Protein AF-A0AAN6NRT4-F1 (afdb_monomer_lite)

Radius of gyration: 33.67 Å; chains: 1; bounding box: 95×96×115 Å

Sequence (661 aa):
MEPPVLSFYGTEPVPLPSRFAQIKRSLVAGHEKELEASWARLIAALRDEVDNIASRGSSITPSIDFTEISNPSKKADFARDLKRYGLGVIRGVVPHADAQKAIDETVKYLETKHDFKAPTPQDPTCFDFFWSPAQVRTRAHPKVLQAQRFAMSLWDNDADDRMATRFPIAYADRLRIHGANIGGVGPDAAEKKASEDPAAAEAHKAAMELLGDFASSTVIAQVDNGSLERWESDGYGRGGTYDAVFKGEWEKYDPWDPTYRVTATPDLYNGYGACSIFRMYQGIVALSSIDPGMVRLLPSPKLATAYFLLRPFFSPKNPPPERREGPEWDAFLDVSNWALDAEQSTIIHGAVPGHAQRLTELWHPHLHLRRTLTTLPTLQTGDYIIWHPDLAYHITSNPNTMASRAPTPPPPGENDDGDDDEAPINKPVSILVYVPAAPLTQTNALYLARQRKTFQRGHPGPDFDSTGSGLGSEASHSGRPGETEIAEVGGPAGLQAMGLAPFDIAPTPTSNSSNDGEVEDEDVEMEGTATGSTNKASATAESSTTETIGGVSNIPVSRAEAEVARMANIILFPDRYDFYMGTRRSSTATKRKRSSDVKDEEKEKGKRKETSPSLPARASNKVVTVPVQVKQEQEKRADEEMARRPSQQGQQEKERKASRA

Foldseek 3Di:
DPPPPLDCDALDFDFDPPVLLVLLCVLQPPQQVLQLVLLQVLLVVLLVLLCVQLVCFQVLAAEDELVCLPPPVSLVVNLVSCQAQQKYKHAQLDPLVLLVVLQVQQLVLLLPQDDFDQDQLQARFWGQAFQRSNNLLCLQFASNLVVLLSLLVSFPDDLQALFFSNAWAWFRGIKGKAFDQRNLRHSVSSVVVCVVDPVSVVSSVVSCVSCVVQCLVKPKWFFALAFCLCSDCQALVVLCLCSCLSSSNLVPRRLRDCRSVLRGQSAPQLAQLHDRARFQWWKKWWSAKDDKQQKWWQRGLRSLLSQLQSLQQKDFQDDQDPDCDDDSVVVSSNSVRIHGDPRRGSGSGQHDHRDTRMDMCSSRVSNVCLSRRHIHDIGHRGMMMIGGSRMIMDGHPDSVSSVVPDPDDPDDDDDCPDDPPDDDDRTDMTMMHTTTSHTQHLSVLLQLLVQLVCLVQQAGRSSNPSVVPSHRGCNVRPSRDDPVVSCVRNNPSSCSSSLNDADDADPDPPPPPPDPDDDDDDDDDDDDDDDDDDDDDDDDDDDDDDDDPDDPPPDPNRPSNNVSSVSSCCSSPVVVDDDPPPDPPPPPPDDDDDDDDDDDDDDDDDDDDDDDDDDDDDDDDDDDDDDDDPDPPVVVVVVVVVVPDDDPVVPVVVVVVVVPD

Secondary structure (DSSP, 8-state):
-PPP-S-S-SSSPPBPPTHHHHHHHHHHTT-HHHHHHHHHHHHHHHHHHHHHHHHHGGGGS-EEEGGGTT-HHHHHHHHHHHHHHSEEEEET-S-HHHHHHHHHHHHHHHHS----PPPPTTSTTEE--SS-HHHHHHHH-HHHHHHHHHHHTTS---TTSSEEEEEEPP----EEEESS-BTTBSHHHHHHHHHT-HHHHHHHHHHHHHHHHHHHHS-EEEE-S-SGGGT-TTTGGGTTTTHHHHTT-GGG--TT--TTGGG--S-SS--TT---S--SBEEEEESS-B-TTSEEE---TTHHHHHHHHGGGEEESSPPPSS-SSHHHHHHHSGGGEEE-SS--SB-TT--TTSPEEEETTT-GGG-HHHH-EEPPPBPTT-EEEE-TT--EEE-S-GGGGGGGS-PPPPS---------S----PPPEEEEE--B-EEEHHHHHHHHHHHHHHHHTPPPGGG-TTSS-TT--TT-TT---HHHHHHHHHHHHHHHTTSSPPPPPPP----------------------------------------------PPPPHHHHHHHHHHHHHH-GGGS-----------------------------------------------PPPP-SSSSSHHHHHHHHTTPPPTHHHHHHHTTTS--

pLDDT: mean 75.54, std 27.12, range [23.02, 98.81]

Structure (mmCIF, N/CA/C/O backbone):
data_AF-A0AAN6NRT4-F1
#
_entry.id   AF-A0AAN6NRT4-F1
#
loop_
_atom_site.group_PDB
_atom_site.id
_atom_site.type_symbol
_atom_site.label_atom_id
_atom_site.label_alt_id
_atom_site.label_comp_id
_atom_site.label_asym_id
_atom_site.label_entity_id
_atom_site.label_seq_id
_atom_site.pdbx_PDB_ins_code
_atom_site.Cartn_x
_atom_site.Cartn_y
_atom_site.Cartn_z
_atom_site.occupancy
_atom_site.B_iso_or_equiv
_atom_site.auth_seq_id
_atom_site.auth_comp_id
_atom_site.auth_asym_id
_atom_site.auth_atom_id
_atom_site.pdbx_PDB_model_num
ATOM 1 N N . MET A 1 1 ? 27.075 23.847 9.069 1.00 32.47 1 MET A N 1
ATOM 2 C CA . MET A 1 1 ? 26.209 22.688 8.783 1.00 32.47 1 MET A CA 1
ATOM 3 C C . MET A 1 1 ? 25.484 23.008 7.499 1.00 32.47 1 MET A C 1
ATOM 5 O O . MET A 1 1 ? 24.933 24.098 7.417 1.00 32.47 1 MET A O 1
ATOM 9 N N . GLU A 1 2 ? 25.574 22.141 6.492 1.00 23.05 2 GLU A N 1
ATOM 10 C CA . GLU A 1 2 ? 24.703 22.255 5.319 1.00 23.05 2 GLU A CA 1
ATOM 11 C C . GLU A 1 2 ? 23.239 22.173 5.780 1.00 23.05 2 GLU A C 1
ATOM 13 O O . GLU A 1 2 ? 22.957 21.459 6.752 1.00 23.05 2 GLU A O 1
ATOM 18 N N . PRO A 1 3 ? 22.321 22.938 5.166 1.00 25.31 3 PRO A N 1
ATOM 19 C CA . PRO A 1 3 ? 20.907 22.842 5.496 1.00 25.31 3 PRO A CA 1
ATOM 20 C C . PRO A 1 3 ? 20.414 21.405 5.251 1.00 25.31 3 PRO A C 1
ATOM 22 O O . PRO A 1 3 ? 20.935 20.726 4.362 1.00 25.31 3 PRO A O 1
ATOM 25 N N . PRO A 1 4 ? 19.432 20.914 6.029 1.00 29.66 4 PRO A N 1
ATOM 26 C CA . PRO A 1 4 ? 18.850 19.598 5.792 1.00 29.66 4 PRO A CA 1
ATOM 27 C C . PRO A 1 4 ? 18.350 19.513 4.346 1.00 29.66 4 PRO A C 1
ATOM 29 O O . PRO A 1 4 ? 17.806 20.483 3.818 1.00 29.66 4 PRO A O 1
ATOM 32 N N . VAL A 1 5 ? 18.546 18.361 3.698 1.00 37.00 5 VAL A N 1
ATOM 33 C CA . VAL A 1 5 ? 18.017 18.099 2.354 1.00 37.00 5 VAL A CA 1
ATOM 34 C C . VAL A 1 5 ? 16.491 18.225 2.420 1.00 37.00 5 VAL A C 1
ATOM 36 O O . VAL A 1 5 ? 15.807 17.335 2.915 1.00 37.00 5 VAL A O 1
ATOM 39 N N . LEU A 1 6 ? 15.972 19.369 1.968 1.00 39.03 6 LEU A N 1
ATOM 40 C CA . LEU A 1 6 ? 14.555 19.749 2.056 1.00 39.03 6 LEU A CA 1
ATOM 41 C C . LEU A 1 6 ? 13.658 18.934 1.103 1.00 39.03 6 LEU A C 1
ATOM 43 O O . LEU A 1 6 ? 12.443 18.910 1.274 1.00 39.03 6 LEU A O 1
ATOM 47 N N . SER A 1 7 ? 14.243 18.230 0.126 1.00 53.34 7 SER A N 1
ATOM 48 C CA . SER A 1 7 ? 13.563 17.242 -0.721 1.00 53.34 7 SER A CA 1
ATOM 49 C C . SER A 1 7 ? 14.583 16.308 -1.383 1.00 53.34 7 SER A C 1
ATOM 51 O O . SER A 1 7 ? 15.520 16.774 -2.027 1.00 53.34 7 SER A O 1
ATOM 53 N N . PHE A 1 8 ? 14.386 14.990 -1.276 1.00 59.34 8 PHE A N 1
ATOM 54 C CA . PHE A 1 8 ? 15.164 13.976 -2.013 1.00 59.34 8 PHE A CA 1
ATOM 55 C C . PHE A 1 8 ? 14.677 13.777 -3.461 1.00 59.34 8 PHE A C 1
ATOM 57 O O . PHE A 1 8 ? 15.121 12.862 -4.148 1.00 59.34 8 PHE A O 1
ATOM 64 N N . TYR A 1 9 ? 13.728 14.593 -3.926 1.00 66.00 9 TYR A N 1
ATOM 65 C CA . TYR A 1 9 ? 12.927 14.304 -5.116 1.00 66.00 9 TYR A CA 1
ATOM 66 C C . TYR A 1 9 ? 12.824 15.523 -6.031 1.00 66.00 9 TYR A C 1
ATOM 68 O O . TYR A 1 9 ? 11.737 16.058 -6.243 1.00 66.00 9 TYR A O 1
ATOM 76 N N . GLY A 1 10 ? 13.980 15.985 -6.508 1.00 68.00 10 GLY A N 1
ATOM 77 C CA . GLY A 1 10 ? 14.082 17.038 -7.518 1.00 68.00 10 GLY A CA 1
ATOM 78 C C . GLY A 1 10 ? 13.850 16.520 -8.941 1.00 68.00 10 GLY A C 1
ATOM 79 O O . GLY A 1 10 ? 13.330 15.427 -9.150 1.00 68.00 10 GLY A O 1
ATOM 80 N N . THR A 1 11 ? 14.269 17.303 -9.935 1.00 75.00 11 THR A N 1
ATOM 81 C CA . THR A 1 11 ? 14.182 16.937 -11.361 1.00 75.00 11 THR A CA 1
ATOM 82 C C . THR A 1 11 ? 15.096 15.778 -11.745 1.00 75.00 11 THR A C 1
ATOM 84 O O . THR A 1 11 ? 14.748 14.980 -12.617 1.00 75.00 11 THR A O 1
ATOM 87 N N . GLU A 1 12 ? 16.227 15.648 -11.055 1.00 83.38 12 GLU A N 1
ATOM 88 C CA . GLU A 1 12 ? 17.224 14.605 -11.280 1.00 83.38 12 GLU A CA 1
ATOM 89 C C . GLU A 1 12 ? 17.120 13.486 -10.235 1.00 83.38 12 GLU A C 1
ATOM 91 O O . GLU A 1 12 ? 16.878 13.767 -9.054 1.00 83.38 12 GLU A O 1
ATOM 96 N N . PRO A 1 13 ? 17.307 12.215 -10.632 1.00 87.25 13 PRO A N 1
ATOM 97 C CA . PRO A 1 13 ? 17.309 11.106 -9.693 1.00 87.25 13 PRO A CA 1
ATOM 98 C C . PRO A 1 13 ? 18.557 11.135 -8.800 1.00 87.25 13 PRO A C 1
ATOM 100 O O . PRO A 1 13 ? 19.641 11.544 -9.215 1.00 87.25 13 PRO A O 1
ATOM 103 N N . VAL A 1 14 ? 18.416 10.650 -7.565 1.00 89.56 14 VAL A N 1
ATOM 104 C CA . VAL A 1 14 ? 19.490 10.667 -6.561 1.00 89.56 14 VAL A CA 1
ATOM 105 C C . VAL A 1 14 ? 20.497 9.533 -6.816 1.00 89.56 14 VAL A C 1
ATOM 107 O O . VAL A 1 14 ? 20.102 8.364 -6.824 1.00 89.56 14 VAL A O 1
ATOM 110 N N . PRO A 1 15 ? 21.803 9.827 -6.977 1.00 92.88 15 PRO A N 1
ATOM 111 C CA . PRO A 1 15 ? 22.839 8.799 -6.988 1.00 92.88 15 PRO A CA 1
ATOM 112 C C . PRO A 1 15 ? 22.986 8.151 -5.606 1.00 92.88 15 PRO A C 1
ATOM 114 O O . PRO A 1 15 ? 23.107 8.844 -4.595 1.00 92.88 15 PRO A O 1
ATOM 117 N N . LEU A 1 16 ? 23.028 6.820 -5.555 1.00 95.44 16 LEU A N 1
ATOM 118 C CA . LEU A 1 16 ? 23.177 6.064 -4.307 1.00 95.44 16 LEU A CA 1
ATOM 119 C C . LEU A 1 16 ? 24.638 5.621 -4.082 1.00 95.44 16 LEU A C 1
ATOM 121 O O . LEU A 1 16 ? 25.470 5.736 -4.990 1.00 95.44 16 LEU A O 1
ATOM 125 N N . PRO A 1 17 ? 24.989 5.082 -2.896 1.00 96.69 17 PRO A N 1
ATOM 126 C CA . PRO A 1 17 ? 26.302 4.484 -2.666 1.00 96.69 17 PRO A CA 1
ATOM 127 C C . PRO A 1 17 ? 26.656 3.393 -3.690 1.00 96.69 17 PRO A C 1
ATOM 129 O O . PRO A 1 17 ? 25.789 2.668 -4.180 1.00 96.69 17 PRO A O 1
ATOM 132 N N . SER A 1 18 ? 27.953 3.217 -3.961 1.00 96.56 18 SER A N 1
ATOM 133 C CA . SER A 1 18 ? 28.480 2.304 -4.995 1.00 96.56 18 SER A CA 1
ATOM 134 C C . SER A 1 18 ? 27.984 0.856 -4.891 1.00 96.56 18 SER A C 1
ATOM 136 O O . SER A 1 18 ? 27.888 0.165 -5.906 1.00 96.56 18 SER A O 1
ATOM 138 N N . ARG A 1 19 ? 27.600 0.400 -3.692 1.00 97.06 19 ARG A N 1
ATOM 139 C CA . ARG A 1 19 ? 27.001 -0.926 -3.479 1.00 97.06 19 ARG A CA 1
ATOM 140 C C . ARG A 1 19 ? 25.736 -1.165 -4.313 1.00 97.06 19 ARG A C 1
ATOM 142 O O . ARG A 1 19 ? 25.487 -2.301 -4.690 1.00 97.06 19 ARG A O 1
ATOM 149 N N . PHE A 1 20 ? 24.966 -0.129 -4.655 1.00 97.62 20 PHE A N 1
ATOM 150 C CA . PHE A 1 20 ? 23.752 -0.286 -5.467 1.00 97.62 20 PHE A CA 1
ATOM 151 C C . PHE A 1 20 ? 24.048 -0.574 -6.937 1.00 97.62 20 PHE A C 1
ATOM 153 O O . PHE A 1 20 ? 23.329 -1.351 -7.558 1.00 97.62 20 PHE A O 1
ATOM 160 N N . ALA A 1 21 ? 25.157 -0.058 -7.473 1.00 97.69 21 ALA A N 1
ATOM 161 C CA . ALA A 1 21 ? 25.650 -0.493 -8.779 1.00 97.69 21 ALA A CA 1
ATOM 162 C C . ALA A 1 21 ? 26.041 -1.982 -8.755 1.00 97.69 21 ALA A C 1
ATOM 164 O O . ALA A 1 21 ? 25.773 -2.713 -9.705 1.00 97.69 21 ALA A O 1
ATOM 165 N N . GLN A 1 22 ? 26.647 -2.453 -7.657 1.00 97.81 22 GLN A N 1
ATOM 166 C CA . GLN A 1 22 ? 26.976 -3.871 -7.487 1.00 97.81 22 GLN A CA 1
ATOM 167 C C . GLN A 1 22 ? 25.723 -4.745 -7.372 1.00 97.81 22 GLN A C 1
ATOM 169 O O . GLN A 1 22 ? 25.662 -5.766 -8.045 1.00 97.81 22 GLN A O 1
ATOM 174 N N . ILE A 1 23 ? 24.728 -4.337 -6.578 1.00 98.06 23 ILE A N 1
ATOM 175 C CA . ILE A 1 23 ? 23.440 -5.039 -6.462 1.00 98.06 23 ILE A CA 1
ATOM 176 C C . ILE A 1 23 ? 22.786 -5.168 -7.838 1.00 98.06 23 ILE A C 1
ATOM 178 O O . ILE A 1 23 ? 22.453 -6.277 -8.243 1.00 98.06 23 ILE A O 1
ATOM 182 N N . LYS A 1 24 ? 22.688 -4.065 -8.593 1.00 98.12 24 LYS A N 1
ATOM 183 C CA . LYS A 1 24 ? 22.153 -4.086 -9.958 1.00 98.12 24 LYS A CA 1
ATOM 184 C C . LYS A 1 24 ? 22.907 -5.082 -10.839 1.00 98.12 24 LYS A C 1
ATOM 186 O O . LYS A 1 24 ? 22.272 -5.947 -11.427 1.00 98.12 24 LYS A O 1
ATOM 191 N N . ARG A 1 25 ? 24.246 -5.033 -10.877 1.00 97.69 25 ARG A N 1
ATOM 192 C CA . ARG A 1 25 ? 25.040 -6.011 -11.649 1.00 97.69 25 ARG A CA 1
ATOM 193 C C . ARG A 1 25 ? 24.732 -7.453 -11.249 1.00 97.69 25 ARG A C 1
ATOM 195 O O . ARG A 1 25 ? 24.569 -8.287 -12.126 1.00 97.69 25 ARG A O 1
ATOM 202 N N . SER A 1 26 ? 24.647 -7.742 -9.952 1.00 97.25 26 SER A N 1
ATOM 203 C CA . SER A 1 26 ? 24.384 -9.097 -9.460 1.00 97.25 26 SER A CA 1
ATOM 204 C C . SER A 1 26 ? 22.994 -9.612 -9.832 1.00 97.25 26 SER A C 1
ATOM 206 O O . SER A 1 26 ? 22.863 -10.793 -10.126 1.00 97.25 26 SER A O 1
ATOM 208 N N . LEU A 1 27 ? 21.970 -8.752 -9.822 1.00 97.50 27 LEU A N 1
ATOM 209 C CA . LEU A 1 27 ? 20.588 -9.147 -10.123 1.00 97.50 27 LEU A CA 1
ATOM 210 C C . LEU A 1 27 ? 20.394 -9.596 -11.576 1.00 97.50 27 LEU A C 1
ATOM 212 O O . LEU A 1 27 ? 19.566 -10.463 -11.830 1.00 97.50 27 LEU A O 1
ATOM 216 N N . VAL A 1 28 ? 21.137 -9.001 -12.511 1.00 94.94 28 VAL A N 1
ATOM 217 C CA . VAL A 1 28 ? 20.949 -9.215 -13.959 1.00 94.94 28 VAL A CA 1
ATOM 218 C C . VAL A 1 28 ? 22.014 -10.100 -14.599 1.00 94.94 28 VAL A C 1
ATOM 220 O O . VAL A 1 28 ? 21.903 -10.432 -15.778 1.00 94.94 28 VAL A O 1
ATOM 223 N N . ALA A 1 29 ? 23.050 -10.468 -13.842 1.00 96.31 29 ALA A N 1
ATOM 224 C CA . ALA A 1 29 ? 24.185 -11.228 -14.346 1.00 96.31 29 ALA A CA 1
ATOM 225 C C . ALA A 1 29 ? 23.738 -12.552 -14.984 1.00 96.31 29 ALA A C 1
ATOM 227 O O . ALA A 1 29 ? 23.128 -13.394 -14.324 1.00 96.31 29 ALA A O 1
ATOM 228 N N . GLY A 1 30 ? 24.091 -12.750 -16.255 1.00 97.31 30 GLY A N 1
ATOM 229 C CA . GLY A 1 30 ? 23.759 -13.960 -17.012 1.00 97.31 30 GLY A CA 1
ATOM 230 C C . GLY A 1 30 ? 22.341 -13.992 -17.592 1.00 97.31 30 GLY A C 1
ATOM 231 O O . GLY A 1 30 ? 21.973 -15.007 -18.181 1.00 97.31 30 GLY A O 1
ATOM 232 N N . HIS A 1 31 ? 21.569 -12.913 -17.441 1.00 97.62 31 HIS A N 1
ATOM 233 C CA . HIS A 1 31 ? 20.207 -12.761 -17.964 1.00 97.62 31 HIS A CA 1
ATOM 234 C C . HIS A 1 31 ? 20.055 -11.524 -18.866 1.00 97.62 31 HIS A C 1
ATOM 236 O O . HIS A 1 31 ? 18.947 -11.047 -19.107 1.00 97.62 31 HIS A O 1
ATOM 242 N N . GLU A 1 32 ? 21.160 -10.955 -19.352 1.00 97.56 32 GLU A N 1
ATOM 243 C CA . GLU A 1 32 ? 21.165 -9.676 -20.065 1.00 97.56 32 GLU A CA 1
ATOM 244 C C . GLU A 1 32 ? 20.319 -9.730 -21.348 1.00 97.56 32 GLU A C 1
ATOM 246 O O . GLU A 1 32 ? 19.522 -8.829 -21.610 1.00 97.56 32 GLU A O 1
ATOM 251 N N . LYS A 1 33 ? 20.432 -10.818 -22.122 1.00 97.38 33 LYS A N 1
ATOM 252 C CA . LYS A 1 33 ? 19.670 -11.002 -23.370 1.00 97.38 33 LYS A CA 1
ATOM 253 C C . LYS A 1 33 ? 18.181 -11.191 -23.105 1.00 97.38 33 LYS A C 1
ATOM 255 O O . LYS A 1 33 ? 17.340 -10.651 -23.824 1.00 97.38 33 LYS A O 1
ATOM 260 N N . GLU A 1 34 ? 17.855 -11.972 -22.083 1.00 98.38 34 GLU A N 1
ATOM 261 C CA . GLU A 1 34 ? 16.491 -12.222 -21.639 1.00 98.38 34 GLU A CA 1
ATOM 262 C C . GLU A 1 34 ? 15.843 -10.914 -21.182 1.00 98.38 34 GLU A C 1
ATOM 264 O O . GLU A 1 34 ? 14.704 -10.632 -21.556 1.00 98.38 34 GLU A O 1
ATOM 269 N N . LEU A 1 35 ? 16.587 -10.073 -20.458 1.00 97.81 35 LEU A N 1
ATOM 270 C CA . LEU A 1 35 ? 16.138 -8.760 -20.007 1.00 97.81 35 LEU A CA 1
ATOM 271 C C . LEU A 1 35 ? 15.886 -7.797 -21.163 1.00 97.81 35 LEU A C 1
ATOM 273 O O . LEU A 1 35 ? 14.807 -7.203 -21.201 1.00 97.81 35 LEU A O 1
ATOM 277 N N . GLU A 1 36 ? 16.811 -7.677 -22.120 1.00 97.31 36 GLU A N 1
ATOM 278 C CA . GLU A 1 36 ? 16.621 -6.861 -23.328 1.00 97.31 36 GLU A CA 1
ATOM 279 C C . GLU A 1 36 ? 15.354 -7.271 -24.091 1.00 97.31 36 GLU A C 1
ATOM 281 O O . GLU A 1 36 ? 14.522 -6.427 -24.437 1.00 97.31 36 GLU A O 1
ATOM 286 N N . ALA A 1 37 ? 15.157 -8.577 -24.295 1.00 98.00 37 ALA A N 1
ATOM 287 C CA . ALA A 1 37 ? 13.956 -9.094 -24.940 1.00 98.00 37 ALA A CA 1
ATOM 288 C C . ALA A 1 37 ? 12.695 -8.833 -24.099 1.00 98.00 37 ALA A C 1
ATOM 290 O O . ALA A 1 37 ? 11.637 -8.516 -24.646 1.00 98.00 37 ALA A O 1
ATOM 291 N N . SER A 1 38 ? 12.786 -8.962 -22.773 1.00 98.44 38 SER A N 1
ATOM 292 C CA . SER A 1 38 ? 11.660 -8.755 -21.859 1.00 98.44 38 SER A CA 1
ATOM 293 C C . SER A 1 38 ? 11.204 -7.304 -21.796 1.00 98.44 38 SER A C 1
ATOM 295 O O . SER A 1 38 ? 9.999 -7.061 -21.739 1.00 98.44 38 SER A O 1
ATOM 297 N N . TRP A 1 39 ? 12.138 -6.352 -21.883 1.00 98.56 39 TRP A N 1
ATOM 298 C CA . TRP A 1 39 ? 11.846 -4.923 -21.902 1.00 98.56 39 TRP A CA 1
ATOM 299 C C . TRP A 1 39 ? 10.982 -4.564 -23.105 1.00 98.56 39 TRP A C 1
ATOM 301 O O . TRP A 1 39 ? 9.974 -3.883 -22.954 1.00 98.56 39 TRP A O 1
ATOM 311 N N . ALA A 1 40 ? 11.299 -5.107 -24.284 1.00 98.06 40 ALA A N 1
ATOM 312 C CA . ALA A 1 40 ? 10.484 -4.897 -25.475 1.00 98.06 40 ALA A CA 1
ATOM 313 C C . ALA A 1 40 ? 9.041 -5.385 -25.299 1.00 98.06 40 ALA A C 1
ATOM 315 O O . ALA A 1 40 ? 8.097 -4.659 -25.619 1.00 98.06 40 ALA A O 1
ATOM 316 N N . ARG A 1 41 ? 8.866 -6.589 -24.737 1.00 98.56 41 ARG A N 1
ATOM 317 C CA . ARG A 1 41 ? 7.535 -7.143 -24.442 1.00 98.56 41 ARG A CA 1
ATOM 318 C C . ARG A 1 41 ? 6.798 -6.305 -23.396 1.00 98.56 41 ARG A C 1
ATOM 320 O O . ARG A 1 41 ? 5.607 -6.053 -23.548 1.00 98.56 41 ARG A O 1
ATOM 327 N N . LEU A 1 42 ? 7.510 -5.837 -22.371 1.00 98.81 42 LEU A N 1
ATOM 328 C CA . LEU A 1 42 ? 6.952 -5.029 -21.291 1.00 98.81 42 LEU A CA 1
ATOM 329 C C . LEU A 1 42 ? 6.487 -3.652 -21.772 1.00 98.81 42 LEU A C 1
ATOM 331 O O . LEU A 1 42 ? 5.389 -3.238 -21.417 1.00 98.81 42 LEU A O 1
ATOM 335 N N . ILE A 1 43 ? 7.284 -2.950 -22.585 1.00 98.50 43 ILE A N 1
ATOM 336 C CA . ILE A 1 43 ? 6.913 -1.634 -23.131 1.00 98.50 43 ILE A CA 1
ATOM 337 C C . ILE A 1 43 ? 5.688 -1.743 -24.045 1.00 98.50 43 ILE A C 1
ATOM 339 O O . ILE A 1 43 ? 4.794 -0.900 -23.963 1.00 98.50 43 ILE A O 1
ATOM 343 N N . ALA A 1 44 ? 5.604 -2.795 -24.867 1.00 98.25 44 ALA A N 1
ATOM 344 C CA . ALA A 1 44 ? 4.414 -3.057 -25.675 1.00 98.25 44 ALA A CA 1
ATOM 345 C C . ALA A 1 44 ? 3.174 -3.300 -24.793 1.00 98.25 44 ALA A C 1
ATOM 347 O O . ALA A 1 44 ? 2.167 -2.616 -24.957 1.00 98.25 44 ALA A O 1
ATOM 348 N N . ALA A 1 45 ? 3.277 -4.192 -23.801 1.00 98.56 45 ALA A N 1
ATOM 349 C CA . ALA A 1 45 ? 2.179 -4.483 -22.877 1.00 98.56 45 ALA A CA 1
ATOM 350 C C . ALA A 1 45 ? 1.744 -3.253 -22.060 1.00 98.56 45 ALA A C 1
ATOM 352 O O . ALA A 1 45 ? 0.555 -3.055 -21.825 1.00 98.56 45 ALA A O 1
ATOM 353 N N . LEU A 1 46 ? 2.690 -2.405 -21.642 1.00 98.12 46 LEU A N 1
ATOM 354 C CA . LEU A 1 46 ? 2.391 -1.157 -20.941 1.00 98.12 46 LEU A CA 1
ATOM 355 C C . LEU A 1 46 ? 1.631 -0.159 -21.808 1.00 98.12 46 LEU A C 1
ATOM 357 O O . LEU A 1 46 ? 0.756 0.525 -21.289 1.00 98.12 46 LEU A O 1
ATOM 361 N N . ARG A 1 47 ? 1.949 -0.057 -23.103 1.00 97.56 47 ARG A N 1
ATOM 362 C CA . ARG A 1 47 ? 1.224 0.831 -24.020 1.00 97.56 47 ARG A CA 1
ATOM 363 C C . ARG A 1 47 ? -0.252 0.434 -24.096 1.00 97.56 47 ARG A C 1
ATOM 365 O O . ARG A 1 47 ? -1.117 1.281 -23.885 1.00 97.56 47 ARG A O 1
ATOM 372 N N . ASP A 1 48 ? -0.518 -0.857 -24.288 1.00 98.06 48 ASP A N 1
ATOM 373 C CA . ASP A 1 48 ? -1.880 -1.400 -24.322 1.00 98.06 48 ASP A CA 1
ATOM 374 C C . ASP A 1 48 ? -2.605 -1.201 -22.979 1.00 98.06 48 ASP A C 1
ATOM 376 O O . ASP A 1 48 ? -3.782 -0.834 -22.934 1.00 98.06 48 ASP A O 1
ATOM 380 N N . GLU A 1 49 ? -1.894 -1.396 -21.866 1.00 97.75 49 GLU A N 1
ATOM 381 C CA . GLU A 1 49 ? -2.419 -1.177 -20.518 1.00 97.75 49 GLU A CA 1
ATOM 382 C C . GLU A 1 49 ? -2.783 0.293 -20.273 1.00 97.75 49 GLU A C 1
ATOM 384 O O . GLU A 1 49 ? -3.862 0.586 -19.760 1.00 97.75 49 GLU A O 1
ATOM 389 N N . VAL A 1 50 ? -1.918 1.233 -20.665 1.00 97.06 50 VAL A N 1
ATOM 390 C CA . VAL A 1 50 ? -2.160 2.678 -20.538 1.00 97.06 50 VAL A CA 1
ATOM 391 C C . VAL A 1 50 ? -3.434 3.071 -21.279 1.00 97.06 50 VAL A C 1
ATOM 393 O O . VAL A 1 50 ? -4.260 3.800 -20.725 1.00 97.06 50 VAL A O 1
ATOM 396 N N . ASP A 1 51 ? -3.626 2.577 -22.502 1.00 96.62 51 ASP A N 1
ATOM 397 C CA . ASP A 1 51 ? -4.819 2.874 -23.296 1.00 96.62 51 ASP A CA 1
ATOM 398 C C . ASP A 1 51 ? -6.081 2.223 -22.706 1.00 96.62 51 ASP A C 1
ATOM 400 O O . ASP A 1 51 ? -7.147 2.850 -22.659 1.00 96.62 51 ASP A O 1
ATOM 404 N N . ASN A 1 52 ? -5.970 1.007 -22.162 1.00 96.62 52 ASN A N 1
ATOM 405 C CA . ASN A 1 52 ? -7.067 0.358 -21.446 1.00 96.62 52 ASN A CA 1
ATOM 406 C C . ASN A 1 52 ? -7.490 1.146 -20.196 1.00 96.62 52 ASN A C 1
ATOM 408 O O . ASN A 1 52 ? -8.677 1.404 -19.994 1.00 96.62 52 ASN A O 1
ATOM 412 N N . ILE A 1 53 ? -6.531 1.569 -19.375 1.00 96.56 53 ILE A N 1
ATOM 413 C CA . ILE A 1 53 ? -6.800 2.327 -18.151 1.00 96.56 53 ILE A CA 1
ATOM 414 C C . ILE A 1 53 ? -7.404 3.690 -18.495 1.00 96.56 53 ILE A C 1
ATOM 416 O O . ILE A 1 53 ? -8.443 4.066 -17.945 1.00 96.56 53 ILE A O 1
ATOM 420 N N . ALA A 1 54 ? -6.792 4.410 -19.439 1.00 91.38 54 ALA A N 1
ATOM 421 C CA . ALA A 1 54 ? -7.231 5.742 -19.838 1.00 91.38 54 ALA A CA 1
ATOM 422 C C . ALA A 1 54 ? -8.647 5.735 -20.436 1.00 91.38 54 ALA A C 1
ATOM 424 O O . ALA A 1 54 ? -9.425 6.648 -20.170 1.00 91.38 54 ALA A O 1
ATOM 425 N N . SER A 1 55 ? -9.000 4.707 -21.215 1.00 94.56 55 SER A N 1
ATOM 426 C CA . SER A 1 55 ? -10.336 4.593 -21.820 1.00 94.56 55 SER A CA 1
ATOM 427 C C . SER A 1 55 ? -11.440 4.248 -20.816 1.00 94.56 55 SER A C 1
ATOM 429 O O . SER A 1 55 ? -12.595 4.612 -21.037 1.00 94.56 55 SER A O 1
ATOM 431 N N . ARG A 1 56 ? -11.114 3.575 -19.704 1.00 92.06 56 ARG A N 1
ATOM 432 C CA . ARG A 1 56 ? -12.094 3.174 -18.679 1.00 92.06 56 ARG A CA 1
ATOM 433 C C . ARG A 1 56 ? -12.238 4.185 -17.543 1.00 92.06 56 ARG A C 1
ATOM 435 O O . ARG A 1 56 ? -13.325 4.288 -16.965 1.00 92.06 56 ARG A O 1
ATOM 442 N N . GLY A 1 57 ? -11.176 4.915 -17.203 1.00 88.25 57 GLY A N 1
ATOM 443 C CA . GLY A 1 57 ? -11.189 5.895 -16.116 1.00 88.25 57 GLY A CA 1
ATOM 444 C C . GLY A 1 57 ? -11.658 5.286 -14.788 1.00 88.25 57 GLY A C 1
ATOM 445 O O . GLY A 1 57 ? -11.233 4.197 -14.411 1.00 88.25 57 GLY A O 1
ATOM 446 N N . SER A 1 58 ? -12.569 5.960 -14.081 1.00 84.38 58 SER A N 1
ATOM 447 C CA . SER A 1 58 ? -13.066 5.523 -12.763 1.00 84.38 58 SER A CA 1
ATOM 448 C C . SER A 1 58 ? -13.874 4.218 -12.785 1.00 84.38 58 SER A C 1
ATOM 450 O O . SER A 1 58 ? -13.957 3.543 -11.758 1.00 84.38 58 SER A O 1
ATOM 452 N N . SER A 1 59 ? -14.413 3.809 -13.943 1.00 89.44 59 SER A N 1
ATOM 453 C CA . SER A 1 59 ? -15.166 2.549 -14.093 1.00 89.44 59 SER A CA 1
ATOM 454 C C . SER A 1 59 ? -14.302 1.291 -13.932 1.00 89.44 59 SER A C 1
ATOM 456 O O . SER A 1 59 ? -14.825 0.176 -13.888 1.00 89.44 59 SER A O 1
ATOM 458 N N . ILE A 1 60 ? -12.975 1.455 -13.852 1.00 94.50 60 ILE A N 1
ATOM 459 C CA . ILE A 1 60 ? -12.028 0.362 -13.632 1.00 94.50 60 ILE A CA 1
ATOM 460 C C . ILE A 1 60 ? -12.139 -0.255 -12.242 1.00 94.50 60 ILE A C 1
ATOM 462 O O . ILE A 1 60 ? -11.840 -1.433 -12.089 1.00 94.50 60 ILE A O 1
ATOM 466 N N . THR A 1 61 ? -12.573 0.534 -11.258 1.00 95.00 61 THR A N 1
ATOM 467 C CA . THR A 1 61 ? -12.580 0.152 -9.848 1.00 95.00 61 THR A CA 1
ATOM 468 C C . THR A 1 61 ? -13.754 -0.789 -9.562 1.00 95.00 61 THR A C 1
ATOM 470 O O . THR A 1 61 ? -14.899 -0.328 -9.560 1.00 95.00 61 THR A O 1
ATOM 473 N N . PRO A 1 62 ? -13.519 -2.087 -9.289 1.00 97.19 62 PRO A N 1
ATOM 474 C CA . PRO A 1 62 ? -14.591 -2.998 -8.918 1.00 97.19 62 PRO A CA 1
ATOM 475 C C . PRO A 1 62 ? -15.140 -2.655 -7.529 1.00 97.19 62 PRO A C 1
ATOM 477 O O . PRO A 1 62 ? -14.413 -2.195 -6.641 1.00 97.19 62 PRO A O 1
ATOM 480 N N . SER A 1 63 ? -16.428 -2.925 -7.320 1.00 97.62 63 SER A N 1
ATOM 481 C CA . SER A 1 63 ? -17.069 -2.774 -6.015 1.00 97.62 63 SER A CA 1
ATOM 482 C C . SER A 1 63 ? -17.945 -3.965 -5.658 1.00 97.62 63 SER A C 1
ATOM 484 O O . SER A 1 63 ? -18.575 -4.557 -6.532 1.00 97.62 63 SER A O 1
ATOM 486 N N . ILE A 1 64 ? -18.014 -4.275 -4.367 1.00 98.50 64 ILE A N 1
ATOM 487 C CA . ILE A 1 64 ? -18.880 -5.314 -3.806 1.00 98.50 64 ILE A CA 1
ATOM 488 C C . ILE A 1 64 ? -19.572 -4.785 -2.550 1.00 98.50 64 ILE A C 1
ATOM 490 O O . ILE A 1 64 ? -18.927 -4.177 -1.699 1.00 98.50 64 ILE A O 1
ATOM 494 N N . ASP A 1 65 ? -20.877 -5.012 -2.421 1.00 98.56 65 ASP A N 1
ATOM 495 C CA . ASP A 1 65 ? -21.598 -4.694 -1.189 1.00 98.56 65 ASP A CA 1
ATOM 496 C C . ASP A 1 65 ? -21.172 -5.636 -0.065 1.00 98.56 65 ASP A C 1
ATOM 498 O O . ASP A 1 65 ? -21.040 -6.845 -0.267 1.00 98.56 65 ASP A O 1
ATOM 502 N N . PHE A 1 66 ? -20.985 -5.102 1.144 1.00 98.69 66 PHE A N 1
ATOM 503 C CA . PHE A 1 66 ? -20.574 -5.902 2.298 1.00 98.69 66 PHE A CA 1
ATOM 504 C C . PHE A 1 66 ? -21.526 -7.080 2.573 1.00 98.69 66 PHE A C 1
ATOM 506 O O . PHE A 1 66 ? -21.092 -8.135 3.027 1.00 98.69 66 PHE A O 1
ATOM 513 N N . THR A 1 67 ? -22.815 -6.940 2.257 1.00 98.19 67 THR A N 1
ATOM 514 C CA . THR A 1 67 ? -23.815 -8.012 2.400 1.00 98.19 67 THR A CA 1
ATOM 515 C C . THR A 1 67 ? -23.613 -9.165 1.413 1.00 98.19 67 THR A C 1
ATOM 517 O O . THR A 1 67 ? -24.066 -10.275 1.674 1.00 98.19 67 THR A O 1
ATOM 520 N N . GLU A 1 68 ? -22.903 -8.930 0.308 1.00 98.19 68 GLU A N 1
ATOM 521 C CA . GLU A 1 68 ? -22.688 -9.887 -0.781 1.00 98.19 68 GLU A CA 1
ATOM 522 C C . GLU A 1 68 ? -21.310 -10.567 -0.728 1.00 98.19 68 GLU A C 1
ATOM 524 O O . GLU A 1 68 ? -21.022 -11.427 -1.558 1.00 98.19 68 GLU A O 1
ATOM 529 N N . ILE A 1 69 ? -20.444 -10.254 0.244 1.00 97.75 69 ILE A N 1
ATOM 530 C CA . ILE A 1 69 ? -19.082 -10.834 0.319 1.00 97.75 69 ILE A CA 1
ATOM 531 C C . ILE A 1 69 ? -19.077 -12.362 0.500 1.00 97.75 69 ILE A C 1
ATOM 533 O O . ILE A 1 69 ? -18.091 -13.031 0.182 1.00 97.75 69 ILE A O 1
ATOM 537 N N . SER A 1 70 ? -20.179 -12.923 1.005 1.00 96.44 70 SER A N 1
ATOM 538 C CA . SER A 1 70 ? -20.391 -14.368 1.153 1.00 96.44 70 SER A CA 1
ATOM 539 C C . SER A 1 70 ? -21.046 -15.014 -0.072 1.00 96.44 70 SER A C 1
ATOM 541 O O . SER A 1 70 ? -21.101 -16.240 -0.142 1.00 96.44 70 SER A O 1
ATOM 543 N N . ASN A 1 71 ? -21.528 -14.228 -1.040 1.00 98.12 71 ASN A N 1
ATOM 544 C CA . ASN A 1 71 ? -22.121 -14.729 -2.276 1.00 98.12 71 ASN A CA 1
ATOM 545 C C . ASN A 1 71 ? -21.007 -15.212 -3.227 1.00 98.12 71 ASN A C 1
ATOM 547 O O . ASN A 1 71 ? -20.212 -14.389 -3.689 1.00 98.12 71 ASN A O 1
ATOM 551 N N . PRO A 1 72 ? -20.937 -16.515 -3.571 1.00 97.62 72 PRO A N 1
ATOM 552 C CA . PRO A 1 72 ? -19.824 -17.058 -4.350 1.00 97.62 72 PRO A CA 1
ATOM 553 C C . PRO A 1 72 ? -19.643 -16.406 -5.725 1.00 97.62 72 PRO A C 1
ATOM 555 O O . PRO A 1 72 ? -18.511 -16.160 -6.134 1.00 97.62 72 PRO A O 1
ATOM 558 N N . SER A 1 73 ? -20.738 -16.082 -6.423 1.00 98.00 73 SER A N 1
ATOM 559 C CA . SER A 1 73 ? -20.669 -15.470 -7.757 1.00 98.00 73 SER A CA 1
ATOM 560 C C . SER A 1 73 ? -20.170 -14.032 -7.678 1.00 98.00 73 SER A C 1
ATOM 562 O O . SER A 1 73 ? -19.258 -13.658 -8.409 1.00 98.00 73 SER A O 1
ATOM 564 N N . LYS A 1 74 ? -20.725 -13.232 -6.757 1.00 98.19 74 LYS A N 1
ATOM 565 C CA . LYS A 1 74 ? -20.309 -11.833 -6.565 1.00 98.19 74 LYS A CA 1
ATOM 566 C C . LYS A 1 74 ? -18.866 -11.743 -6.085 1.00 98.19 74 LYS A C 1
ATOM 568 O O . LYS A 1 74 ? -18.109 -10.914 -6.582 1.00 98.19 74 LYS A O 1
ATOM 573 N N . LYS A 1 75 ? -18.471 -12.639 -5.175 1.00 98.06 75 LYS A N 1
ATOM 574 C CA . LYS A 1 75 ? -17.083 -12.798 -4.741 1.00 98.06 75 LYS A CA 1
ATOM 575 C C . LYS A 1 75 ? -16.165 -13.111 -5.922 1.00 98.06 75 LYS A C 1
ATOM 577 O O . LYS A 1 75 ? -15.126 -12.474 -6.032 1.00 98.06 75 LYS A O 1
ATOM 582 N N . ALA A 1 76 ? -16.522 -14.065 -6.782 1.00 98.19 76 ALA A N 1
ATOM 583 C CA . ALA A 1 76 ? -15.692 -14.452 -7.923 1.00 98.19 76 ALA A CA 1
ATOM 584 C C . ALA A 1 76 ? -15.518 -13.308 -8.936 1.00 98.19 76 ALA A C 1
ATOM 586 O O . ALA A 1 76 ? -14.396 -13.052 -9.372 1.00 98.19 76 ALA A O 1
ATOM 587 N N . ASP A 1 77 ? -16.596 -12.584 -9.256 1.00 98.31 77 ASP A N 1
ATOM 588 C CA . ASP A 1 77 ? -16.537 -11.417 -10.145 1.00 98.31 77 ASP A CA 1
ATOM 589 C C . ASP A 1 77 ? -15.659 -10.305 -9.562 1.00 98.31 77 ASP A C 1
ATOM 591 O O . ASP A 1 77 ? -14.746 -9.819 -10.231 1.00 98.31 77 ASP A O 1
ATOM 595 N N . PHE A 1 78 ? -15.881 -9.953 -8.291 1.00 98.62 78 PHE A N 1
ATOM 596 C CA . PHE A 1 78 ? -15.067 -8.957 -7.599 1.00 98.62 78 PHE A CA 1
ATOM 597 C C . PHE A 1 78 ? -13.597 -9.382 -7.521 1.00 98.62 78 PHE A C 1
ATOM 599 O O . PHE A 1 78 ? -12.721 -8.574 -7.801 1.00 98.62 78 PHE A O 1
ATOM 606 N N . ALA A 1 79 ? -13.314 -10.644 -7.186 1.00 98.56 79 ALA A N 1
ATOM 607 C CA . ALA A 1 79 ? -11.955 -11.162 -7.069 1.00 98.56 79 ALA A CA 1
ATOM 608 C C . ALA A 1 79 ? -11.206 -11.136 -8.406 1.00 98.56 79 ALA A C 1
ATOM 610 O O . ALA A 1 79 ? -10.045 -10.737 -8.435 1.00 98.56 79 ALA A O 1
ATOM 611 N N . ARG A 1 80 ? -11.858 -11.515 -9.513 1.00 98.25 80 ARG A N 1
ATOM 612 C CA . ARG A 1 80 ? -11.270 -11.446 -10.860 1.00 98.25 80 ARG A CA 1
ATOM 613 C C . ARG A 1 80 ? -10.811 -10.024 -11.183 1.00 98.25 80 ARG A C 1
ATOM 615 O O . ARG A 1 80 ? -9.669 -9.821 -11.595 1.00 98.25 80 ARG A O 1
ATOM 622 N N . ASP A 1 81 ? -11.689 -9.047 -10.976 1.00 98.12 81 ASP A N 1
ATOM 623 C CA . ASP A 1 81 ? -11.416 -7.660 -11.349 1.00 98.12 81 ASP A CA 1
ATOM 624 C C . ASP A 1 81 ? -10.449 -6.993 -10.354 1.00 98.12 81 ASP A C 1
ATOM 626 O O . ASP A 1 81 ? -9.525 -6.294 -10.772 1.00 98.12 81 ASP A O 1
ATOM 630 N N . LEU A 1 82 ? -10.572 -7.290 -9.053 1.00 98.44 82 LEU A N 1
ATOM 631 C CA . LEU A 1 82 ? -9.608 -6.887 -8.025 1.00 98.44 82 LEU A CA 1
ATOM 632 C C . LEU A 1 82 ? -8.213 -7.409 -8.366 1.00 98.44 82 LEU A C 1
ATOM 634 O O . LEU A 1 82 ? -7.255 -6.646 -8.295 1.00 98.44 82 LEU A O 1
ATOM 638 N N . LYS A 1 83 ? -8.087 -8.678 -8.777 1.00 98.25 83 LYS A N 1
ATOM 639 C CA . LYS A 1 83 ? -6.794 -9.258 -9.153 1.00 98.25 83 LYS A CA 1
ATOM 640 C C . LYS A 1 83 ? -6.190 -8.610 -10.391 1.00 98.25 83 LYS A C 1
ATOM 642 O O . LYS A 1 83 ? -4.982 -8.376 -10.449 1.00 98.25 83 LYS A O 1
ATOM 647 N N . ARG A 1 84 ? -7.026 -8.291 -11.378 1.00 97.19 84 ARG A N 1
ATOM 648 C CA . ARG A 1 84 ? -6.587 -7.629 -12.608 1.00 97.19 84 ARG A CA 1
ATOM 649 C C . ARG A 1 84 ? -6.066 -6.216 -12.341 1.00 97.19 84 ARG A C 1
ATOM 651 O O . ARG A 1 84 ? -5.004 -5.871 -12.850 1.00 97.19 84 ARG A O 1
ATOM 658 N N . TYR A 1 85 ? -6.801 -5.425 -11.562 1.00 97.88 85 TYR A N 1
ATOM 659 C CA . TYR A 1 85 ? -6.555 -3.986 -11.414 1.00 97.88 85 TYR A CA 1
ATOM 660 C C . TYR A 1 85 ? -5.837 -3.608 -10.115 1.00 97.88 85 TYR A C 1
ATOM 662 O O . TYR A 1 85 ? -5.290 -2.517 -10.003 1.00 97.88 85 TYR A O 1
ATOM 670 N N . GLY A 1 86 ? -5.796 -4.498 -9.127 1.00 98.19 86 GLY A N 1
ATOM 671 C CA . GLY A 1 86 ? -5.094 -4.289 -7.862 1.00 98.19 86 GLY A CA 1
ATOM 672 C C . GLY A 1 86 ? -5.824 -3.419 -6.843 1.00 98.19 86 GLY A C 1
ATOM 673 O O . GLY A 1 86 ? -5.256 -3.150 -5.793 1.00 98.19 86 GLY A O 1
ATOM 674 N N . LEU A 1 87 ? -7.057 -2.985 -7.100 1.00 97.88 87 LEU A N 1
ATOM 675 C CA . LEU A 1 87 ? -7.853 -2.160 -6.186 1.00 97.88 87 LEU A CA 1
ATOM 676 C C . LEU A 1 87 ? -9.322 -2.580 -6.184 1.00 97.88 87 LEU A C 1
ATOM 678 O O . LEU A 1 87 ? -9.803 -3.159 -7.156 1.00 97.88 87 LEU A O 1
ATOM 682 N N . GLY A 1 88 ? -10.039 -2.246 -5.114 1.00 97.50 88 GLY A N 1
ATOM 683 C CA . GLY A 1 88 ? -11.480 -2.451 -5.037 1.00 97.50 88 GLY A CA 1
ATOM 684 C C . GLY A 1 88 ? -12.120 -1.749 -3.845 1.00 97.50 88 GLY A C 1
ATOM 685 O O . GLY A 1 88 ? -11.443 -1.370 -2.887 1.00 97.50 88 GLY A O 1
ATOM 686 N N . VAL A 1 89 ? -13.441 -1.581 -3.914 1.00 98.12 89 VAL A N 1
ATOM 687 C CA . VAL A 1 89 ? -14.244 -0.968 -2.846 1.00 98.12 89 VAL A CA 1
ATOM 688 C C . VAL A 1 89 ? -15.231 -1.980 -2.277 1.00 98.12 89 VAL A C 1
ATOM 690 O O . VAL A 1 89 ? -16.055 -2.533 -3.004 1.00 98.12 89 VAL A O 1
ATOM 693 N N . ILE A 1 90 ? -15.188 -2.186 -0.964 1.00 98.69 90 ILE A N 1
ATOM 694 C CA . ILE A 1 90 ? -16.205 -2.931 -0.225 1.00 98.69 90 ILE A CA 1
ATOM 695 C C . ILE A 1 90 ? -17.180 -1.900 0.348 1.00 98.69 90 ILE A C 1
ATOM 697 O O . ILE A 1 90 ? -16.798 -1.082 1.187 1.00 98.69 90 ILE A O 1
ATOM 701 N N . ARG A 1 91 ? -18.418 -1.890 -0.145 1.00 98.44 91 ARG A N 1
ATOM 702 C CA . ARG A 1 91 ? -19.412 -0.859 0.176 1.00 98.44 91 ARG A CA 1
ATOM 703 C C . ARG A 1 91 ? -20.134 -1.156 1.485 1.00 98.44 91 ARG A C 1
ATOM 705 O O . ARG A 1 91 ? -20.476 -2.309 1.751 1.00 98.44 91 ARG A O 1
ATOM 712 N N . GLY A 1 92 ? -20.386 -0.121 2.285 1.00 97.94 92 GLY A N 1
ATOM 713 C CA . GLY A 1 92 ? -21.216 -0.220 3.494 1.00 97.94 92 GLY A CA 1
ATOM 714 C C . GLY A 1 92 ? -20.670 -1.159 4.581 1.00 97.94 92 GLY A C 1
ATOM 715 O O . GLY A 1 92 ? -21.439 -1.871 5.233 1.00 97.94 92 GLY A O 1
ATOM 716 N N . VAL A 1 93 ? -19.348 -1.187 4.778 1.00 98.69 93 VAL A N 1
ATOM 717 C CA . VAL A 1 93 ? -18.692 -2.003 5.817 1.00 98.69 93 VAL A CA 1
ATOM 718 C C . VAL A 1 93 ? -19.022 -1.482 7.212 1.00 98.69 93 VAL A C 1
ATOM 720 O O . VAL A 1 93 ? -19.427 -2.258 8.080 1.00 98.69 93 VAL A O 1
ATOM 723 N N . VAL A 1 94 ? -18.859 -0.179 7.445 1.00 98.50 94 VAL A N 1
ATOM 724 C CA . VAL A 1 94 ? -19.217 0.455 8.723 1.00 98.50 94 VAL A CA 1
ATOM 725 C C . VAL A 1 94 ? -20.619 1.059 8.604 1.00 98.50 94 VAL A C 1
ATOM 727 O O . VAL A 1 94 ? -20.854 1.872 7.716 1.00 98.50 94 VAL A O 1
ATOM 730 N N . PRO A 1 95 ? -21.583 0.687 9.462 1.00 98.00 95 PRO A N 1
ATOM 731 C CA . PRO A 1 95 ? -22.900 1.313 9.459 1.00 98.00 95 PRO A CA 1
ATOM 732 C C . PRO A 1 95 ? -22.812 2.822 9.704 1.00 98.00 95 PRO A C 1
ATOM 734 O O . PRO A 1 95 ? -22.012 3.278 10.520 1.00 98.00 95 PRO A O 1
ATOM 737 N N . HIS A 1 96 ? -23.693 3.598 9.070 1.00 96.38 96 HIS A N 1
ATOM 738 C CA . HIS A 1 96 ? -23.696 5.060 9.203 1.00 96.38 96 HIS A CA 1
ATOM 739 C C . HIS A 1 96 ? -23.788 5.532 10.665 1.00 96.38 96 HIS A C 1
ATOM 741 O O . HIS A 1 96 ? -23.134 6.497 11.045 1.00 96.38 96 HIS A O 1
ATOM 747 N N . ALA A 1 97 ? -24.576 4.849 11.503 1.00 97.06 97 ALA A N 1
ATOM 748 C CA . ALA A 1 97 ? -24.700 5.189 12.922 1.00 97.06 97 ALA A CA 1
ATOM 749 C C . ALA A 1 97 ? -23.376 5.012 13.688 1.00 97.06 97 ALA A C 1
ATOM 751 O O . ALA A 1 97 ? -23.024 5.853 14.514 1.00 97.06 97 ALA A O 1
ATOM 752 N N . ASP A 1 98 ? -22.620 3.955 13.381 1.00 97.69 98 ASP A N 1
ATOM 753 C CA . ASP A 1 98 ? -21.329 3.686 14.017 1.00 97.69 98 ASP A CA 1
ATOM 754 C C . ASP A 1 98 ? -20.257 4.667 13.533 1.00 97.69 98 ASP A C 1
ATOM 756 O O . ASP A 1 98 ? -19.458 5.149 14.338 1.00 97.69 98 ASP A O 1
ATOM 760 N N . ALA A 1 99 ? -20.276 5.009 12.239 1.00 97.00 99 ALA A N 1
ATOM 761 C CA . ALA A 1 99 ? -19.400 6.021 11.659 1.00 97.00 99 ALA A CA 1
ATOM 762 C C . ALA A 1 99 ? -19.660 7.411 12.260 1.00 97.00 99 ALA A C 1
ATOM 764 O O . ALA A 1 99 ? -18.718 8.070 12.697 1.00 97.00 99 ALA A O 1
ATOM 765 N N . GLN A 1 100 ? -20.929 7.821 12.374 1.00 95.31 100 GLN A N 1
ATOM 766 C CA . GLN A 1 100 ? -21.295 9.097 12.991 1.00 95.31 100 GLN A CA 1
ATOM 767 C C . GLN A 1 100 ? -20.868 9.151 14.459 1.00 95.31 100 GLN A C 1
ATOM 769 O O . GLN A 1 100 ? -20.236 10.114 14.876 1.00 95.31 100 GLN A O 1
ATOM 774 N N . LYS A 1 101 ? -21.122 8.085 15.231 1.00 96.06 101 LYS A N 1
ATOM 775 C CA . LYS A 1 101 ? -20.670 7.997 16.625 1.00 96.06 101 LYS A CA 1
ATOM 776 C C . LYS A 1 101 ? -19.149 8.138 16.741 1.00 96.06 101 LYS A C 1
ATOM 778 O O . LYS A 1 101 ? -18.657 8.830 17.628 1.00 96.06 101 LYS A O 1
ATOM 783 N N . ALA A 1 102 ? -18.405 7.486 15.849 1.00 96.06 102 ALA A N 1
ATOM 784 C CA . ALA A 1 102 ? -16.951 7.572 15.805 1.00 96.06 102 ALA A CA 1
ATOM 785 C C . ALA A 1 102 ? -16.456 8.992 15.469 1.00 96.06 102 ALA A C 1
ATOM 787 O O . ALA A 1 102 ? -15.475 9.445 16.064 1.00 96.06 102 ALA A O 1
ATOM 788 N N . ILE A 1 103 ? -17.143 9.700 14.564 1.00 94.25 103 ILE A N 1
ATOM 789 C CA . ILE A 1 103 ? -16.887 11.115 14.271 1.00 94.25 103 ILE A CA 1
ATOM 790 C C . ILE A 1 103 ? -17.166 11.965 15.510 1.00 94.25 103 ILE A C 1
ATOM 792 O O . ILE A 1 103 ? -16.248 12.626 15.982 1.00 94.25 103 ILE A O 1
ATOM 796 N N . ASP A 1 104 ? -18.368 11.898 16.084 1.00 93.56 104 ASP A N 1
ATOM 797 C CA . ASP A 1 104 ? -18.791 12.742 17.210 1.00 93.56 104 ASP A CA 1
ATOM 798 C C . ASP A 1 104 ? -17.866 12.594 18.430 1.00 93.56 104 ASP A C 1
ATOM 800 O O . ASP A 1 104 ? -17.446 13.582 19.037 1.00 93.56 104 ASP A O 1
ATOM 804 N N . GLU A 1 105 ? -17.492 11.356 18.773 1.00 94.12 105 GLU A N 1
ATOM 805 C CA . GLU A 1 105 ? -16.542 11.084 19.857 1.00 94.12 105 GLU A CA 1
ATOM 806 C C . GLU A 1 105 ? -15.148 11.649 19.547 1.00 94.12 105 GLU A C 1
ATOM 808 O O . GLU A 1 105 ? -14.474 12.145 20.450 1.00 94.12 105 GLU A O 1
ATOM 813 N N . THR A 1 106 ? -14.725 11.620 18.280 1.00 93.31 106 THR A N 1
ATOM 814 C CA . THR A 1 106 ? -13.441 12.196 17.855 1.00 93.31 106 THR A CA 1
ATOM 815 C C . THR A 1 106 ? -13.469 13.716 17.875 1.00 93.31 106 THR A C 1
ATOM 817 O O . THR A 1 106 ? -12.518 14.318 18.357 1.00 93.31 106 THR A O 1
ATOM 820 N N . VAL A 1 107 ? -14.555 14.351 17.424 1.00 90.56 107 VAL A N 1
ATOM 821 C CA . VAL A 1 107 ? -14.726 15.808 17.524 1.00 90.56 107 VAL A CA 1
ATOM 822 C C . VAL A 1 107 ? -14.594 16.235 18.985 1.00 90.56 107 VAL A C 1
ATOM 824 O O . VAL A 1 107 ? -13.746 17.062 19.310 1.00 90.56 107 VAL A O 1
ATOM 827 N N . LYS A 1 108 ? -15.334 15.581 19.888 1.00 90.12 108 LYS A N 1
ATOM 828 C CA . LYS A 1 108 ? -15.266 15.847 21.331 1.00 90.12 108 LYS A CA 1
ATOM 829 C C . LYS A 1 108 ? -13.862 15.637 21.913 1.00 90.12 108 LYS A C 1
ATOM 831 O O . LYS A 1 108 ? -13.434 16.403 22.771 1.00 90.12 108 LYS A O 1
ATOM 836 N N . TYR A 1 109 ? -13.161 14.598 21.463 1.00 89.50 109 TYR A N 1
ATOM 837 C CA . TYR A 1 109 ? -11.778 14.309 21.853 1.00 89.50 109 TYR A CA 1
ATOM 838 C C . TYR A 1 109 ? -10.783 15.380 21.381 1.00 89.50 109 TYR A C 1
ATOM 840 O O . TYR A 1 109 ? -9.787 15.626 22.049 1.00 89.50 109 TYR A O 1
ATOM 848 N N . LEU A 1 110 ? -11.027 16.028 20.243 1.00 86.62 110 LEU A N 1
ATOM 849 C CA . LEU A 1 110 ? -10.142 17.069 19.712 1.00 86.62 110 LEU A CA 1
ATOM 850 C C . LEU A 1 110 ? -10.472 18.468 20.259 1.00 86.62 110 LEU A C 1
ATOM 852 O O . LEU A 1 110 ? -9.593 19.322 20.323 1.00 86.62 110 LEU A O 1
ATOM 856 N N . GLU A 1 111 ? -11.712 18.710 20.695 1.00 83.12 111 GLU A N 1
ATOM 857 C CA . GLU A 1 111 ? -12.103 19.947 21.390 1.00 83.12 111 GLU A CA 1
ATOM 858 C C . GLU A 1 111 ? -11.412 20.107 22.751 1.00 83.12 111 GLU A C 1
ATOM 860 O O . GLU A 1 111 ? -11.176 21.230 23.216 1.00 83.12 111 GLU A O 1
ATOM 865 N N . THR A 1 112 ? -11.066 18.999 23.408 1.00 73.38 112 THR A N 1
ATOM 866 C CA . THR A 1 112 ? -10.243 19.039 24.612 1.00 73.38 112 THR A CA 1
ATOM 867 C C . THR A 1 112 ? -8.831 19.471 24.230 1.00 73.38 112 THR A C 1
ATOM 869 O O . THR A 1 112 ? -8.156 18.802 23.461 1.00 73.38 112 THR A O 1
ATOM 872 N N . LYS A 1 113 ? -8.381 20.630 24.738 1.00 64.94 113 LYS A N 1
ATOM 873 C CA . LYS A 1 113 ? -7.074 21.211 24.385 1.00 64.94 113 LYS A CA 1
ATOM 874 C C . LYS A 1 113 ? -5.947 20.200 24.610 1.00 64.94 113 LYS A C 1
ATOM 876 O O . LYS A 1 113 ? -5.600 19.890 25.752 1.00 64.94 113 LYS A O 1
ATOM 881 N N . HIS A 1 114 ? -5.380 19.723 23.512 1.00 68.31 114 HIS A N 1
ATOM 882 C CA . HIS A 1 114 ? -4.330 18.719 23.480 1.00 68.31 114 HIS A CA 1
ATOM 883 C C . HIS A 1 114 ? -3.131 19.237 22.689 1.00 68.31 114 HIS A C 1
ATOM 885 O O . HIS A 1 114 ? -3.291 19.923 21.679 1.00 68.31 114 HIS A O 1
ATOM 891 N N . ASP A 1 115 ? -1.928 18.910 23.155 1.00 72.31 115 ASP A N 1
ATOM 892 C CA . ASP A 1 115 ? -0.709 19.167 22.399 1.00 72.31 115 ASP A CA 1
ATOM 893 C C . ASP A 1 115 ? -0.543 18.062 21.361 1.00 72.31 115 ASP A C 1
ATOM 895 O O . ASP A 1 115 ? -0.349 16.901 21.703 1.00 72.31 115 ASP A O 1
ATOM 899 N N . PHE A 1 116 ? -0.582 18.420 20.083 1.00 75.88 116 PHE A N 1
ATOM 900 C CA . PHE A 1 116 ? -0.343 17.483 18.992 1.00 75.88 116 PHE A CA 1
ATOM 901 C C . PHE A 1 116 ? 0.676 18.048 18.005 1.00 75.88 116 PHE A C 1
ATOM 903 O O . PHE A 1 116 ? 0.877 19.263 17.885 1.00 75.88 116 PHE A O 1
ATOM 910 N N . LYS A 1 117 ? 1.329 17.140 17.278 1.00 77.00 117 LYS A N 1
ATOM 911 C CA . LYS A 1 117 ? 2.223 17.498 16.181 1.00 77.00 117 LYS A CA 1
ATOM 912 C C . LYS A 1 117 ? 1.383 17.987 15.001 1.00 77.00 117 LYS A C 1
ATOM 914 O O . LYS A 1 117 ? 0.548 17.245 14.490 1.00 77.00 117 LYS A O 1
ATOM 919 N N . ALA A 1 118 ? 1.605 19.231 14.581 1.00 72.50 118 ALA A N 1
ATOM 920 C CA . ALA A 1 118 ? 0.914 19.791 13.427 1.00 72.50 118 ALA A CA 1
ATOM 921 C C . ALA A 1 118 ? 1.221 18.970 12.155 1.00 72.50 118 ALA A C 1
ATOM 923 O O . ALA A 1 118 ? 2.349 18.479 12.013 1.00 72.50 118 ALA A O 1
ATOM 924 N N . PRO A 1 119 ? 0.241 18.817 11.246 1.00 76.06 119 PRO A N 1
ATOM 925 C CA . PRO A 1 119 ? 0.450 18.135 9.977 1.00 76.06 119 PRO A CA 1
ATOM 926 C C . PRO A 1 119 ? 1.515 18.867 9.159 1.00 76.06 119 PRO A C 1
ATOM 928 O O . PRO A 1 119 ? 1.772 20.060 9.355 1.00 76.06 119 PRO A O 1
ATOM 931 N N . THR A 1 120 ? 2.149 18.154 8.229 1.00 71.88 120 THR A N 1
ATOM 932 C CA . THR A 1 120 ? 3.078 18.818 7.319 1.00 71.88 120 THR A CA 1
ATOM 933 C C . THR A 1 120 ? 2.290 19.745 6.398 1.00 71.88 120 THR A C 1
ATOM 935 O O . THR A 1 120 ? 1.203 19.384 5.945 1.00 71.88 120 THR A O 1
ATOM 938 N N . PRO A 1 121 ? 2.817 20.924 6.051 1.00 62.72 121 PRO A N 1
ATOM 939 C CA . PRO A 1 121 ? 2.049 21.849 5.229 1.00 62.72 121 PRO A CA 1
ATOM 940 C C . PRO A 1 121 ? 1.765 21.357 3.802 1.00 62.72 121 PRO A C 1
ATOM 942 O O . PRO A 1 121 ? 0.839 21.825 3.153 1.00 62.72 121 PRO A O 1
ATOM 945 N N . GLN A 1 122 ? 2.561 20.405 3.305 1.00 63.50 122 GLN A N 1
ATOM 946 C CA . GLN A 1 122 ? 2.334 19.739 2.019 1.00 63.50 122 GLN A CA 1
ATOM 947 C C . GLN A 1 122 ? 1.098 18.830 2.045 1.00 63.50 122 GLN A C 1
ATOM 949 O O . GLN A 1 122 ? 0.571 18.478 0.992 1.00 63.50 122 GLN A O 1
ATOM 954 N N . ASP A 1 123 ? 0.668 18.413 3.237 1.00 72.88 123 ASP A N 1
ATOM 955 C CA . ASP A 1 123 ? -0.478 17.539 3.429 1.00 72.88 123 ASP A CA 1
ATOM 956 C C . ASP A 1 123 ? -1.255 17.918 4.708 1.00 72.88 123 ASP A C 1
ATOM 958 O O . ASP A 1 123 ? -1.283 17.155 5.679 1.00 72.88 123 ASP A O 1
ATOM 962 N N . PRO A 1 124 ? -1.893 19.107 4.729 1.00 75.31 124 PRO A N 1
ATOM 963 C CA . PRO A 1 124 ? -2.438 19.725 5.942 1.00 75.31 124 PRO A CA 1
ATOM 964 C C . PRO A 1 124 ? -3.644 18.980 6.530 1.00 75.31 124 PRO A C 1
ATOM 966 O O . PRO A 1 124 ? -4.121 19.324 7.608 1.00 75.31 124 PRO A O 1
ATOM 969 N N . THR A 1 125 ? -4.157 17.969 5.827 1.00 83.00 125 THR A N 1
ATOM 970 C CA . THR A 1 125 ? -5.294 17.158 6.275 1.00 83.00 125 THR A CA 1
ATOM 971 C C . THR A 1 125 ? -4.865 15.859 6.950 1.00 83.00 125 THR A C 1
ATOM 973 O O . THR A 1 125 ? -5.709 15.207 7.553 1.00 83.00 125 THR A O 1
ATOM 976 N N . CYS A 1 126 ? -3.589 15.459 6.869 1.00 87.06 126 CYS A N 1
ATOM 977 C CA . CYS A 1 126 ? -3.085 14.188 7.394 1.00 87.06 126 CYS A CA 1
ATOM 978 C C . CYS A 1 126 ? -2.431 14.377 8.769 1.00 87.06 126 CYS A C 1
ATOM 980 O O . CYS A 1 126 ? -1.337 14.929 8.874 1.00 87.06 126 CYS A O 1
ATOM 982 N N . PHE A 1 127 ? -3.097 13.908 9.824 1.00 88.12 127 PHE A N 1
ATOM 983 C CA . PHE A 1 127 ? -2.679 14.136 11.207 1.00 88.12 127 PHE A CA 1
ATOM 984 C C . PHE A 1 127 ? -2.021 12.901 11.826 1.00 88.12 127 PHE A C 1
ATOM 986 O O . PHE A 1 127 ? -2.537 11.785 11.715 1.00 88.12 127 PHE A O 1
ATOM 993 N N . ASP A 1 128 ? -0.938 13.131 12.572 1.00 89.69 128 ASP A N 1
ATOM 994 C CA . ASP A 1 128 ? -0.222 12.125 13.368 1.00 89.69 128 ASP A CA 1
ATOM 995 C C . ASP A 1 128 ? -0.952 11.817 14.693 1.00 89.69 128 ASP A C 1
ATOM 997 O O . ASP A 1 128 ? -0.350 11.821 15.765 1.00 89.69 128 ASP A O 1
ATOM 1001 N N . PHE A 1 129 ? -2.259 11.550 14.630 1.00 92.62 129 PHE A N 1
ATOM 1002 C CA . PHE A 1 129 ? -2.948 10.823 15.698 1.00 92.62 129 PHE A CA 1
ATOM 1003 C C . PHE A 1 129 ? -2.991 9.343 15.339 1.00 92.62 129 PHE A C 1
ATOM 1005 O O . PHE A 1 129 ? -3.025 8.976 14.163 1.00 92.62 129 PHE A O 1
ATOM 1012 N N . PHE A 1 130 ? -3.026 8.490 16.352 1.00 94.88 130 PHE A N 1
ATOM 1013 C CA . PHE A 1 130 ? -3.001 7.038 16.218 1.00 94.88 130 PHE A CA 1
ATOM 1014 C C . PHE A 1 130 ? -4.094 6.374 17.052 1.00 94.88 130 PHE A C 1
ATOM 1016 O O . PHE A 1 130 ? -4.535 5.282 16.700 1.00 94.88 130 PHE A O 1
ATOM 1023 N N . TRP A 1 131 ? -4.557 7.007 18.130 1.00 96.19 131 TRP A N 1
ATOM 1024 C CA . TRP A 1 131 ? -5.443 6.402 19.124 1.00 96.19 131 TRP A CA 1
ATOM 1025 C C . TRP A 1 131 ? -6.728 7.192 19.361 1.00 96.19 131 TRP A C 1
ATOM 1027 O O . TRP A 1 131 ? -7.361 7.016 20.399 1.00 96.19 131 TRP A O 1
ATOM 1037 N N . SER A 1 132 ? -7.145 8.027 18.410 1.00 95.31 132 SER A N 1
ATOM 1038 C CA . SER A 1 132 ? -8.440 8.712 18.482 1.00 95.31 132 SER A CA 1
ATOM 1039 C C . SER A 1 132 ? -9.622 7.721 18.533 1.00 95.31 132 SER A C 1
ATOM 1041 O O . SER A 1 132 ? -9.493 6.580 18.063 1.00 95.31 132 SER A O 1
ATOM 1043 N N . PRO A 1 133 ? -10.804 8.137 19.036 1.00 96.62 133 PRO A N 1
ATOM 1044 C CA . PRO A 1 133 ? -12.021 7.325 18.984 1.00 96.62 133 PRO A CA 1
ATOM 1045 C C . PRO A 1 133 ? -12.321 6.758 17.593 1.00 96.62 133 PRO A C 1
ATOM 1047 O O . PRO A 1 133 ? -12.540 5.553 17.465 1.00 96.62 133 PRO A O 1
ATOM 1050 N N . ALA A 1 134 ? -12.224 7.566 16.534 1.00 96.94 134 ALA A N 1
ATOM 1051 C CA . ALA A 1 134 ? -12.410 7.109 15.159 1.00 96.94 134 ALA A CA 1
ATOM 1052 C C . ALA A 1 134 ? -11.465 5.962 14.790 1.00 96.94 134 ALA A C 1
ATOM 1054 O O . ALA A 1 134 ? -11.901 4.951 14.236 1.00 96.94 134 ALA A O 1
ATOM 1055 N N . GLN A 1 135 ? -10.183 6.075 15.133 1.00 98.00 135 GLN A N 1
ATOM 1056 C CA . GLN A 1 135 ? -9.183 5.062 14.804 1.00 98.00 135 GLN A CA 1
ATOM 1057 C C . GLN A 1 135 ? -9.385 3.764 15.582 1.00 98.00 135 GLN A C 1
ATOM 1059 O O . GLN A 1 135 ? -9.421 2.690 14.977 1.00 98.00 135 GLN A O 1
ATOM 1064 N N . VAL A 1 136 ? -9.530 3.844 16.909 1.00 97.94 136 VAL A N 1
ATOM 1065 C CA . VAL A 1 136 ? -9.651 2.650 17.757 1.00 97.94 136 VAL A CA 1
ATOM 1066 C C . VAL A 1 136 ? -10.947 1.901 17.453 1.00 97.94 136 VAL A C 1
ATOM 1068 O O . VAL A 1 136 ? -10.912 0.686 17.255 1.00 97.94 136 VAL A O 1
ATOM 1071 N N . ARG A 1 137 ? -12.076 2.614 17.326 1.00 97.69 137 ARG A N 1
ATOM 1072 C CA . ARG A 1 137 ? -13.367 1.995 16.992 1.00 97.69 137 ARG A CA 1
ATOM 1073 C C . ARG A 1 137 ? -13.323 1.325 15.626 1.00 97.69 137 ARG A C 1
ATOM 1075 O O . ARG A 1 137 ? -13.737 0.178 15.514 1.00 97.69 137 ARG A O 1
ATOM 1082 N N . THR A 1 138 ? -12.782 1.997 14.608 1.00 98.38 138 THR A N 1
ATOM 1083 C CA . THR A 1 138 ? -12.718 1.445 13.244 1.00 98.38 138 THR A CA 1
ATOM 1084 C C . THR A 1 138 ? -11.842 0.193 13.185 1.00 98.38 138 THR A C 1
ATOM 1086 O O . THR A 1 138 ? -12.251 -0.808 12.601 1.00 98.38 138 THR A O 1
ATOM 1089 N N . ARG A 1 139 ? -10.667 0.204 13.832 1.00 98.38 139 ARG A N 1
ATOM 1090 C CA . ARG A 1 139 ? -9.749 -0.952 13.863 1.00 98.38 139 ARG A CA 1
ATOM 1091 C C . ARG A 1 139 ? -10.308 -2.141 14.643 1.00 98.38 139 ARG A C 1
ATOM 1093 O O . ARG A 1 139 ? -10.001 -3.276 14.299 1.00 98.38 139 ARG A O 1
ATOM 1100 N N . ALA A 1 140 ? -11.122 -1.894 15.670 1.00 98.06 140 ALA A N 1
ATOM 1101 C CA . ALA A 1 140 ? -11.784 -2.944 16.442 1.00 98.06 140 ALA A CA 1
ATOM 1102 C C . ALA A 1 140 ? -13.109 -3.421 15.814 1.00 98.06 140 ALA A C 1
ATOM 1104 O O . ALA A 1 140 ? -13.632 -4.459 16.216 1.00 98.06 140 ALA A O 1
ATOM 1105 N N . HIS A 1 141 ? -13.672 -2.682 14.853 1.00 98.62 141 HIS A N 1
ATOM 1106 C CA . HIS A 1 141 ? -15.033 -2.903 14.374 1.00 98.62 141 HIS A CA 1
ATOM 1107 C C . HIS A 1 141 ? -15.207 -4.292 13.726 1.00 98.62 141 HIS A C 1
ATOM 1109 O O . HIS A 1 141 ? -14.495 -4.622 12.770 1.00 98.62 141 HIS A O 1
ATOM 1115 N N . PRO A 1 142 ? -16.201 -5.102 14.142 1.00 98.44 142 PRO A N 1
ATOM 1116 C CA . PRO A 1 142 ? -16.323 -6.494 13.706 1.00 98.44 142 PRO A CA 1
ATOM 1117 C C . PRO A 1 142 ? -16.504 -6.639 12.190 1.00 98.44 142 PRO A C 1
ATOM 1119 O O . PRO A 1 142 ? -15.917 -7.539 11.586 1.00 98.44 142 PRO A O 1
ATOM 1122 N N . LYS A 1 143 ? -17.246 -5.724 11.544 1.00 98.69 143 LYS A N 1
ATOM 1123 C CA . LYS A 1 143 ? -17.408 -5.736 10.079 1.00 98.69 143 LYS A CA 1
ATOM 1124 C C . LYS A 1 143 ? -16.139 -5.330 9.328 1.00 98.69 143 LYS A C 1
ATOM 1126 O O . LYS A 1 143 ? -15.905 -5.850 8.243 1.00 98.69 143 LYS A O 1
ATOM 1131 N N . VAL A 1 144 ? -15.291 -4.471 9.908 1.00 98.81 144 VAL A N 1
ATOM 1132 C CA . VAL A 1 144 ? -13.993 -4.114 9.304 1.00 98.81 144 VAL A CA 1
ATOM 1133 C C . VAL A 1 144 ? -13.064 -5.323 9.360 1.00 98.81 144 VAL A C 1
ATOM 1135 O O . VAL A 1 144 ? -12.518 -5.716 8.332 1.00 98.81 144 VAL A O 1
ATOM 1138 N N . LEU A 1 145 ? -12.987 -6.001 10.511 1.00 98.75 145 LEU A N 1
ATOM 1139 C CA . LEU A 1 145 ? -12.225 -7.247 10.652 1.00 98.75 145 LEU A CA 1
ATOM 1140 C C . LEU A 1 145 ? -12.740 -8.347 9.705 1.00 98.75 145 LEU A C 1
ATOM 1142 O O . LEU A 1 145 ? -11.957 -9.109 9.139 1.00 98.75 145 LEU A O 1
ATOM 1146 N N . GLN A 1 146 ? -14.057 -8.446 9.502 1.00 98.69 146 GLN A N 1
ATOM 1147 C CA . GLN A 1 146 ? -14.648 -9.370 8.528 1.00 98.69 146 GLN A CA 1
ATOM 1148 C C . GLN A 1 146 ? -14.282 -9.002 7.082 1.00 98.69 146 GLN A C 1
ATOM 1150 O O . GLN A 1 146 ? -13.909 -9.887 6.312 1.00 98.69 146 GLN A O 1
ATOM 1155 N N . ALA A 1 147 ? -14.335 -7.717 6.721 1.00 98.81 147 ALA A N 1
ATOM 1156 C CA . ALA A 1 147 ? -13.946 -7.236 5.398 1.00 98.81 147 ALA A CA 1
ATOM 1157 C C . ALA A 1 147 ? -12.451 -7.472 5.115 1.00 98.81 147 ALA A C 1
ATOM 1159 O O . ALA A 1 147 ? -12.099 -7.905 4.020 1.00 98.81 147 ALA A O 1
ATOM 1160 N N . GLN A 1 148 ? -11.576 -7.285 6.110 1.00 98.81 148 GLN A N 1
ATOM 1161 C CA . GLN A 1 148 ? -10.149 -7.607 6.002 1.00 98.81 148 GLN A CA 1
ATOM 1162 C C . GLN A 1 148 ? -9.919 -9.105 5.763 1.00 98.81 148 GLN A C 1
ATOM 1164 O O . GLN A 1 148 ? -9.173 -9.463 4.854 1.00 98.81 148 GLN A O 1
ATOM 1169 N N . ARG A 1 149 ? -10.582 -9.993 6.522 1.00 98.44 149 ARG A N 1
ATOM 1170 C CA . ARG A 1 149 ? -10.508 -11.453 6.294 1.00 98.44 149 ARG A CA 1
ATOM 1171 C C . ARG A 1 149 ? -10.957 -11.823 4.884 1.00 98.44 149 ARG A C 1
ATOM 1173 O O . ARG A 1 149 ? -10.283 -12.595 4.208 1.00 98.44 149 ARG A O 1
ATOM 1180 N N . PHE A 1 150 ? -12.077 -11.252 4.439 1.00 98.62 150 PHE A N 1
ATOM 1181 C CA . PHE A 1 150 ? -12.574 -11.441 3.081 1.00 98.62 150 PHE A CA 1
ATOM 1182 C C . PHE A 1 150 ? -11.524 -11.022 2.047 1.00 98.62 150 PHE A C 1
ATOM 1184 O O . PHE A 1 150 ? -11.157 -11.847 1.216 1.00 98.62 150 PHE A O 1
ATOM 1191 N N . ALA A 1 151 ? -10.991 -9.802 2.140 1.00 98.56 151 ALA A N 1
ATOM 1192 C CA . ALA A 1 151 ? -9.998 -9.272 1.209 1.00 98.56 151 ALA A CA 1
ATOM 1193 C C . ALA A 1 151 ? -8.719 -10.124 1.157 1.00 98.56 151 ALA A C 1
ATOM 1195 O O . ALA A 1 151 ? -8.261 -10.496 0.075 1.00 98.56 151 ALA A O 1
ATOM 1196 N N . MET A 1 152 ? -8.160 -10.478 2.318 1.00 98.31 152 MET A N 1
ATOM 1197 C CA . MET A 1 152 ? -6.958 -11.318 2.418 1.00 98.31 152 MET A CA 1
ATOM 1198 C C . MET A 1 152 ? -7.186 -12.728 1.857 1.00 98.31 152 MET A C 1
ATOM 1200 O O . MET A 1 152 ? -6.282 -13.303 1.258 1.00 98.31 152 MET A O 1
ATOM 1204 N N . SER A 1 153 ? -8.410 -13.264 1.952 1.00 97.00 153 SER A N 1
ATOM 1205 C CA . SER A 1 153 ? -8.758 -14.560 1.345 1.00 97.00 153 SER A CA 1
ATOM 1206 C C . SER A 1 153 ? -8.737 -14.565 -0.189 1.00 97.00 153 SER A C 1
ATOM 1208 O O . SER A 1 153 ? -8.864 -15.632 -0.781 1.00 97.00 153 SER A O 1
ATOM 1210 N N . LEU A 1 154 ? -8.634 -13.395 -0.834 1.00 97.75 154 LEU A N 1
ATOM 1211 C CA . LEU A 1 154 ? -8.592 -13.273 -2.294 1.00 97.75 154 LEU A CA 1
ATOM 1212 C C . LEU A 1 154 ? -7.175 -13.404 -2.871 1.00 97.75 154 LEU A C 1
ATOM 1214 O O . LEU A 1 154 ? -7.048 -13.449 -4.088 1.00 97.75 154 LEU A O 1
ATOM 1218 N N . TRP A 1 155 ? -6.135 -13.461 -2.036 1.00 98.12 155 TRP A N 1
ATOM 1219 C CA . TRP A 1 155 ? -4.764 -13.780 -2.458 1.00 98.12 155 TRP A CA 1
ATOM 1220 C C . TRP A 1 155 ? -4.615 -15.270 -2.792 1.00 98.12 155 TRP A C 1
ATOM 1222 O O . TRP A 1 155 ? -5.420 -16.088 -2.334 1.00 98.12 155 TRP A O 1
ATOM 1232 N N . ASP A 1 156 ? -3.587 -15.627 -3.564 1.00 96.62 156 ASP A N 1
ATOM 1233 C CA . ASP A 1 156 ? -3.247 -17.020 -3.891 1.00 96.62 156 ASP A CA 1
ATOM 1234 C C . ASP A 1 156 ? -2.492 -17.673 -2.726 1.00 96.62 156 ASP A C 1
ATOM 1236 O O . ASP A 1 156 ? -1.325 -18.026 -2.820 1.00 96.62 156 ASP A O 1
ATOM 1240 N N . ASN A 1 157 ? -3.178 -17.757 -1.584 1.00 94.25 157 ASN A N 1
ATOM 1241 C CA . ASN A 1 157 ? -2.634 -18.278 -0.335 1.00 94.25 157 ASN A CA 1
ATOM 1242 C C . ASN A 1 157 ? -2.453 -19.802 -0.403 1.00 94.25 157 ASN A C 1
ATOM 1244 O O . ASN A 1 157 ? -3.396 -20.518 -0.754 1.00 94.25 157 ASN A O 1
ATOM 1248 N N . ASP A 1 158 ? -1.301 -20.289 0.046 1.00 91.81 158 ASP A N 1
ATOM 1249 C CA . ASP A 1 158 ? -1.012 -21.705 0.254 1.00 91.81 158 ASP A CA 1
ATOM 1250 C C . ASP A 1 158 ? -1.141 -22.091 1.743 1.00 91.81 158 ASP A C 1
ATOM 1252 O O . ASP A 1 158 ? -0.994 -21.269 2.651 1.00 91.81 158 ASP A O 1
ATOM 1256 N N . ALA A 1 159 ? -1.431 -23.364 2.020 1.00 88.00 159 ALA A N 1
ATOM 1257 C CA . ALA A 1 159 ? -1.531 -23.880 3.384 1.00 88.00 159 ALA A CA 1
ATOM 1258 C C . ALA A 1 159 ? -0.188 -23.854 4.141 1.00 88.00 159 ALA A C 1
ATOM 1260 O O . ALA A 1 159 ? -0.200 -23.820 5.379 1.00 88.00 159 ALA A O 1
ATOM 1261 N N . ASP A 1 160 ? 0.937 -23.867 3.422 1.00 90.69 160 ASP A N 1
ATOM 1262 C CA . ASP A 1 160 ? 2.295 -23.804 3.964 1.00 90.69 160 ASP A CA 1
ATOM 1263 C C . ASP A 1 160 ? 2.813 -22.369 4.158 1.00 90.69 160 ASP A C 1
ATOM 1265 O O . ASP A 1 160 ? 3.865 -22.168 4.784 1.00 90.69 160 ASP A O 1
ATOM 1269 N N . ASP A 1 161 ? 2.071 -21.355 3.699 1.00 92.56 161 ASP A N 1
ATOM 1270 C CA . ASP A 1 161 ? 2.423 -19.966 3.962 1.00 92.56 161 ASP A CA 1
ATOM 1271 C C . ASP A 1 161 ? 2.441 -19.698 5.469 1.00 92.56 161 ASP A C 1
ATOM 1273 O O . ASP A 1 161 ? 1.498 -19.987 6.209 1.00 92.56 161 ASP A O 1
ATOM 1277 N N . ARG A 1 162 ? 3.528 -19.086 5.951 1.00 93.50 162 ARG A N 1
ATOM 1278 C CA . ARG A 1 162 ? 3.727 -18.768 7.376 1.00 93.50 162 ARG A CA 1
ATOM 1279 C C . ARG A 1 162 ? 2.927 -17.538 7.809 1.00 93.50 162 ARG A C 1
ATOM 1281 O O . ARG A 1 162 ? 3.477 -16.570 8.344 1.00 93.50 162 ARG A O 1
ATOM 1288 N N . MET A 1 163 ? 1.616 -17.594 7.608 1.00 95.19 163 MET A N 1
ATOM 1289 C CA . MET A 1 163 ? 0.666 -16.557 7.979 1.00 95.19 163 MET A CA 1
ATOM 1290 C C . MET A 1 163 ? -0.708 -17.127 8.353 1.00 95.19 163 MET A C 1
ATOM 1292 O O . MET A 1 163 ? -1.026 -18.271 8.057 1.00 95.19 163 MET A O 1
ATOM 1296 N N . ALA A 1 164 ? -1.537 -16.302 8.991 1.00 95.50 164 ALA A N 1
ATOM 1297 C CA . ALA A 1 164 ? -2.921 -16.615 9.326 1.00 95.50 164 ALA A CA 1
ATOM 1298 C C . ALA A 1 164 ? -3.844 -15.473 8.876 1.00 95.50 164 ALA A C 1
ATOM 1300 O O . ALA A 1 164 ? -3.979 -14.451 9.556 1.00 95.50 164 ALA A O 1
ATOM 1301 N N . THR A 1 165 ? -4.515 -15.641 7.735 1.00 94.81 165 THR A N 1
ATOM 1302 C CA . THR A 1 165 ? -5.438 -14.630 7.178 1.00 94.81 165 THR A CA 1
ATOM 1303 C C . THR A 1 165 ? -6.749 -14.530 7.965 1.00 94.81 165 THR A C 1
ATOM 1305 O O . THR A 1 165 ? -7.430 -13.506 7.925 1.00 94.81 165 THR A O 1
ATOM 1308 N N . ARG A 1 166 ? -7.088 -15.547 8.770 1.00 93.06 166 ARG A N 1
ATOM 1309 C CA . ARG A 1 166 ? -8.224 -15.496 9.708 1.00 93.06 166 ARG A CA 1
ATOM 1310 C C . ARG A 1 166 ? -8.024 -14.519 10.871 1.00 93.06 166 ARG A C 1
ATOM 1312 O O . ARG A 1 166 ? -9.007 -14.135 11.512 1.00 93.06 166 ARG A O 1
ATOM 1319 N N . PHE A 1 167 ? -6.781 -14.133 11.156 1.00 96.62 167 PHE A N 1
ATOM 1320 C CA . PHE A 1 167 ? -6.420 -13.205 12.224 1.00 96.62 167 PHE A CA 1
ATOM 1321 C C . PHE A 1 167 ? -5.910 -11.895 11.611 1.00 96.62 167 PHE A C 1
ATOM 1323 O O . PHE A 1 167 ? -4.700 -11.720 11.471 1.00 96.62 167 PHE A O 1
ATOM 1330 N N . PRO A 1 168 ? -6.810 -10.973 11.215 1.00 97.56 168 PRO A N 1
ATOM 1331 C CA . PRO A 1 168 ? -6.395 -9.627 10.853 1.00 97.56 168 PRO A CA 1
ATOM 1332 C C . PRO A 1 168 ? -5.764 -8.945 12.069 1.00 97.56 168 PRO A C 1
ATOM 1334 O O . PRO A 1 168 ? -6.328 -8.981 13.165 1.00 97.56 168 PRO A O 1
ATOM 1337 N N . ILE A 1 169 ? -4.608 -8.320 11.869 1.00 98.06 169 ILE A N 1
ATOM 1338 C CA . ILE A 1 169 ? -3.971 -7.483 12.886 1.00 98.06 169 ILE A CA 1
ATOM 1339 C C . ILE A 1 169 ? -4.208 -6.002 12.583 1.00 98.06 169 ILE A C 1
ATOM 1341 O O . ILE A 1 169 ? -4.246 -5.579 11.426 1.00 98.06 169 ILE A O 1
ATOM 1345 N N . ALA A 1 170 ? -4.359 -5.198 13.630 1.00 97.50 170 ALA A N 1
ATOM 1346 C CA . ALA A 1 170 ? -4.446 -3.754 13.513 1.00 97.50 170 ALA A CA 1
ATOM 1347 C C . ALA A 1 170 ? -3.052 -3.151 13.306 1.00 97.50 170 ALA A C 1
ATOM 1349 O O . ALA A 1 170 ? -2.089 -3.552 13.964 1.00 97.50 170 ALA A O 1
ATOM 1350 N N . TYR A 1 171 ? -2.976 -2.141 12.442 1.00 97.50 171 TYR A N 1
ATOM 1351 C CA . TYR A 1 171 ? -1.785 -1.331 12.202 1.00 97.50 171 TYR A CA 1
ATOM 1352 C C . TYR A 1 171 ? -2.073 0.127 12.574 1.00 97.50 171 TYR A C 1
ATOM 1354 O O . TYR A 1 171 ? -3.070 0.706 12.131 1.00 97.50 171 TYR A O 1
ATOM 1362 N N . ALA A 1 172 ? -1.221 0.704 13.417 1.00 95.81 172 ALA A N 1
ATOM 1363 C CA . ALA A 1 172 ? -1.338 2.066 13.903 1.00 95.81 172 ALA A CA 1
ATOM 1364 C C . ALA A 1 172 ? -0.793 3.038 12.859 1.00 95.81 172 ALA A C 1
ATOM 1366 O O . ALA A 1 172 ? 0.403 3.309 12.800 1.00 95.81 172 ALA A O 1
ATOM 1367 N N . ASP A 1 173 ? -1.712 3.554 12.054 1.00 95.31 173 ASP A N 1
ATOM 1368 C CA . ASP A 1 173 ? -1.471 4.582 11.047 1.00 95.31 173 ASP A CA 1
ATOM 1369 C C . ASP A 1 173 ? -2.191 5.885 11.428 1.00 95.31 173 ASP A C 1
ATOM 1371 O O . ASP A 1 173 ? -2.933 5.943 12.415 1.00 95.31 173 ASP A O 1
ATOM 1375 N N . ARG A 1 174 ? -1.973 6.919 10.629 1.00 93.38 174 ARG A N 1
ATOM 1376 C CA . ARG A 1 174 ? -2.533 8.263 10.761 1.00 93.38 174 ARG A CA 1
ATOM 1377 C C . ARG A 1 174 ? -4.033 8.283 10.444 1.00 93.38 174 ARG A C 1
ATOM 1379 O O . ARG A 1 174 ? -4.660 7.248 10.193 1.00 93.38 174 ARG A O 1
ATOM 1386 N N . LEU A 1 175 ? -4.632 9.467 10.426 1.00 92.56 175 LEU A N 1
ATOM 1387 C CA . LEU A 1 175 ? -5.963 9.697 9.855 1.00 92.56 175 LEU A CA 1
ATOM 1388 C C . LEU A 1 175 ? -5.983 11.003 9.062 1.00 92.56 175 LEU A C 1
ATOM 1390 O O . LEU A 1 175 ? -5.103 11.848 9.238 1.00 92.56 175 LEU A O 1
ATOM 1394 N N . ARG A 1 176 ? -7.004 11.182 8.220 1.00 91.12 176 ARG A N 1
ATOM 1395 C CA . ARG A 1 176 ? -7.283 12.483 7.606 1.00 91.12 176 ARG A CA 1
ATOM 1396 C C . ARG A 1 176 ? -8.512 13.129 8.195 1.00 91.12 176 ARG A C 1
ATOM 1398 O O . ARG A 1 176 ? -9.505 12.444 8.431 1.00 91.12 176 ARG A O 1
ATOM 1405 N N . ILE A 1 177 ? -8.429 14.439 8.388 1.00 86.94 177 ILE A N 1
ATOM 1406 C CA . ILE A 1 177 ? -9.521 15.269 8.882 1.00 86.94 177 ILE A CA 1
ATOM 1407 C C . ILE A 1 177 ? -9.680 16.461 7.938 1.00 86.94 177 ILE A C 1
ATOM 1409 O O . ILE A 1 177 ? -8.727 17.199 7.684 1.00 86.94 177 ILE A O 1
ATOM 1413 N N . HIS A 1 178 ? -10.894 16.639 7.428 1.00 80.94 178 HIS A N 1
ATOM 1414 C CA . HIS A 1 178 ? -11.322 17.784 6.627 1.00 80.94 178 HIS A CA 1
ATOM 1415 C C . HIS A 1 178 ? -12.504 18.474 7.333 1.00 80.94 178 HIS A C 1
ATOM 1417 O O . HIS A 1 178 ? -13.223 17.834 8.100 1.00 80.94 178 HIS A O 1
ATOM 1423 N N . GLY A 1 179 ? -12.740 19.760 7.058 1.00 68.31 179 GLY A N 1
ATOM 1424 C CA . GLY A 1 179 ? -13.829 20.535 7.676 1.00 68.31 179 GLY A CA 1
ATOM 1425 C C . GLY A 1 179 ? -13.358 21.492 8.780 1.00 68.31 179 GLY A C 1
ATOM 1426 O O . GLY A 1 179 ? -12.164 21.771 8.873 1.00 68.31 179 GLY A O 1
ATOM 1427 N N . ALA A 1 180 ? -14.309 22.044 9.550 1.00 58.53 180 ALA A N 1
ATOM 1428 C CA . ALA A 1 180 ? -14.105 23.164 10.481 1.00 58.53 180 ALA A CA 1
ATOM 1429 C C . ALA A 1 180 ? -12.962 22.959 11.500 1.00 58.53 180 ALA A C 1
ATOM 1431 O O . ALA A 1 180 ? -12.582 21.837 11.815 1.00 58.53 180 ALA A O 1
ATOM 1432 N N . ASN A 1 181 ? -12.441 24.062 12.047 1.00 66.75 181 ASN A N 1
ATOM 1433 C CA . ASN A 1 181 ? -11.394 24.075 13.073 1.00 66.75 181 ASN A CA 1
ATOM 1434 C C . ASN A 1 181 ? -11.890 23.470 14.407 1.00 66.75 181 ASN A C 1
ATOM 1436 O O . ASN A 1 181 ? -12.557 24.151 15.188 1.00 66.75 181 ASN A O 1
ATOM 1440 N N . ILE A 1 182 ? -11.543 22.209 14.683 1.00 65.12 182 ILE A N 1
ATOM 1441 C CA . ILE A 1 182 ? -11.884 21.491 15.920 1.00 65.12 182 ILE A CA 1
ATOM 1442 C C . ILE A 1 182 ? -10.716 21.611 16.898 1.00 65.12 182 ILE A C 1
ATOM 1444 O O . ILE A 1 182 ? -9.709 20.923 16.755 1.00 65.12 182 ILE A O 1
ATOM 1448 N N . GLY A 1 183 ? -10.807 22.498 17.888 1.00 61.22 183 GLY A N 1
ATOM 1449 C CA . GLY A 1 183 ? -9.769 22.604 18.925 1.00 61.22 183 GLY A CA 1
ATOM 1450 C C . GLY A 1 183 ? -8.356 22.926 18.404 1.00 61.22 183 GLY A C 1
ATOM 1451 O O . GLY A 1 183 ? -7.372 22.619 19.072 1.00 61.22 183 GLY A O 1
ATOM 1452 N N . GLY A 1 184 ? -8.231 23.547 17.225 1.00 60.47 184 GLY A N 1
ATOM 1453 C CA . GLY A 1 184 ? -6.952 23.788 16.546 1.00 60.47 184 GLY A CA 1
ATOM 1454 C C . GLY A 1 184 ? -6.598 22.754 15.469 1.00 60.47 184 GLY A C 1
ATOM 1455 O O . GLY A 1 184 ? -5.528 22.860 14.874 1.00 60.47 184 GLY A O 1
ATOM 1456 N N . VAL A 1 185 ? -7.466 21.771 15.213 1.00 63.28 185 VAL A N 1
ATOM 1457 C CA . VAL A 1 185 ? -7.316 20.719 14.197 1.00 63.28 185 VAL A CA 1
ATOM 1458 C C . VAL A 1 185 ? -8.181 21.034 12.978 1.00 63.28 185 VAL A C 1
ATOM 1460 O O . VAL A 1 185 ? -9.358 21.351 13.107 1.00 63.28 185 VAL A O 1
ATOM 1463 N N . GLY A 1 186 ? -7.593 20.926 11.789 1.00 63.41 186 GLY A N 1
ATOM 1464 C CA . GLY A 1 186 ? -8.223 21.219 10.500 1.00 63.41 186 GLY A CA 1
ATOM 1465 C C . GLY A 1 186 ? -7.313 22.091 9.624 1.00 63.41 186 GLY A C 1
ATOM 1466 O O . GLY A 1 186 ? -6.399 22.729 10.157 1.00 63.41 186 GLY A O 1
ATOM 1467 N N . PRO A 1 187 ? -7.528 22.129 8.297 1.00 60.56 187 PRO A N 1
ATOM 1468 C CA . PRO A 1 187 ? -6.664 22.866 7.369 1.00 60.56 187 PRO A CA 1
ATOM 1469 C C . PRO A 1 187 ? -6.548 24.357 7.737 1.00 60.56 187 PRO A C 1
ATOM 1471 O O . PRO A 1 187 ? -5.437 24.861 7.889 1.00 60.56 187 PRO A O 1
ATOM 1474 N N . ASP A 1 188 ? -7.668 25.018 8.046 1.00 60.50 188 ASP A N 1
ATOM 1475 C CA . ASP A 1 188 ? -7.710 26.443 8.423 1.00 60.50 188 ASP A CA 1
ATOM 1476 C C . ASP A 1 188 ? -6.937 26.754 9.721 1.00 60.50 188 ASP A C 1
ATOM 1478 O O . ASP A 1 188 ? -6.461 27.869 9.948 1.00 60.50 188 ASP A O 1
ATOM 1482 N N . ALA A 1 189 ? -6.835 25.772 10.620 1.00 60.06 189 ALA A N 1
ATOM 1483 C CA . ALA A 1 189 ? -6.123 25.904 11.885 1.00 60.06 189 ALA A CA 1
ATOM 1484 C C . ALA A 1 189 ? -4.617 25.666 11.718 1.00 60.06 189 ALA A C 1
ATOM 1486 O O . ALA A 1 189 ? -3.804 26.368 12.326 1.00 60.06 189 ALA A O 1
ATOM 1487 N N . ALA A 1 190 ? -4.255 24.699 10.867 1.00 59.56 190 ALA A N 1
ATOM 1488 C CA . ALA A 1 190 ? -2.875 24.416 10.498 1.00 59.56 190 ALA A CA 1
ATOM 1489 C C . ALA A 1 190 ? -2.234 25.617 9.783 1.00 59.56 190 ALA A C 1
ATOM 1491 O O . ALA A 1 190 ? -1.116 25.998 10.131 1.00 59.56 190 ALA A O 1
ATOM 1492 N N . GLU A 1 191 ? -2.962 26.266 8.867 1.00 60.19 191 GLU A N 1
ATOM 1493 C CA . GLU A 1 191 ? -2.507 27.483 8.178 1.00 60.19 191 GLU A CA 1
ATOM 1494 C C . GLU A 1 191 ? -2.278 28.652 9.146 1.00 60.19 191 GLU A C 1
ATOM 1496 O O . GLU A 1 191 ? -1.213 29.274 9.130 1.00 60.19 191 GLU A O 1
ATOM 1501 N N . LYS A 1 192 ? -3.228 28.911 10.058 1.00 59.75 192 LYS A N 1
ATOM 1502 C CA . LYS A 1 192 ? -3.076 29.961 11.081 1.00 59.75 192 LYS A CA 1
ATOM 1503 C C . LYS A 1 192 ? -1.847 29.730 11.958 1.00 59.75 192 LYS A C 1
ATOM 1505 O O . LYS A 1 192 ? -1.055 30.648 12.139 1.00 59.75 192 LYS A O 1
ATOM 1510 N N . LYS A 1 193 ? -1.633 28.504 12.442 1.00 59.44 193 LYS A N 1
ATOM 1511 C CA . LYS A 1 193 ? -0.489 28.177 13.308 1.00 59.44 193 LYS A CA 1
ATOM 1512 C C . LYS A 1 193 ? 0.853 28.260 12.569 1.00 59.44 193 LYS A C 1
ATOM 1514 O O . LYS A 1 193 ? 1.839 28.701 13.150 1.00 59.44 193 LYS A O 1
ATOM 1519 N N . ALA A 1 194 ? 0.895 27.884 11.287 1.00 57.97 194 ALA A N 1
ATOM 1520 C CA . ALA A 1 194 ? 2.091 28.036 10.455 1.00 57.97 194 ALA A CA 1
ATOM 1521 C C . ALA A 1 194 ? 2.478 29.512 10.245 1.00 57.97 194 ALA A C 1
ATOM 1523 O O . ALA A 1 194 ? 3.662 29.818 10.156 1.00 57.97 194 ALA A O 1
ATOM 1524 N N . SER A 1 195 ? 1.502 30.428 10.217 1.00 56.81 195 SER A N 1
ATOM 1525 C CA . SER A 1 195 ? 1.751 31.872 10.079 1.00 56.81 195 SER A CA 1
ATOM 1526 C C . SER A 1 195 ? 2.336 32.546 11.333 1.00 56.81 195 SER A C 1
ATOM 1528 O O . SER A 1 195 ? 2.875 33.648 11.238 1.00 56.81 195 SER A O 1
ATOM 1530 N N . GLU A 1 196 ? 2.269 31.891 12.498 1.00 62.28 196 GLU A N 1
ATOM 1531 C CA . GLU A 1 196 ? 2.741 32.426 13.786 1.00 62.28 196 GLU A CA 1
ATOM 1532 C C . GLU A 1 196 ? 4.234 32.143 14.066 1.00 62.28 196 GLU A C 1
ATOM 1534 O O . GLU A 1 196 ? 4.823 32.805 14.923 1.00 62.28 196 GLU A O 1
ATOM 1539 N N . ASP A 1 197 ? 4.869 31.211 13.339 1.00 65.50 197 ASP A N 1
ATOM 1540 C CA . ASP A 1 197 ? 6.312 30.921 13.411 1.00 65.50 197 ASP A CA 1
ATOM 1541 C C . ASP A 1 197 ? 7.018 31.360 12.109 1.00 65.50 197 ASP A C 1
ATOM 1543 O O . ASP A 1 197 ? 6.958 30.651 11.101 1.00 65.50 197 ASP A O 1
ATOM 1547 N N . PRO A 1 198 ? 7.733 32.503 12.107 1.00 58.38 198 PRO A N 1
ATOM 1548 C CA . PRO A 1 198 ? 8.368 33.050 10.908 1.00 58.38 198 PRO A CA 1
ATOM 1549 C C . PRO A 1 198 ? 9.416 32.127 10.267 1.00 58.38 198 PRO A C 1
ATOM 1551 O O . PRO A 1 198 ? 9.605 32.167 9.052 1.00 58.38 198 PRO A O 1
ATOM 1554 N N . ALA A 1 199 ? 10.110 31.300 11.057 1.00 59.28 199 ALA A N 1
ATOM 1555 C CA . ALA A 1 199 ? 11.139 30.396 10.541 1.00 59.28 199 ALA A CA 1
ATOM 1556 C C . ALA A 1 199 ? 10.513 29.147 9.908 1.00 59.28 199 ALA A C 1
ATOM 1558 O O . ALA A 1 199 ? 10.963 28.693 8.852 1.00 59.28 199 ALA A O 1
ATOM 1559 N N . ALA A 1 200 ? 9.448 28.623 10.522 1.00 55.59 200 ALA A N 1
ATOM 1560 C CA . ALA A 1 200 ? 8.652 27.555 9.933 1.00 55.59 200 ALA A CA 1
ATOM 1561 C C . ALA A 1 200 ? 7.919 28.032 8.671 1.00 55.59 200 ALA A C 1
ATOM 1563 O O . ALA A 1 200 ? 7.884 27.290 7.694 1.00 55.59 200 ALA A O 1
ATOM 1564 N N . ALA A 1 201 ? 7.409 29.268 8.652 1.00 56.59 201 ALA A N 1
ATOM 1565 C CA . ALA A 1 201 ? 6.737 29.873 7.503 1.00 56.59 201 ALA A CA 1
ATOM 1566 C C . ALA A 1 201 ? 7.666 30.053 6.289 1.00 56.59 201 ALA A C 1
ATOM 1568 O O . ALA A 1 201 ? 7.274 29.741 5.165 1.00 56.59 201 ALA A O 1
ATOM 1569 N N . GLU A 1 202 ? 8.910 30.496 6.493 1.00 58.41 202 GLU A N 1
ATOM 1570 C CA . GLU A 1 202 ? 9.880 30.669 5.400 1.00 58.41 202 GLU A CA 1
ATOM 1571 C C . GLU A 1 202 ? 10.364 29.317 4.845 1.00 58.41 202 GLU A C 1
ATOM 1573 O O . GLU A 1 202 ? 10.393 29.107 3.631 1.00 58.41 202 GLU A O 1
ATOM 1578 N N . ALA A 1 203 ? 10.667 28.352 5.724 1.00 54.19 203 ALA A N 1
ATOM 1579 C CA . ALA A 1 203 ? 10.995 26.985 5.312 1.00 54.19 203 ALA A CA 1
ATOM 1580 C C . ALA A 1 203 ? 9.814 26.308 4.593 1.00 54.19 203 ALA A C 1
ATOM 1582 O O . ALA A 1 203 ? 9.999 25.573 3.621 1.00 54.19 203 ALA A O 1
ATOM 1583 N N . HIS A 1 204 ? 8.592 26.590 5.047 1.00 57.50 204 HIS A N 1
ATOM 1584 C CA . HIS A 1 204 ? 7.354 26.140 4.430 1.00 57.50 204 HIS A CA 1
ATOM 1585 C C . HIS A 1 204 ? 7.168 26.728 3.029 1.00 57.50 204 HIS A C 1
ATOM 1587 O O . HIS A 1 204 ? 6.904 25.970 2.095 1.00 57.50 204 HIS A O 1
ATOM 1593 N N . LYS A 1 205 ? 7.357 28.041 2.867 1.00 58.88 205 LYS A N 1
ATOM 1594 C CA . LYS A 1 205 ? 7.270 28.725 1.575 1.00 58.88 205 LYS A CA 1
ATOM 1595 C C . LYS A 1 205 ? 8.290 28.168 0.584 1.00 58.88 205 LYS A C 1
ATOM 1597 O O . LYS A 1 205 ? 7.905 27.793 -0.517 1.00 58.88 205 LYS A O 1
ATOM 1602 N N . ALA A 1 206 ? 9.544 28.000 1.002 1.00 58.66 206 ALA A N 1
ATOM 1603 C CA . ALA A 1 206 ? 10.590 27.413 0.165 1.00 58.66 206 ALA A CA 1
ATOM 1604 C C . ALA A 1 206 ? 10.277 25.960 -0.244 1.00 58.66 206 ALA A C 1
ATOM 1606 O O . ALA A 1 206 ? 10.488 25.573 -1.393 1.00 58.66 206 ALA A O 1
ATOM 1607 N N . ALA A 1 207 ? 9.736 25.147 0.671 1.00 55.03 207 ALA A N 1
ATOM 1608 C CA . ALA A 1 207 ? 9.326 23.780 0.359 1.00 55.03 207 ALA A CA 1
ATOM 1609 C C . ALA A 1 207 ? 8.116 23.736 -0.591 1.00 55.03 207 ALA A C 1
ATOM 1611 O O . ALA A 1 207 ? 8.086 22.892 -1.484 1.00 55.03 207 ALA A O 1
ATOM 1612 N N . MET A 1 208 ? 7.138 24.632 -0.420 1.00 54.94 208 MET A N 1
ATOM 1613 C CA . MET A 1 208 ? 5.966 24.752 -1.297 1.00 54.94 208 MET A CA 1
ATOM 1614 C C . MET A 1 208 ? 6.308 25.309 -2.673 1.00 54.94 208 MET A C 1
ATOM 1616 O O . MET A 1 208 ? 5.682 24.900 -3.637 1.00 54.94 208 MET A O 1
ATOM 1620 N N . GLU A 1 209 ? 7.289 26.197 -2.791 1.00 56.03 209 GLU A N 1
ATOM 1621 C CA . GLU A 1 209 ? 7.765 26.710 -4.079 1.00 56.03 209 GLU A CA 1
ATOM 1622 C C . GLU A 1 209 ? 8.507 25.605 -4.849 1.00 56.03 209 GLU A C 1
ATOM 1624 O O . GLU A 1 209 ? 8.175 25.305 -5.993 1.00 56.03 209 GLU A O 1
ATOM 1629 N N . LEU A 1 210 ? 9.406 24.876 -4.177 1.00 52.66 210 LEU A N 1
ATOM 1630 C CA . LEU A 1 210 ? 10.174 23.782 -4.783 1.00 52.66 210 LEU A CA 1
ATOM 1631 C C . LEU A 1 210 ? 9.304 22.569 -5.169 1.00 52.66 210 LEU A C 1
ATOM 1633 O O . LEU A 1 210 ? 9.502 21.964 -6.223 1.00 52.66 210 LEU A O 1
ATOM 1637 N N . LEU A 1 211 ? 8.336 22.199 -4.323 1.00 50.44 211 LEU A N 1
ATOM 1638 C CA . LEU A 1 211 ? 7.357 21.152 -4.634 1.00 50.44 211 LEU A CA 1
ATOM 1639 C C . LEU A 1 211 ? 6.256 21.652 -5.562 1.00 50.44 211 LEU A C 1
ATOM 1641 O O . LEU A 1 211 ? 5.771 20.866 -6.360 1.00 50.44 211 LEU A O 1
ATOM 1645 N N . GLY A 1 212 ? 5.858 22.917 -5.467 1.00 48.62 212 GLY A N 1
ATOM 1646 C CA . GLY A 1 212 ? 4.833 23.540 -6.296 1.00 48.62 212 GLY A CA 1
ATOM 1647 C C . GLY A 1 212 ? 5.267 23.588 -7.749 1.00 48.62 212 GLY A C 1
ATOM 1648 O O . GLY A 1 212 ? 4.541 23.084 -8.595 1.00 48.62 212 GLY A O 1
ATOM 1649 N N . ASP A 1 213 ? 6.480 24.056 -8.038 1.00 44.66 213 ASP A N 1
ATOM 1650 C CA . ASP A 1 213 ? 7.026 24.075 -9.398 1.00 44.66 213 ASP A CA 1
ATOM 1651 C C . ASP A 1 213 ? 7.218 22.661 -9.966 1.00 44.66 213 ASP A C 1
ATOM 1653 O O . ASP A 1 213 ? 6.904 22.385 -11.131 1.00 44.66 213 ASP A O 1
ATOM 1657 N N . PHE A 1 214 ? 7.673 21.719 -9.135 1.00 48.16 214 PHE A N 1
ATOM 1658 C CA . PHE A 1 214 ? 7.896 20.337 -9.552 1.00 48.16 214 PHE A CA 1
ATOM 1659 C C . PHE A 1 214 ? 6.593 19.535 -9.717 1.00 48.16 214 PHE A C 1
ATOM 1661 O O . PHE A 1 214 ? 6.434 18.829 -10.709 1.00 48.16 214 PHE A O 1
ATOM 1668 N N . ALA A 1 215 ? 5.631 19.665 -8.801 1.00 49.75 215 ALA A N 1
ATOM 1669 C CA . ALA A 1 215 ? 4.343 18.965 -8.835 1.00 49.75 215 ALA A CA 1
ATOM 1670 C C . ALA A 1 215 ? 3.343 19.602 -9.818 1.00 49.75 215 ALA A C 1
ATOM 1672 O O . ALA A 1 215 ? 2.545 18.894 -10.431 1.00 49.75 215 ALA A O 1
ATOM 1673 N N . SER A 1 216 ? 3.409 20.924 -10.022 1.00 49.69 216 SER A N 1
ATOM 1674 C CA . SER A 1 216 ? 2.668 21.640 -11.075 1.00 49.69 216 SER A CA 1
ATOM 1675 C C . SER A 1 216 ? 3.089 21.154 -12.467 1.00 49.69 216 SER A C 1
ATOM 1677 O O . SER A 1 216 ? 2.251 20.882 -13.336 1.00 49.69 216 SER A O 1
ATOM 1679 N N . SER A 1 217 ? 4.396 20.954 -12.671 1.00 55.00 217 SER A N 1
ATOM 1680 C CA . SER A 1 217 ? 4.948 20.487 -13.947 1.00 55.00 217 SER A CA 1
ATOM 1681 C C . SER A 1 217 ? 4.922 18.960 -14.118 1.00 55.00 217 SER A C 1
ATOM 1683 O O . SER A 1 217 ? 4.778 18.487 -15.248 1.00 55.00 217 SER A O 1
ATOM 1685 N N . THR A 1 218 ? 4.982 18.176 -13.035 1.00 65.25 218 THR A N 1
ATOM 1686 C CA . THR A 1 218 ? 5.139 16.709 -13.067 1.00 65.25 218 THR A CA 1
ATOM 1687 C C . THR A 1 218 ? 4.247 16.003 -12.047 1.00 65.25 218 THR A C 1
ATOM 1689 O O . THR A 1 218 ? 4.306 16.274 -10.852 1.00 65.25 218 THR A O 1
ATOM 1692 N N . VAL A 1 219 ? 3.477 15.007 -12.493 1.00 80.06 219 VAL A N 1
ATOM 1693 C CA . VAL A 1 219 ? 2.705 14.157 -11.572 1.00 80.06 219 VAL A CA 1
ATOM 1694 C C . VAL A 1 219 ? 3.613 13.169 -10.840 1.00 80.06 219 VAL A C 1
ATOM 1696 O O . VAL A 1 219 ? 4.453 12.508 -11.455 1.00 80.06 219 VAL A O 1
ATOM 1699 N N . ILE A 1 220 ? 3.418 13.054 -9.523 1.00 85.50 220 ILE A N 1
ATOM 1700 C CA . ILE A 1 220 ? 4.165 12.155 -8.637 1.00 85.50 220 ILE A CA 1
ATOM 1701 C C . ILE A 1 220 ? 3.201 11.145 -8.024 1.00 85.50 220 ILE A C 1
ATOM 1703 O O . ILE A 1 220 ? 2.203 11.526 -7.412 1.00 85.50 220 ILE A O 1
ATOM 1707 N N . ALA A 1 221 ? 3.535 9.866 -8.139 1.00 92.06 221 ALA A N 1
ATOM 1708 C CA . ALA A 1 221 ? 2.900 8.785 -7.400 1.00 92.06 221 ALA A CA 1
ATOM 1709 C C . ALA A 1 221 ? 3.908 8.136 -6.447 1.00 92.06 221 ALA A C 1
ATOM 1711 O O . ALA A 1 221 ? 5.120 8.213 -6.660 1.00 92.06 221 ALA A O 1
ATOM 1712 N N . GLN A 1 222 ? 3.407 7.477 -5.412 1.00 93.00 222 GLN A N 1
ATOM 1713 C CA . GLN A 1 222 ? 4.203 6.694 -4.479 1.00 93.00 222 GLN A CA 1
ATOM 1714 C C . GLN A 1 222 ? 3.739 5.238 -4.442 1.00 93.00 222 GLN A C 1
ATOM 1716 O O . GLN A 1 222 ? 2.565 4.943 -4.657 1.00 93.00 222 GLN A O 1
ATOM 1721 N N . VAL A 1 223 ? 4.677 4.338 -4.175 1.00 96.06 223 VAL A N 1
ATOM 1722 C CA . VAL A 1 223 ? 4.448 2.927 -3.861 1.00 96.06 223 VAL A CA 1
ATOM 1723 C C . VAL A 1 223 ? 5.093 2.678 -2.497 1.00 96.06 223 VAL A C 1
ATOM 1725 O O . VAL A 1 223 ? 6.278 2.959 -2.311 1.00 96.06 223 VAL A O 1
ATOM 1728 N N . ASP A 1 224 ? 4.318 2.182 -1.535 1.00 93.00 224 ASP A N 1
ATOM 1729 C CA . ASP A 1 224 ? 4.815 1.921 -0.177 1.00 93.00 224 ASP A CA 1
ATOM 1730 C C . ASP A 1 224 ? 5.441 0.523 -0.058 1.00 93.00 224 ASP A C 1
ATOM 1732 O O . ASP A 1 224 ? 5.712 -0.133 -1.059 1.00 93.00 224 ASP A O 1
ATOM 1736 N N . ASN A 1 225 ? 5.637 0.050 1.181 1.00 91.38 225 ASN A N 1
ATOM 1737 C CA . ASN A 1 225 ? 6.194 -1.262 1.518 1.00 91.38 225 ASN A CA 1
ATOM 1738 C C . ASN A 1 225 ? 7.575 -1.457 0.889 1.00 91.38 225 ASN A C 1
ATOM 1740 O O . ASN A 1 225 ? 7.800 -2.386 0.123 1.00 91.38 225 ASN A O 1
ATOM 1744 N N . GLY A 1 226 ? 8.483 -0.543 1.213 1.00 89.75 226 GLY A N 1
ATOM 1745 C CA . GLY A 1 226 ? 9.860 -0.571 0.747 1.00 89.75 226 GLY A CA 1
ATOM 1746 C C . GLY A 1 226 ? 10.076 0.140 -0.584 1.00 89.75 226 GLY A C 1
ATOM 1747 O O . GLY A 1 226 ? 9.232 0.147 -1.487 1.00 89.75 226 GLY A O 1
ATOM 1748 N N . SER A 1 227 ? 11.258 0.730 -0.694 1.00 94.12 227 SER A N 1
ATOM 1749 C CA . SER A 1 227 ? 11.801 1.268 -1.933 1.00 94.12 227 SER A CA 1
ATOM 1750 C C . SER A 1 227 ? 12.993 0.421 -2.358 1.00 94.12 227 SER A C 1
ATOM 1752 O O . SER A 1 227 ? 12.836 -0.524 -3.128 1.00 94.12 227 SER A O 1
ATOM 1754 N N . LEU A 1 228 ? 14.175 0.695 -1.812 1.00 96.81 228 LEU A N 1
ATOM 1755 C CA . LEU A 1 228 ? 15.417 -0.005 -2.141 1.00 96.81 228 LEU A CA 1
ATOM 1756 C C . LEU A 1 228 ? 15.392 -1.480 -1.752 1.00 96.81 228 LEU A C 1
ATOM 1758 O O . LEU A 1 228 ? 15.991 -2.303 -2.445 1.00 96.81 228 LEU A O 1
ATOM 1762 N N . GLU A 1 229 ? 14.600 -1.827 -0.739 1.00 97.44 229 GLU A N 1
ATOM 1763 C CA . GLU A 1 229 ? 14.347 -3.193 -0.296 1.00 97.44 229 GLU A CA 1
ATOM 1764 C C . GLU A 1 229 ? 13.888 -4.102 -1.444 1.00 97.44 229 GLU A C 1
ATOM 1766 O O . GLU A 1 229 ? 14.086 -5.313 -1.384 1.00 97.44 229 GLU A O 1
ATOM 1771 N N . ARG A 1 230 ? 13.306 -3.545 -2.515 1.00 97.75 230 ARG A N 1
ATOM 1772 C CA . ARG A 1 230 ? 12.847 -4.294 -3.695 1.00 97.75 230 ARG A CA 1
ATOM 1773 C C . ARG A 1 230 ? 13.985 -4.870 -4.542 1.00 97.75 230 ARG A C 1
ATOM 1775 O O . ARG A 1 230 ? 13.778 -5.871 -5.220 1.00 97.75 230 ARG A O 1
ATOM 1782 N N . TRP A 1 231 ? 15.174 -4.272 -4.475 1.00 98.12 231 TRP A N 1
ATOM 1783 C CA . TRP A 1 231 ? 16.384 -4.743 -5.161 1.00 98.12 231 TRP A CA 1
ATOM 1784 C C . TRP A 1 231 ? 17.371 -5.435 -4.210 1.00 98.12 231 TRP A C 1
ATOM 1786 O O . TRP A 1 231 ? 18.298 -6.105 -4.657 1.00 98.12 231 TRP A O 1
ATOM 1796 N N . GLU A 1 232 ? 17.212 -5.271 -2.899 1.00 97.69 232 GLU A N 1
ATOM 1797 C CA . GLU A 1 232 ? 18.159 -5.791 -1.913 1.00 97.69 232 GLU A CA 1
ATOM 1798 C C . GLU A 1 232 ? 17.869 -7.240 -1.508 1.00 97.69 232 GLU A C 1
ATOM 1800 O O . GLU A 1 232 ? 16.721 -7.635 -1.287 1.00 97.69 232 GLU A O 1
ATOM 1805 N N . SER A 1 233 ? 18.937 -8.028 -1.335 1.00 95.12 233 SER A N 1
ATOM 1806 C CA . SER A 1 233 ? 18.863 -9.434 -0.912 1.00 95.12 233 SER A CA 1
ATOM 1807 C C . SER A 1 233 ? 18.250 -9.615 0.474 1.00 95.12 233 SER A C 1
ATOM 1809 O O . SER A 1 233 ? 17.613 -10.629 0.725 1.00 95.12 233 SER A O 1
ATOM 1811 N N . ASP A 1 234 ? 18.417 -8.637 1.366 1.00 94.31 234 ASP A N 1
ATOM 1812 C CA . ASP A 1 234 ? 17.888 -8.694 2.735 1.00 94.31 234 ASP A CA 1
ATOM 1813 C C . ASP A 1 234 ? 16.449 -8.147 2.834 1.00 94.31 234 ASP A C 1
ATOM 1815 O O . ASP A 1 234 ? 15.782 -8.313 3.861 1.00 94.31 234 ASP A O 1
ATOM 1819 N N . GLY A 1 235 ? 15.967 -7.524 1.751 1.00 95.75 235 GLY A N 1
ATOM 1820 C CA . GLY A 1 235 ? 14.603 -7.033 1.587 1.00 95.75 235 GLY A CA 1
ATOM 1821 C C . GLY A 1 235 ? 13.713 -8.067 0.897 1.00 95.75 235 GLY A C 1
ATOM 1822 O O . GLY A 1 235 ? 13.517 -9.174 1.400 1.00 95.75 235 GLY A O 1
ATOM 1823 N N . TYR A 1 236 ? 13.177 -7.722 -0.273 1.00 96.88 236 TYR A N 1
ATOM 1824 C CA . TYR A 1 236 ? 12.345 -8.606 -1.098 1.00 96.88 236 TYR A CA 1
ATOM 1825 C C . TYR A 1 236 ? 13.136 -9.694 -1.831 1.00 96.88 236 TYR A C 1
ATOM 1827 O O . TYR A 1 236 ? 12.548 -10.712 -2.216 1.00 96.88 236 TYR A O 1
ATOM 1835 N N . GLY A 1 237 ? 14.454 -9.517 -1.984 1.00 95.19 237 GLY A N 1
ATOM 1836 C CA . GLY A 1 237 ? 15.344 -10.532 -2.546 1.00 95.19 237 GLY A CA 1
ATOM 1837 C C . GLY A 1 237 ? 15.500 -11.766 -1.653 1.00 95.19 237 GLY A C 1
ATOM 1838 O O . GLY A 1 237 ? 15.868 -12.825 -2.147 1.00 95.19 237 GLY A O 1
ATOM 1839 N N . ARG A 1 238 ? 15.144 -11.681 -0.363 1.00 92.69 238 ARG A N 1
ATOM 1840 C CA . ARG A 1 238 ? 15.306 -12.783 0.599 1.00 92.69 238 ARG A CA 1
ATOM 1841 C C . ARG A 1 238 ? 14.494 -14.020 0.227 1.00 92.69 238 ARG A C 1
ATOM 1843 O O . ARG A 1 238 ? 14.967 -15.140 0.400 1.00 92.69 238 ARG A O 1
ATOM 1850 N N . GLY A 1 239 ? 13.272 -13.795 -0.250 1.00 89.50 239 GLY A N 1
ATOM 1851 C CA . GLY A 1 239 ? 12.394 -14.834 -0.784 1.00 89.50 239 GLY A CA 1
ATOM 1852 C C . GLY A 1 239 ? 12.438 -14.932 -2.309 1.00 89.50 239 GLY A C 1
ATOM 1853 O O . GLY A 1 239 ? 11.896 -15.875 -2.858 1.00 89.50 239 GLY A O 1
ATOM 1854 N N . GLY A 1 240 ? 13.069 -13.983 -3.003 1.00 95.00 240 GLY A N 1
ATOM 1855 C CA . GLY A 1 240 ? 13.035 -13.921 -4.465 1.00 95.00 240 GLY A CA 1
ATOM 1856 C C . GLY A 1 240 ? 11.707 -13.405 -5.028 1.00 95.00 240 GLY A C 1
ATOM 1857 O O . GLY A 1 240 ? 11.289 -13.816 -6.106 1.00 95.00 240 GLY A O 1
ATOM 1858 N N . THR A 1 241 ? 11.046 -12.474 -4.324 1.00 96.31 241 THR A N 1
ATOM 1859 C CA . THR A 1 241 ? 9.717 -11.936 -4.706 1.00 96.31 241 THR A CA 1
ATOM 1860 C C . THR A 1 241 ? 9.675 -11.424 -6.152 1.00 96.31 241 THR A C 1
ATOM 1862 O O . THR A 1 241 ? 8.663 -11.551 -6.835 1.00 96.31 241 THR A O 1
ATOM 1865 N N . TYR A 1 242 ? 10.785 -10.849 -6.623 1.00 97.81 242 TYR A N 1
ATOM 1866 C CA . TYR A 1 242 ? 10.909 -10.234 -7.947 1.00 97.81 242 TYR A CA 1
ATOM 1867 C C . TYR A 1 242 ? 11.887 -10.969 -8.872 1.00 97.81 242 TYR A C 1
ATOM 1869 O O . TYR A 1 242 ? 12.245 -10.448 -9.927 1.00 97.81 242 TYR A O 1
ATOM 1877 N N . ASP A 1 243 ? 12.300 -12.188 -8.517 1.00 97.38 243 ASP A N 1
ATOM 1878 C CA . ASP A 1 243 ? 13.296 -12.958 -9.268 1.00 97.38 243 ASP A CA 1
ATOM 1879 C C . ASP A 1 243 ? 12.910 -13.146 -10.735 1.00 97.38 243 ASP A C 1
ATOM 1881 O O . ASP A 1 243 ? 13.743 -12.975 -11.622 1.00 97.38 243 ASP A O 1
ATOM 1885 N N . ALA A 1 244 ? 11.643 -13.476 -11.003 1.00 98.19 244 ALA A N 1
ATOM 1886 C CA . ALA A 1 244 ? 11.149 -13.650 -12.366 1.00 98.19 244 ALA A CA 1
ATOM 1887 C C . ALA A 1 244 ? 11.309 -12.366 -13.200 1.00 98.19 244 ALA A C 1
ATOM 1889 O O . ALA A 1 244 ? 11.673 -12.432 -14.371 1.00 98.19 244 ALA A O 1
ATOM 1890 N N . VAL A 1 245 ? 11.111 -11.190 -12.591 1.00 98.62 245 VAL A N 1
ATOM 1891 C CA . VAL A 1 245 ? 11.302 -9.895 -13.261 1.00 98.62 245 VAL A CA 1
ATOM 1892 C C . VAL A 1 245 ? 12.777 -9.689 -13.605 1.00 98.62 245 VAL A C 1
ATOM 1894 O O . VAL A 1 245 ? 13.096 -9.417 -14.761 1.00 98.62 245 VAL A O 1
ATOM 1897 N N . PHE A 1 246 ? 13.683 -9.880 -12.640 1.00 98.56 246 PHE A N 1
ATOM 1898 C CA . PHE A 1 246 ? 15.125 -9.688 -12.848 1.00 98.56 246 PHE A CA 1
ATOM 1899 C C . PHE A 1 246 ? 15.774 -10.743 -13.763 1.00 98.56 246 PHE A C 1
ATOM 1901 O O . PHE A 1 246 ? 16.856 -10.502 -14.288 1.00 98.56 246 PHE A O 1
ATOM 1908 N N . LYS A 1 247 ? 15.093 -11.867 -14.024 1.00 98.25 247 LYS A N 1
ATOM 1909 C CA . LYS A 1 247 ? 15.494 -12.903 -14.996 1.00 98.25 247 LYS A CA 1
ATOM 1910 C C . LYS A 1 247 ? 14.918 -12.691 -16.407 1.00 98.25 247 LYS A C 1
ATOM 1912 O O . LYS A 1 247 ? 15.136 -13.523 -17.281 1.00 98.25 247 LYS A O 1
ATOM 1917 N N . GLY A 1 248 ? 14.170 -11.608 -16.646 1.00 98.44 248 GLY A N 1
ATOM 1918 C CA . GLY A 1 248 ? 13.551 -11.318 -17.950 1.00 98.44 248 GLY A CA 1
ATOM 1919 C C . GLY A 1 248 ? 12.257 -12.096 -18.238 1.00 98.44 248 GLY A C 1
ATOM 1920 O O . GLY A 1 248 ? 11.820 -12.201 -19.388 1.00 98.44 248 GLY A O 1
ATOM 1921 N N . GLU A 1 249 ? 11.620 -12.626 -17.195 1.00 98.44 249 GLU A N 1
ATOM 1922 C CA . GLU A 1 249 ? 10.409 -13.452 -17.250 1.00 98.44 249 GLU A CA 1
ATOM 1923 C C . GLU A 1 249 ? 9.263 -12.808 -16.451 1.00 98.44 249 GLU A C 1
ATOM 1925 O O . GLU A 1 249 ? 8.537 -13.486 -15.720 1.00 98.44 249 GLU A O 1
ATOM 1930 N N . TRP A 1 250 ? 9.098 -11.484 -16.555 1.00 98.50 250 TRP A N 1
ATOM 1931 C CA . TRP A 1 250 ? 8.093 -10.726 -15.795 1.00 98.50 250 TRP A CA 1
ATOM 1932 C C . TRP A 1 250 ? 6.660 -11.249 -15.991 1.00 98.50 250 TRP A C 1
ATOM 1934 O O . TRP A 1 250 ? 5.807 -11.042 -15.133 1.00 98.50 250 TRP A O 1
ATOM 1944 N N . GLU A 1 251 ? 6.372 -11.964 -17.079 1.00 98.44 251 GLU A N 1
ATOM 1945 C CA . GLU A 1 251 ? 5.083 -12.619 -17.300 1.00 98.44 251 GLU A CA 1
ATOM 1946 C C . GLU A 1 251 ? 4.768 -13.671 -16.224 1.00 98.44 251 GLU A C 1
ATOM 1948 O O . GLU A 1 251 ? 3.604 -13.825 -15.836 1.00 98.44 251 GLU A O 1
ATOM 1953 N N . LYS A 1 252 ? 5.805 -14.351 -15.709 1.00 98.12 252 LYS A N 1
ATOM 1954 C CA . LYS A 1 252 ? 5.714 -15.351 -14.634 1.00 98.12 252 LYS A CA 1
ATOM 1955 C C . LYS A 1 252 ? 5.626 -14.732 -13.242 1.00 98.12 252 LYS A C 1
ATOM 1957 O O . LYS A 1 252 ? 5.260 -15.434 -12.308 1.00 98.12 252 LYS A O 1
ATOM 1962 N N . TYR A 1 253 ? 5.959 -13.449 -13.085 1.00 98.00 253 TYR A N 1
ATOM 1963 C CA . TYR A 1 253 ? 5.780 -12.760 -11.809 1.00 98.00 253 TYR A CA 1
ATOM 1964 C C . TYR A 1 253 ? 4.287 -12.672 -11.490 1.00 98.00 253 TYR A C 1
ATOM 1966 O O . TYR A 1 253 ? 3.515 -12.100 -12.267 1.00 98.00 253 TYR A O 1
ATOM 1974 N N . ASP A 1 254 ? 3.884 -13.236 -10.356 1.00 97.38 254 ASP A N 1
ATOM 1975 C CA . ASP A 1 254 ? 2.532 -13.121 -9.830 1.00 97.38 254 ASP A CA 1
ATOM 1976 C C . ASP A 1 254 ? 2.508 -12.145 -8.643 1.00 97.38 254 ASP A C 1
ATOM 1978 O O . ASP A 1 254 ? 3.090 -12.439 -7.600 1.00 97.38 254 ASP A O 1
ATOM 1982 N N . PRO A 1 255 ? 1.860 -10.971 -8.765 1.00 97.31 255 PRO A N 1
ATOM 1983 C CA . PRO A 1 255 ? 1.741 -10.056 -7.637 1.00 97.31 255 PRO A CA 1
ATOM 1984 C C . PRO A 1 255 ? 0.920 -10.635 -6.471 1.00 97.31 255 PRO A C 1
ATOM 1986 O O . PRO A 1 255 ? 1.135 -10.193 -5.343 1.00 97.31 255 PRO A O 1
ATOM 1989 N N . TRP A 1 256 ? 0.031 -11.605 -6.729 1.00 97.88 256 TRP A N 1
ATOM 1990 C CA . TRP A 1 256 ? -0.920 -12.166 -5.759 1.00 97.88 256 TRP A CA 1
ATOM 1991 C C . TRP A 1 256 ? -0.416 -13.393 -5.001 1.00 97.88 256 TRP A C 1
ATOM 1993 O O . TRP A 1 256 ? -1.138 -13.887 -4.131 1.00 97.88 256 TRP A O 1
ATOM 2003 N N . ASP A 1 257 ? 0.810 -13.833 -5.287 1.00 96.50 257 ASP A N 1
ATOM 2004 C CA . ASP A 1 257 ? 1.536 -14.823 -4.498 1.00 96.50 257 ASP A CA 1
ATOM 2005 C C . ASP A 1 257 ? 2.127 -14.146 -3.236 1.00 96.50 257 ASP A C 1
ATOM 2007 O O . ASP A 1 257 ? 2.971 -13.238 -3.331 1.00 96.50 257 ASP A O 1
ATOM 2011 N N . PRO A 1 258 ? 1.677 -14.531 -2.027 1.00 95.62 258 PRO A N 1
ATOM 2012 C CA . PRO A 1 258 ? 2.171 -13.967 -0.780 1.00 95.62 258 PRO A CA 1
ATOM 2013 C C . PRO A 1 258 ? 3.451 -14.644 -0.268 1.00 95.62 258 PRO A C 1
ATOM 2015 O O . PRO A 1 258 ? 4.121 -14.048 0.585 1.00 95.62 258 PRO A O 1
ATOM 2018 N N . THR A 1 259 ? 3.812 -15.843 -0.744 1.00 92.38 259 THR A N 1
ATOM 2019 C CA . THR A 1 259 ? 4.804 -16.736 -0.121 1.00 92.38 259 THR A CA 1
ATOM 2020 C C . THR A 1 259 ? 6.127 -16.023 0.148 1.00 92.38 259 THR A C 1
ATOM 2022 O O . THR A 1 259 ? 6.648 -16.028 1.270 1.00 92.38 259 THR A O 1
ATOM 2025 N N . TYR A 1 260 ? 6.658 -15.319 -0.851 1.00 92.06 260 TYR A N 1
ATOM 2026 C CA . TYR A 1 260 ? 7.937 -14.620 -0.718 1.00 92.06 260 TYR A CA 1
ATOM 2027 C C . TYR A 1 260 ? 7.829 -13.317 0.085 1.00 92.06 260 TYR A C 1
ATOM 2029 O O . TYR A 1 260 ? 8.766 -12.954 0.806 1.00 92.06 260 TYR A O 1
ATOM 2037 N N . ARG A 1 261 ? 6.663 -12.658 0.058 1.00 94.44 261 ARG A N 1
ATOM 2038 C CA . ARG A 1 261 ? 6.403 -11.409 0.793 1.00 94.44 261 ARG A CA 1
ATOM 2039 C C . ARG A 1 261 ? 6.333 -11.618 2.301 1.00 94.44 261 ARG A C 1
ATOM 2041 O O . ARG A 1 261 ? 6.766 -10.741 3.043 1.00 94.44 261 ARG A O 1
ATOM 2048 N N . VAL A 1 262 ? 5.849 -12.776 2.759 1.00 93.19 262 VAL A N 1
ATOM 2049 C CA . VAL A 1 262 ? 5.771 -13.122 4.193 1.00 93.19 262 VAL A CA 1
ATOM 2050 C C . VAL A 1 262 ? 7.149 -13.086 4.867 1.00 93.19 262 VAL A C 1
ATOM 2052 O O . VAL A 1 262 ? 7.252 -12.783 6.057 1.00 93.19 262 VAL A O 1
ATOM 2055 N N . THR A 1 263 ? 8.213 -13.375 4.113 1.00 89.81 263 THR A N 1
ATOM 2056 C CA . THR A 1 263 ? 9.595 -13.420 4.623 1.00 89.81 263 THR A CA 1
ATOM 2057 C C . THR A 1 263 ? 10.413 -12.160 4.340 1.00 89.81 263 THR A C 1
ATOM 2059 O O . THR A 1 263 ? 11.521 -12.030 4.868 1.00 89.81 263 THR A O 1
ATOM 2062 N N . ALA A 1 264 ? 9.888 -11.245 3.523 1.00 93.25 264 ALA A N 1
ATOM 2063 C CA . ALA A 1 264 ? 10.579 -10.027 3.128 1.00 93.25 264 ALA A CA 1
ATOM 2064 C C . ALA A 1 264 ? 10.698 -9.036 4.296 1.00 93.25 264 ALA A C 1
ATOM 2066 O O . ALA A 1 264 ? 9.827 -8.961 5.166 1.00 93.25 264 ALA A O 1
ATOM 2067 N N . THR A 1 265 ? 11.765 -8.236 4.276 1.00 93.69 265 THR A N 1
ATOM 2068 C CA . THR A 1 265 ? 11.930 -7.088 5.178 1.00 93.69 265 THR A CA 1
ATOM 2069 C C . THR A 1 265 ? 11.640 -5.806 4.392 1.00 93.69 265 THR A C 1
ATOM 2071 O O . THR A 1 265 ? 12.505 -5.373 3.634 1.00 93.69 265 THR A O 1
ATOM 2074 N N . PRO A 1 266 ? 10.439 -5.207 4.507 1.00 92.19 266 PRO A N 1
ATOM 2075 C CA . PRO A 1 266 ? 10.061 -4.039 3.705 1.00 92.19 266 PRO A CA 1
ATOM 2076 C C . PRO A 1 266 ? 10.645 -2.710 4.212 1.00 92.19 266 PRO A C 1
ATOM 2078 O O . PRO A 1 266 ? 10.524 -1.712 3.511 1.00 92.19 266 PRO A O 1
ATOM 2081 N N . ASP A 1 267 ? 11.270 -2.690 5.393 1.00 93.62 267 ASP A N 1
ATOM 2082 C CA . ASP A 1 267 ? 11.943 -1.514 5.955 1.00 93.62 267 ASP A CA 1
ATOM 2083 C C . ASP A 1 267 ? 13.318 -1.904 6.516 1.00 93.62 267 ASP A C 1
ATOM 2085 O O . ASP A 1 267 ? 13.440 -2.398 7.640 1.00 93.62 267 ASP A O 1
ATOM 2089 N N . LEU A 1 268 ? 14.364 -1.717 5.707 1.00 94.25 268 LEU A N 1
ATOM 2090 C CA . LEU A 1 268 ? 15.758 -1.961 6.106 1.00 94.25 268 LEU A CA 1
ATOM 2091 C C . LEU A 1 268 ? 16.415 -0.729 6.740 1.00 94.25 268 LEU A C 1
ATOM 2093 O O . LEU A 1 268 ? 17.494 -0.835 7.329 1.00 94.25 268 LEU A O 1
ATOM 2097 N N . TYR A 1 269 ? 15.787 0.439 6.613 1.00 92.88 269 TYR A N 1
ATOM 2098 C CA . TYR A 1 269 ? 16.401 1.727 6.935 1.00 92.88 269 TYR A CA 1
ATOM 2099 C C . TYR A 1 269 ? 15.737 2.454 8.101 1.00 92.88 269 TYR A C 1
ATOM 2101 O O . TYR A 1 269 ? 16.219 3.522 8.480 1.00 92.88 269 TYR A O 1
ATOM 2109 N N . ASN A 1 270 ? 14.680 1.882 8.688 1.00 89.12 270 ASN A N 1
ATOM 2110 C CA . ASN A 1 270 ? 13.931 2.456 9.805 1.00 89.12 270 ASN A CA 1
ATOM 2111 C C . ASN A 1 270 ? 13.441 3.876 9.478 1.00 89.12 270 ASN A C 1
ATOM 2113 O O . ASN A 1 270 ? 13.658 4.832 10.233 1.00 89.12 270 ASN A O 1
ATOM 2117 N N . GLY A 1 271 ? 12.854 4.018 8.287 1.00 86.12 271 GLY A N 1
ATOM 2118 C CA . GLY A 1 271 ? 12.341 5.290 7.787 1.00 86.12 271 GLY A CA 1
ATOM 2119 C C . GLY A 1 271 ? 11.158 5.796 8.611 1.00 86.12 271 GLY A C 1
ATOM 2120 O O . GLY A 1 271 ? 10.321 5.017 9.058 1.00 86.12 271 GLY A O 1
ATOM 2121 N N . TYR A 1 272 ? 11.043 7.112 8.798 1.00 85.69 272 TYR A N 1
ATOM 2122 C CA . TYR A 1 272 ? 9.869 7.681 9.464 1.00 85.69 272 TYR A CA 1
ATOM 2123 C C . TYR A 1 272 ? 8.614 7.463 8.605 1.00 85.69 272 TYR A C 1
ATOM 2125 O O . TYR A 1 272 ? 8.529 7.979 7.491 1.00 85.69 272 TYR A O 1
ATOM 2133 N N . GLY A 1 273 ? 7.643 6.710 9.124 1.00 83.81 273 GLY A N 1
ATOM 2134 C CA . GLY A 1 273 ? 6.447 6.303 8.385 1.00 83.81 273 GLY A CA 1
ATOM 2135 C C . GLY A 1 273 ? 6.693 5.187 7.362 1.00 83.81 273 GLY A C 1
ATOM 2136 O O . GLY A 1 273 ? 5.783 4.869 6.596 1.00 83.81 273 GLY A O 1
ATOM 2137 N N . ALA A 1 274 ? 7.891 4.590 7.326 1.00 88.38 274 ALA A N 1
ATOM 2138 C CA . ALA A 1 274 ? 8.148 3.394 6.531 1.00 88.38 274 ALA A CA 1
ATOM 2139 C C . ALA A 1 274 ? 7.482 2.182 7.195 1.00 88.38 274 ALA A C 1
ATOM 2141 O O . ALA A 1 274 ? 7.541 2.004 8.408 1.00 88.38 274 ALA A O 1
ATOM 2142 N N . CYS A 1 275 ? 6.814 1.351 6.397 1.00 92.06 275 CYS A N 1
ATOM 2143 C CA . CYS A 1 275 ? 6.051 0.231 6.932 1.00 92.06 275 CYS A CA 1
ATOM 2144 C C . CYS A 1 275 ? 6.968 -0.944 7.287 1.00 92.06 275 CYS A C 1
ATOM 2146 O O . CYS A 1 275 ? 7.622 -1.495 6.403 1.00 92.06 275 CYS A O 1
ATOM 2148 N N . SER A 1 276 ? 6.946 -1.385 8.548 1.00 92.38 276 SER A N 1
ATOM 2149 C CA . SER A 1 276 ? 7.746 -2.524 9.025 1.00 92.38 276 SER A CA 1
ATOM 2150 C C . SER A 1 276 ? 7.004 -3.871 9.028 1.00 92.38 276 SER A C 1
ATOM 2152 O O . SER A 1 276 ? 7.538 -4.871 9.513 1.00 92.38 276 SER A O 1
ATOM 2154 N N . ILE A 1 277 ? 5.779 -3.925 8.488 1.00 94.44 277 ILE A N 1
ATOM 2155 C CA . ILE A 1 277 ? 4.942 -5.136 8.452 1.00 94.44 277 ILE A CA 1
ATOM 2156 C C . ILE A 1 277 ? 4.540 -5.546 7.037 1.00 94.44 277 ILE A C 1
ATOM 2158 O O . ILE A 1 277 ? 4.472 -4.730 6.118 1.00 94.44 277 ILE A O 1
ATOM 2162 N N . PHE A 1 278 ? 4.184 -6.820 6.871 1.00 96.00 278 PHE A N 1
ATOM 2163 C CA . PHE A 1 278 ? 3.556 -7.289 5.643 1.00 96.00 278 PHE A CA 1
ATOM 2164 C C . PHE A 1 278 ? 2.071 -6.904 5.630 1.00 96.00 278 PHE A C 1
ATOM 2166 O O . PHE A 1 278 ? 1.268 -7.433 6.405 1.00 96.00 278 PHE A O 1
ATOM 2173 N N . ARG A 1 279 ? 1.713 -5.986 4.727 1.00 97.19 279 ARG A N 1
ATOM 2174 C CA . ARG A 1 279 ? 0.329 -5.607 4.411 1.00 97.19 279 ARG A CA 1
ATOM 2175 C C . ARG A 1 279 ? -0.070 -6.272 3.095 1.00 97.19 279 ARG A C 1
ATOM 2177 O O . ARG A 1 279 ? 0.534 -5.977 2.065 1.00 97.19 279 ARG A O 1
ATOM 2184 N N . MET A 1 280 ? -1.091 -7.128 3.127 1.00 97.62 280 MET A N 1
ATOM 2185 C CA . MET A 1 280 ? -1.697 -7.693 1.912 1.00 97.62 280 MET A CA 1
ATOM 2186 C C . MET A 1 280 ? -2.490 -6.642 1.144 1.00 97.62 280 MET A C 1
ATOM 2188 O O . MET A 1 280 ? -2.595 -6.701 -0.071 1.00 97.62 280 MET A O 1
ATOM 2192 N N . TYR A 1 281 ? -3.032 -5.651 1.844 1.00 98.56 281 TYR A N 1
ATOM 2193 C CA . TYR A 1 281 ? -3.582 -4.466 1.209 1.00 98.56 281 TYR A CA 1
ATOM 2194 C C . TYR A 1 281 ? -3.260 -3.245 2.052 1.00 98.56 281 TYR A C 1
ATOM 2196 O O . TYR A 1 281 ? -3.315 -3.288 3.284 1.00 98.56 281 TYR A O 1
ATOM 2204 N N . GLN A 1 282 ? -2.984 -2.134 1.385 1.00 97.81 282 GLN A N 1
ATOM 2205 C CA . GLN A 1 282 ? -3.272 -0.836 1.975 1.00 97.81 282 GLN A CA 1
ATOM 2206 C C . GLN A 1 282 ? -4.792 -0.629 2.012 1.00 97.81 282 GLN A C 1
ATOM 2208 O O . GLN A 1 282 ? -5.535 -1.337 1.327 1.00 97.81 282 GLN A O 1
ATOM 2213 N N . GLY A 1 283 ? -5.276 0.324 2.805 1.00 96.50 283 GLY A N 1
ATOM 2214 C CA . GLY A 1 283 ? -6.707 0.587 2.835 1.00 96.50 283 GLY A CA 1
ATOM 2215 C C . GLY A 1 283 ? -7.120 1.803 3.642 1.00 96.50 283 GLY A C 1
ATOM 2216 O O . GLY A 1 283 ? -6.399 2.268 4.528 1.00 96.50 283 GLY A O 1
ATOM 2217 N N . ILE A 1 284 ? -8.301 2.314 3.307 1.00 96.62 284 ILE A N 1
ATOM 2218 C CA . ILE A 1 284 ? -8.927 3.481 3.932 1.00 96.62 284 ILE A CA 1
ATOM 2219 C C . ILE A 1 284 ? -10.394 3.164 4.184 1.00 96.62 284 ILE A C 1
ATOM 2221 O O . ILE A 1 284 ? -11.107 2.775 3.257 1.00 96.62 284 ILE A O 1
ATOM 2225 N N . VAL A 1 285 ? -10.847 3.381 5.418 1.00 98.06 285 VAL A N 1
ATOM 2226 C CA . VAL A 1 285 ? -12.273 3.400 5.758 1.00 98.06 285 VAL A CA 1
ATOM 2227 C C . VAL A 1 285 ? -12.759 4.846 5.754 1.00 98.06 285 VAL A C 1
ATOM 2229 O O . VAL A 1 285 ? -12.204 5.701 6.450 1.00 98.06 285 VAL A O 1
ATOM 2232 N N . ALA A 1 286 ? -13.798 5.108 4.968 1.00 96.44 286 ALA A N 1
ATOM 2233 C CA . ALA A 1 286 ? -14.477 6.392 4.899 1.00 96.44 286 ALA A CA 1
ATOM 2234 C C . ALA A 1 286 ? -15.494 6.494 6.045 1.00 96.44 286 ALA A C 1
ATOM 2236 O O . ALA A 1 286 ? -16.457 5.732 6.064 1.00 96.44 286 ALA A O 1
ATOM 2237 N N . LEU A 1 287 ? -15.315 7.400 7.012 1.00 96.00 287 LEU A N 1
ATOM 2238 C CA . LEU A 1 287 ? -16.346 7.647 8.041 1.00 96.00 287 LEU A CA 1
ATOM 2239 C C . LEU A 1 287 ? -17.348 8.729 7.617 1.00 96.00 287 LEU A C 1
ATOM 2241 O O . LEU A 1 287 ? -18.392 8.890 8.238 1.00 96.00 287 LEU A O 1
ATOM 2245 N N . SER A 1 288 ? -17.043 9.423 6.530 1.00 91.50 288 SER A N 1
ATOM 2246 C CA . SER A 1 288 ? -17.843 10.451 5.874 1.00 91.50 288 SER A CA 1
ATOM 2247 C C . SER A 1 288 ? -17.765 10.259 4.360 1.00 91.50 288 SER A C 1
ATOM 2249 O O . SER A 1 288 ? -16.889 9.547 3.862 1.00 91.50 288 SER A O 1
ATOM 2251 N N . SER A 1 289 ? -18.670 10.900 3.616 1.00 88.12 289 SER A N 1
ATOM 2252 C CA . SER A 1 289 ? -18.576 10.931 2.154 1.00 88.12 289 SER A CA 1
ATOM 2253 C C . SER A 1 289 ? -17.271 11.596 1.715 1.00 88.12 289 SER A C 1
ATOM 2255 O O . SER A 1 289 ? -16.836 12.587 2.305 1.00 88.12 289 SER A O 1
ATOM 2257 N N . ILE A 1 290 ? -16.658 11.049 0.669 1.00 81.56 290 ILE A N 1
ATOM 2258 C CA . ILE A 1 290 ? -15.400 11.543 0.109 1.00 81.56 290 ILE A CA 1
ATOM 2259 C C . ILE A 1 290 ? -15.599 11.827 -1.368 1.00 81.56 290 ILE A C 1
ATOM 2261 O O . ILE A 1 290 ? -16.024 10.953 -2.136 1.00 81.56 290 ILE A O 1
ATOM 2265 N N . ASP A 1 291 ? -15.207 13.034 -1.755 1.00 75.44 291 ASP A N 1
ATOM 2266 C CA . ASP A 1 291 ? -15.264 13.466 -3.137 1.00 75.44 291 ASP A CA 1
ATOM 2267 C C . ASP A 1 291 ? -14.244 12.726 -4.014 1.00 75.44 291 ASP A C 1
ATOM 2269 O O . ASP A 1 291 ? -13.125 12.409 -3.579 1.00 75.44 291 ASP A O 1
ATOM 2273 N N . PRO A 1 292 ? -14.595 12.468 -5.284 1.00 78.25 292 PRO A N 1
ATOM 2274 C CA . PRO A 1 292 ? -13.655 11.936 -6.253 1.00 78.25 292 PRO A CA 1
ATOM 2275 C C . PRO A 1 292 ? -12.381 12.787 -6.345 1.00 78.25 292 PRO A C 1
ATOM 2277 O O . PRO A 1 292 ? -12.416 14.013 -6.406 1.00 78.25 292 PRO A O 1
ATOM 2280 N N . GLY A 1 293 ? -11.235 12.117 -6.432 1.00 75.88 293 GLY A N 1
ATOM 2281 C CA . GLY A 1 293 ? -9.971 12.722 -6.859 1.00 75.88 293 GLY A CA 1
ATOM 2282 C C . GLY A 1 293 ? -8.951 12.918 -5.746 1.00 75.88 293 GLY A C 1
ATOM 2283 O O . GLY A 1 293 ? -7.774 13.087 -6.061 1.00 75.88 293 GLY A O 1
ATOM 2284 N N . MET A 1 294 ? -9.368 12.816 -4.481 1.00 80.44 294 MET A N 1
ATOM 2285 C CA . MET A 1 294 ? -8.460 12.859 -3.333 1.00 80.44 294 MET A CA 1
ATOM 2286 C C . MET A 1 294 ? -7.475 11.686 -3.340 1.00 80.44 294 MET A C 1
ATOM 2288 O O . MET A 1 294 ? -6.303 11.894 -3.057 1.00 80.44 294 MET A O 1
ATOM 2292 N N . VAL A 1 295 ? -7.922 10.476 -3.694 1.00 86.94 295 VAL A N 1
ATOM 2293 C CA . VAL A 1 295 ? -7.055 9.304 -3.893 1.00 86.94 295 VAL A CA 1
ATOM 2294 C C . VAL A 1 295 ? -7.110 8.895 -5.358 1.00 86.94 295 VAL A C 1
ATOM 2296 O O . VAL A 1 295 ? -8.192 8.672 -5.913 1.00 86.94 295 VAL A O 1
ATOM 2299 N N . ARG A 1 296 ? -5.936 8.780 -5.979 1.00 92.44 296 ARG A N 1
ATOM 2300 C CA . ARG A 1 296 ? -5.773 8.262 -7.338 1.00 92.44 296 ARG A CA 1
ATOM 2301 C C . ARG A 1 296 ? -4.813 7.088 -7.346 1.00 92.44 296 ARG A C 1
ATOM 2303 O O . ARG A 1 296 ? -3.794 7.134 -6.664 1.00 92.44 296 ARG A O 1
ATOM 2310 N N . LEU A 1 297 ? -5.121 6.058 -8.122 1.00 95.69 297 LEU A N 1
ATOM 2311 C CA . LEU A 1 297 ? -4.360 4.809 -8.176 1.00 95.69 297 LEU A CA 1
ATOM 2312 C C . LEU A 1 297 ? -4.067 4.428 -9.625 1.00 95.69 297 LEU A C 1
ATOM 2314 O O . LEU A 1 297 ? -4.888 4.684 -10.506 1.00 95.69 297 LEU A O 1
ATOM 2318 N N . LEU A 1 298 ? -2.912 3.806 -9.860 1.00 97.62 298 LEU A N 1
ATOM 2319 C CA . LEU A 1 298 ? -2.529 3.217 -11.142 1.00 97.62 298 LEU A CA 1
ATOM 2320 C C . LEU A 1 298 ? -2.919 1.728 -11.133 1.00 97.62 298 LEU A C 1
ATOM 2322 O O . LEU A 1 298 ? -2.206 0.930 -10.524 1.00 97.62 298 LEU A O 1
ATOM 2326 N N . PRO A 1 299 ? -4.018 1.324 -11.792 1.00 97.62 299 PRO A N 1
ATOM 2327 C CA . PRO A 1 299 ? -4.592 -0.016 -11.671 1.00 97.62 299 PRO A CA 1
ATOM 2328 C C . PRO A 1 299 ? -3.854 -1.082 -12.508 1.00 97.62 299 PRO A C 1
ATOM 2330 O O . PRO A 1 299 ? -4.452 -1.730 -13.362 1.00 97.62 299 PRO A O 1
ATOM 2333 N N . SER A 1 300 ? -2.544 -1.253 -12.282 1.00 97.94 300 SER A N 1
ATOM 2334 C CA . SER A 1 300 ? -1.706 -2.244 -12.976 1.00 97.94 300 SER A CA 1
ATOM 2335 C C . SER A 1 300 ? -0.624 -2.850 -12.062 1.00 97.94 300 SER A C 1
ATOM 2337 O O . SER A 1 300 ? 0.562 -2.529 -12.185 1.00 97.94 300 SER A O 1
ATOM 2339 N N . PRO A 1 301 ? -0.995 -3.744 -11.122 1.00 97.19 301 PRO A N 1
ATOM 2340 C CA . PRO A 1 301 ? -0.076 -4.263 -10.101 1.00 97.19 301 PRO A CA 1
ATOM 2341 C C . PRO A 1 301 ? 1.091 -5.076 -10.676 1.00 97.19 301 PRO A C 1
ATOM 2343 O O . PRO A 1 301 ? 2.149 -5.145 -10.054 1.00 97.19 301 PRO A O 1
ATOM 2346 N N . LYS A 1 302 ? 0.919 -5.696 -11.851 1.00 98.25 302 LYS A N 1
ATOM 2347 C CA . LYS A 1 302 ? 1.959 -6.501 -12.509 1.00 98.25 302 LYS A CA 1
ATOM 2348 C C . LYS A 1 302 ? 2.875 -5.640 -13.380 1.00 98.25 302 LYS A C 1
ATOM 2350 O O . LYS A 1 302 ? 4.078 -5.597 -13.136 1.00 98.25 302 LYS A O 1
ATOM 2355 N N . LEU A 1 303 ? 2.315 -4.955 -14.382 1.00 98.75 303 LEU A N 1
ATOM 2356 C CA . LEU A 1 303 ? 3.110 -4.278 -15.412 1.00 98.75 303 LEU A CA 1
ATOM 2357 C C . LEU A 1 303 ? 3.822 -3.038 -14.869 1.00 98.75 303 LEU A C 1
ATOM 2359 O O . LEU A 1 303 ? 5.005 -2.858 -15.148 1.00 98.75 303 LEU A O 1
ATOM 2363 N N . ALA A 1 304 ? 3.149 -2.217 -14.053 1.00 98.44 304 ALA A N 1
ATOM 2364 C CA . ALA A 1 304 ? 3.791 -1.042 -13.461 1.00 98.44 304 ALA A CA 1
ATOM 2365 C C . ALA A 1 304 ? 4.945 -1.443 -12.529 1.00 98.44 304 ALA A C 1
ATOM 2367 O O . ALA A 1 304 ? 6.008 -0.825 -12.576 1.00 98.44 304 ALA A O 1
ATOM 2368 N N . THR A 1 305 ? 4.758 -2.516 -11.750 1.00 98.56 305 THR A N 1
ATOM 2369 C CA . THR A 1 305 ? 5.787 -3.081 -10.866 1.00 98.56 305 THR A CA 1
ATOM 2370 C C . THR A 1 305 ? 6.983 -3.606 -11.639 1.00 98.56 305 THR A C 1
ATOM 2372 O O . THR A 1 305 ? 8.104 -3.169 -11.394 1.00 98.56 305 THR A O 1
ATOM 2375 N N . ALA A 1 306 ? 6.759 -4.476 -12.629 1.00 98.81 306 ALA A N 1
ATOM 2376 C CA . ALA A 1 306 ? 7.832 -4.964 -13.492 1.00 98.81 306 ALA A CA 1
ATOM 2377 C C . ALA A 1 306 ? 8.600 -3.803 -14.145 1.00 98.81 306 ALA A C 1
ATOM 2379 O O . ALA A 1 306 ? 9.829 -3.810 -14.195 1.00 98.81 306 ALA A O 1
ATOM 2380 N N . TYR A 1 307 ? 7.884 -2.765 -14.580 1.00 98.81 307 TYR A N 1
ATOM 2381 C CA . TYR A 1 307 ? 8.488 -1.607 -15.220 1.00 98.81 307 TYR A CA 1
ATOM 2382 C C . TYR A 1 307 ? 9.365 -0.793 -14.285 1.00 98.81 307 TYR A C 1
ATOM 2384 O O . TYR A 1 307 ? 10.516 -0.545 -14.634 1.00 98.81 307 TYR A O 1
ATOM 2392 N N . PHE A 1 308 ? 8.877 -0.377 -13.112 1.00 98.12 308 PHE A N 1
ATOM 2393 C CA . PHE A 1 308 ? 9.721 0.431 -12.231 1.00 98.12 308 PHE A CA 1
ATOM 2394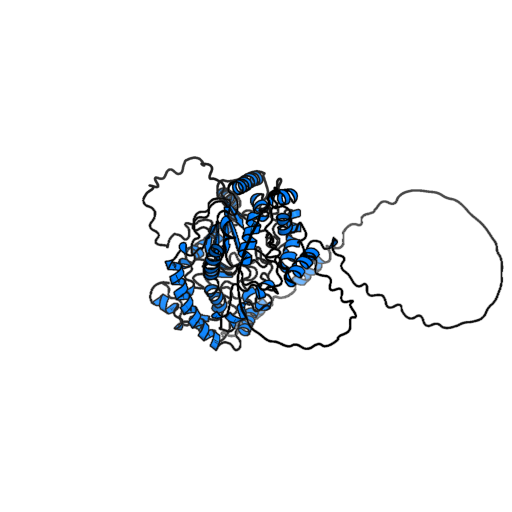 C C . PHE A 1 308 ? 10.889 -0.384 -11.656 1.00 98.12 308 PHE A C 1
ATOM 2396 O O . PHE A 1 308 ? 11.931 0.200 -11.372 1.00 98.12 308 PHE A O 1
ATOM 2403 N N . LEU A 1 309 ? 10.764 -1.715 -11.546 1.00 98.69 309 LEU A N 1
ATOM 2404 C CA . LEU A 1 309 ? 11.862 -2.604 -11.150 1.00 98.69 309 LEU A CA 1
ATOM 2405 C C . LEU A 1 309 ? 12.957 -2.702 -12.218 1.00 98.69 309 LEU A C 1
ATOM 2407 O O . LEU A 1 309 ? 14.139 -2.691 -11.871 1.00 98.69 309 LEU A O 1
ATOM 2411 N N . LEU A 1 310 ? 12.575 -2.771 -13.500 1.00 98.69 310 LEU A N 1
ATOM 2412 C CA . LEU A 1 310 ? 13.508 -2.858 -14.629 1.00 98.69 310 LEU A CA 1
ATOM 2413 C C . LEU A 1 310 ? 14.027 -1.494 -15.098 1.00 98.69 310 LEU A C 1
ATOM 2415 O O . LEU A 1 310 ? 15.142 -1.399 -15.603 1.00 98.69 310 LEU A O 1
ATOM 2419 N N . ARG A 1 311 ? 13.278 -0.409 -14.891 1.00 98.19 311 ARG A N 1
ATOM 2420 C CA . ARG A 1 311 ? 13.636 0.947 -15.334 1.00 98.19 311 ARG A CA 1
ATOM 2421 C C . ARG A 1 311 ? 15.060 1.392 -14.947 1.00 98.19 311 ARG A C 1
ATOM 2423 O O . ARG A 1 311 ? 15.686 2.047 -15.780 1.00 98.19 311 ARG A O 1
ATOM 2430 N N . PRO A 1 312 ? 15.607 1.078 -13.754 1.00 98.06 312 PRO A N 1
ATOM 2431 C CA . PRO A 1 312 ? 16.985 1.408 -13.387 1.00 98.06 312 PRO A CA 1
ATOM 2432 C C . PRO A 1 312 ? 18.073 0.787 -14.266 1.00 98.06 312 PRO A C 1
ATOM 2434 O O . PRO A 1 312 ? 19.206 1.250 -14.194 1.00 98.06 312 PRO A O 1
ATOM 2437 N N . PHE A 1 313 ? 17.762 -0.255 -15.032 1.00 98.50 313 PHE A N 1
ATOM 2438 C CA . PHE A 1 313 ? 18.727 -0.991 -15.849 1.00 98.50 313 PHE A CA 1
ATOM 2439 C C . PHE A 1 313 ? 18.782 -0.503 -17.298 1.00 98.50 313 PHE A C 1
ATOM 2441 O O . PHE A 1 313 ? 19.685 -0.900 -18.025 1.00 98.50 313 PHE A O 1
ATOM 2448 N N . PHE A 1 314 ? 17.824 0.327 -17.719 1.00 98.25 314 PHE A N 1
ATOM 2449 C CA . PHE A 1 314 ? 17.700 0.788 -19.098 1.00 98.25 314 PHE A CA 1
ATOM 2450 C C . PHE A 1 314 ? 17.871 2.300 -19.197 1.00 98.25 314 PHE A C 1
ATOM 2452 O O . PHE A 1 314 ? 17.250 3.051 -18.440 1.00 98.25 314 PHE A O 1
ATOM 2459 N N . SER A 1 315 ? 18.625 2.747 -20.196 1.00 97.00 315 SER A N 1
ATOM 2460 C CA . SER A 1 315 ? 18.795 4.164 -20.522 1.00 97.00 315 SER A CA 1
ATOM 2461 C C . SER A 1 315 ? 18.311 4.470 -21.939 1.00 97.00 315 SER A C 1
ATOM 2463 O O . SER A 1 315 ? 18.414 3.616 -22.829 1.00 97.00 315 SER A O 1
ATOM 2465 N N . PRO A 1 316 ? 17.779 5.682 -22.176 1.00 97.06 316 PRO A N 1
ATOM 2466 C CA . PRO A 1 316 ? 17.427 6.098 -23.519 1.00 97.06 316 PRO A CA 1
ATOM 2467 C C . PRO A 1 316 ? 18.699 6.409 -24.330 1.00 97.06 316 PRO A C 1
ATOM 2469 O O . PRO A 1 316 ? 19.648 7.006 -23.824 1.00 97.06 316 PRO A O 1
ATOM 2472 N N . LYS A 1 317 ? 18.712 6.018 -25.604 1.00 97.62 317 LYS A N 1
ATOM 2473 C CA . LYS A 1 317 ? 19.783 6.279 -26.577 1.00 97.62 317 LYS A CA 1
ATOM 2474 C C . LYS A 1 317 ? 19.780 7.744 -27.008 1.00 97.62 317 LYS A C 1
ATOM 2476 O O . LYS A 1 317 ? 20.843 8.331 -27.179 1.00 97.62 317 LYS A O 1
ATOM 2481 N N . ASN A 1 318 ? 18.589 8.322 -27.163 1.00 96.81 318 ASN A N 1
ATOM 2482 C CA . ASN A 1 318 ? 18.375 9.736 -27.457 1.00 96.81 318 ASN A CA 1
ATOM 2483 C C . ASN A 1 318 ? 17.639 10.418 -26.293 1.00 96.81 318 ASN A C 1
ATOM 2485 O O . ASN A 1 318 ? 16.736 9.808 -25.711 1.00 96.81 318 ASN A O 1
ATOM 2489 N N . PRO A 1 319 ? 17.988 11.673 -25.955 1.00 94.00 319 PRO A N 1
ATOM 2490 C CA . PRO A 1 319 ? 17.371 12.398 -24.847 1.00 94.00 319 PRO A CA 1
ATOM 2491 C C . PRO A 1 319 ? 15.882 12.696 -25.102 1.00 94.00 319 PRO A C 1
ATOM 2493 O O . PRO A 1 319 ? 15.445 12.703 -26.256 1.00 94.00 319 PRO A O 1
ATOM 2496 N N . PRO A 1 320 ? 15.095 12.966 -24.041 1.00 92.69 320 PRO A N 1
ATOM 2497 C CA . PRO A 1 320 ? 13.704 13.372 -24.201 1.00 92.69 320 PRO A CA 1
ATOM 2498 C C . PRO A 1 320 ? 13.603 14.713 -24.947 1.00 92.69 320 PRO A C 1
ATOM 2500 O O . PRO A 1 320 ? 14.396 15.615 -24.664 1.00 92.69 320 PRO A O 1
ATOM 2503 N N . PRO A 1 321 ? 12.621 14.884 -25.851 1.00 92.88 321 PRO A N 1
ATOM 2504 C CA . PRO A 1 321 ? 12.334 16.183 -26.455 1.00 92.88 321 PRO A CA 1
ATOM 2505 C C . PRO A 1 321 ? 11.826 17.182 -25.403 1.00 92.88 321 PRO A C 1
ATOM 2507 O O . PRO A 1 321 ? 11.306 16.796 -24.350 1.00 92.88 321 PRO A O 1
ATOM 2510 N N . GLU A 1 322 ? 11.931 18.481 -25.704 1.00 86.88 322 GLU A N 1
ATOM 2511 C CA . GLU A 1 322 ? 11.386 19.544 -24.843 1.00 86.88 322 GLU A CA 1
ATOM 2512 C C . GLU A 1 322 ? 9.867 19.397 -24.671 1.00 86.88 322 GLU A C 1
ATOM 2514 O O . GLU A 1 322 ? 9.333 19.494 -23.563 1.00 86.88 322 GLU A O 1
ATOM 2519 N N . ARG A 1 323 ? 9.166 19.109 -25.774 1.00 87.00 323 ARG A N 1
ATOM 2520 C CA . ARG A 1 323 ? 7.725 18.864 -25.789 1.00 87.00 323 ARG A CA 1
ATOM 2521 C C . ARG A 1 323 ? 7.438 17.380 -25.564 1.00 87.00 323 ARG A C 1
ATOM 2523 O O . ARG A 1 323 ? 7.824 16.536 -26.363 1.00 87.00 323 ARG A O 1
ATOM 2530 N N . ARG A 1 324 ? 6.695 17.063 -24.503 1.00 87.19 324 ARG A N 1
ATOM 2531 C CA . ARG A 1 324 ? 6.368 15.680 -24.097 1.00 87.19 324 ARG A CA 1
ATOM 2532 C C . ARG A 1 324 ? 5.043 15.170 -24.650 1.00 87.19 324 ARG A C 1
ATOM 2534 O O . ARG A 1 324 ? 4.221 14.618 -23.924 1.00 87.19 324 ARG A O 1
ATOM 2541 N N . GLU A 1 325 ? 4.824 15.420 -25.929 1.00 86.62 325 GLU A N 1
ATOM 2542 C CA . GLU A 1 325 ? 3.645 14.978 -26.666 1.00 86.62 325 GLU A CA 1
ATOM 2543 C C . GLU A 1 325 ? 3.938 14.972 -28.170 1.00 86.62 325 GLU A C 1
ATOM 2545 O O . GLU A 1 325 ? 4.788 15.724 -28.654 1.00 86.62 325 GLU A O 1
ATOM 2550 N N . GLY A 1 326 ? 3.207 14.143 -28.914 1.00 92.25 326 GLY A N 1
ATOM 2551 C CA . GLY A 1 326 ? 3.347 14.013 -30.362 1.00 92.25 326 GLY A CA 1
ATOM 2552 C C . GLY A 1 326 ? 4.478 13.071 -30.805 1.00 92.25 326 GLY A C 1
ATOM 2553 O O . GLY A 1 326 ? 5.090 12.399 -29.976 1.00 92.25 326 GLY A O 1
ATOM 2554 N N . PRO A 1 327 ? 4.786 13.036 -32.116 1.00 95.69 327 PRO A N 1
ATOM 2555 C CA . PRO A 1 327 ? 5.615 11.983 -32.711 1.00 95.69 327 PRO A CA 1
ATOM 2556 C C . PRO A 1 327 ? 7.039 11.876 -32.153 1.00 95.69 327 PRO A C 1
ATOM 2558 O O . PRO A 1 327 ? 7.585 10.781 -32.070 1.00 95.69 327 PRO A O 1
ATOM 2561 N N . GLU A 1 328 ? 7.655 12.996 -31.765 1.00 95.94 328 GLU A N 1
ATOM 2562 C CA . GLU A 1 328 ? 8.997 13.000 -31.162 1.00 95.94 328 GLU A CA 1
ATOM 2563 C C . GLU A 1 328 ? 8.991 12.373 -29.764 1.00 95.94 328 GLU A C 1
ATOM 2565 O O . GLU A 1 328 ? 9.918 11.652 -29.395 1.00 95.94 328 GLU A O 1
ATOM 2570 N N . TRP A 1 329 ? 7.926 12.609 -28.996 1.00 94.94 329 TRP A N 1
ATOM 2571 C CA . TRP A 1 329 ? 7.729 11.970 -27.700 1.00 94.94 329 TRP A CA 1
ATOM 2572 C C . TRP A 1 329 ? 7.432 10.479 -27.863 1.00 94.94 329 TRP A C 1
ATOM 2574 O O . TRP A 1 329 ? 8.015 9.661 -27.155 1.00 94.94 329 TRP A O 1
ATOM 2584 N N . ASP A 1 330 ? 6.612 10.108 -28.847 1.00 95.25 330 ASP A N 1
ATOM 2585 C CA . ASP A 1 330 ? 6.337 8.704 -29.163 1.00 95.25 330 ASP A CA 1
ATOM 2586 C C . ASP A 1 330 ? 7.615 7.961 -29.581 1.00 95.25 330 ASP A C 1
ATOM 2588 O O . ASP A 1 330 ? 7.846 6.837 -29.139 1.00 95.25 330 ASP A O 1
ATOM 2592 N N . ALA A 1 331 ? 8.489 8.605 -30.364 1.00 97.25 331 ALA A N 1
ATOM 2593 C CA . ALA A 1 331 ? 9.800 8.067 -30.726 1.00 97.25 331 ALA A CA 1
ATOM 2594 C C . ALA A 1 331 ? 10.743 7.944 -29.516 1.00 97.25 331 ALA A C 1
ATOM 2596 O O . ALA A 1 331 ? 11.512 6.988 -29.432 1.00 97.25 331 ALA A O 1
ATOM 2597 N N . PHE A 1 332 ? 10.674 8.873 -28.556 1.00 97.62 332 PHE A N 1
ATOM 2598 C CA . PHE A 1 332 ? 11.432 8.777 -27.307 1.00 97.62 332 PHE A CA 1
ATOM 2599 C C . PHE A 1 332 ? 10.989 7.582 -26.442 1.00 97.62 332 PHE A C 1
ATOM 2601 O O . PHE A 1 332 ? 11.837 6.904 -25.853 1.00 97.62 332 PHE A O 1
ATOM 2608 N N . LEU A 1 333 ? 9.680 7.308 -26.380 1.00 97.12 333 LEU A N 1
ATOM 2609 C CA . LEU A 1 333 ? 9.092 6.168 -25.660 1.00 97.12 333 LEU A CA 1
ATOM 2610 C C . LEU A 1 333 ? 9.154 4.846 -26.431 1.00 97.12 333 LEU A C 1
ATOM 2612 O O . LEU A 1 333 ? 8.795 3.796 -25.897 1.00 97.12 333 LEU A O 1
ATOM 2616 N N . ASP A 1 334 ? 9.552 4.869 -27.698 1.00 97.81 334 ASP A N 1
ATOM 2617 C CA . ASP A 1 334 ? 9.641 3.651 -28.484 1.00 97.81 334 ASP A CA 1
ATOM 2618 C C . ASP A 1 334 ? 10.750 2.740 -27.953 1.00 97.81 334 ASP A C 1
ATOM 2620 O O . ASP A 1 334 ? 11.846 3.194 -27.626 1.00 97.81 334 ASP A O 1
ATOM 2624 N N . VAL A 1 335 ? 10.487 1.431 -27.919 1.00 96.94 335 VAL A N 1
ATOM 2625 C CA . VAL A 1 335 ? 11.438 0.417 -27.442 1.00 96.94 335 VAL A CA 1
ATOM 2626 C C . VAL A 1 335 ? 12.811 0.535 -28.108 1.00 96.94 335 VAL A C 1
ATOM 2628 O O . VAL A 1 335 ? 13.832 0.317 -27.458 1.00 96.94 335 VAL A O 1
ATOM 2631 N N . SER A 1 336 ? 12.864 0.922 -29.386 1.00 97.31 336 SER A N 1
ATOM 2632 C CA . SER A 1 336 ? 14.119 1.066 -30.125 1.00 97.31 336 SER A CA 1
ATOM 2633 C C . SER A 1 336 ? 15.037 2.148 -29.553 1.00 97.31 336 SER A C 1
ATOM 2635 O O . SER A 1 336 ? 16.258 2.055 -29.727 1.00 97.31 336 SER A O 1
ATOM 2637 N N . ASN A 1 337 ? 14.486 3.125 -28.826 1.00 98.31 337 ASN A N 1
ATOM 2638 C CA . ASN A 1 337 ? 15.235 4.179 -28.158 1.00 98.31 337 ASN A CA 1
ATOM 2639 C C . ASN A 1 337 ? 15.811 3.748 -26.802 1.00 98.31 337 ASN A C 1
ATOM 2641 O O . ASN A 1 337 ? 16.533 4.529 -26.207 1.00 98.31 337 ASN A O 1
ATOM 2645 N N . TRP A 1 338 ? 15.565 2.536 -26.301 1.00 98.12 338 TRP A N 1
ATOM 2646 C CA . TRP A 1 338 ? 16.066 2.098 -24.991 1.00 98.12 338 TRP A CA 1
ATOM 2647 C C . TRP A 1 338 ? 17.099 0.979 -25.139 1.00 98.12 338 TRP A C 1
ATOM 2649 O O . TRP A 1 338 ? 17.021 0.156 -26.053 1.00 98.12 338 TRP A O 1
ATOM 2659 N N . ALA A 1 339 ? 18.108 0.975 -24.271 1.00 98.00 339 ALA A N 1
ATOM 2660 C CA . ALA A 1 339 ? 19.138 -0.061 -24.215 1.00 98.00 339 ALA A CA 1
ATOM 2661 C C . ALA A 1 339 ? 19.426 -0.449 -22.765 1.00 98.00 339 ALA A C 1
ATOM 2663 O O . ALA A 1 339 ? 19.347 0.404 -21.880 1.00 98.00 339 ALA A O 1
ATOM 2664 N N . LEU A 1 340 ? 19.763 -1.721 -22.542 1.00 98.00 340 LEU A N 1
ATOM 2665 C CA . LEU A 1 340 ? 20.283 -2.183 -21.260 1.00 98.00 340 LEU A CA 1
ATOM 2666 C C . LEU A 1 340 ? 21.656 -1.536 -21.017 1.00 98.00 340 LEU A C 1
ATOM 2668 O O . LEU A 1 340 ? 22.511 -1.509 -21.905 1.00 98.00 340 LEU A O 1
ATOM 2672 N N . ASP A 1 341 ? 21.868 -1.014 -19.815 1.00 97.00 341 ASP A N 1
ATOM 2673 C CA . ASP A 1 341 ? 23.127 -0.384 -19.434 1.00 97.00 341 ASP A CA 1
ATOM 2674 C C . ASP A 1 341 ? 24.251 -1.434 -19.370 1.00 97.00 341 ASP A C 1
ATOM 2676 O O . ASP A 1 341 ? 24.195 -2.380 -18.580 1.00 97.00 341 ASP A O 1
ATOM 2680 N N . ALA A 1 342 ? 25.318 -1.244 -20.151 1.00 92.44 342 ALA A N 1
ATOM 2681 C CA . ALA A 1 342 ? 26.501 -2.108 -20.081 1.00 92.44 342 ALA A CA 1
ATOM 2682 C C . ALA A 1 342 ? 27.208 -2.001 -18.716 1.00 92.44 342 ALA A C 1
ATOM 2684 O O . ALA A 1 342 ? 27.684 -2.993 -18.164 1.00 92.44 342 ALA A O 1
ATOM 2685 N N . GLU A 1 343 ? 27.238 -0.794 -18.144 1.00 94.81 343 GLU A N 1
ATOM 2686 C CA . GLU A 1 343 ? 27.726 -0.536 -16.793 1.00 94.81 343 GLU A CA 1
ATOM 2687 C C . GLU A 1 343 ? 26.592 -0.011 -15.917 1.00 94.81 343 GLU A C 1
ATOM 2689 O O . GLU A 1 343 ? 26.034 1.058 -16.153 1.00 94.81 343 GLU A O 1
ATOM 2694 N N . GLN A 1 344 ? 26.264 -0.761 -14.867 1.00 96.88 344 GLN A N 1
ATOM 2695 C CA . GLN A 1 344 ? 25.165 -0.397 -13.982 1.00 96.88 344 GLN A CA 1
ATOM 2696 C C . GLN A 1 344 ? 25.530 0.816 -13.125 1.00 96.88 344 GLN A C 1
ATOM 2698 O O . GLN A 1 344 ? 26.460 0.771 -12.317 1.00 96.88 344 GLN A O 1
ATOM 2703 N N . SER A 1 345 ? 24.752 1.886 -13.275 1.00 96.44 345 SER A N 1
ATOM 2704 C CA . SER A 1 345 ? 24.851 3.101 -12.461 1.00 96.44 345 SER A CA 1
ATOM 2705 C C . SER A 1 345 ? 24.353 2.874 -11.027 1.00 96.44 345 SER A C 1
ATOM 2707 O O . SER A 1 345 ? 23.680 1.881 -10.744 1.00 96.44 345 SER A O 1
ATOM 2709 N N . THR A 1 346 ? 24.620 3.811 -10.111 1.00 97.00 346 THR A N 1
ATOM 2710 C CA . THR A 1 346 ? 24.073 3.760 -8.739 1.00 97.00 346 THR A CA 1
ATOM 2711 C C . THR A 1 346 ? 22.660 4.329 -8.621 1.00 97.00 346 THR A C 1
ATOM 2713 O O . THR A 1 346 ? 22.140 4.457 -7.517 1.00 97.00 346 THR A O 1
ATOM 2716 N N . ILE A 1 347 ? 22.033 4.689 -9.739 1.00 96.25 347 ILE A N 1
ATOM 2717 C CA . ILE A 1 347 ? 20.704 5.288 -9.742 1.00 96.25 347 ILE A CA 1
ATOM 2718 C C . ILE A 1 347 ? 19.660 4.172 -9.769 1.00 96.25 347 ILE A C 1
ATOM 2720 O O . ILE A 1 347 ? 19.686 3.293 -10.638 1.00 96.25 347 ILE A O 1
ATOM 2724 N N . ILE A 1 348 ? 18.726 4.246 -8.821 1.00 96.62 348 ILE A N 1
ATOM 2725 C CA . ILE A 1 348 ? 17.492 3.460 -8.776 1.00 96.62 348 ILE A CA 1
ATOM 2726 C C . ILE A 1 348 ? 16.354 4.475 -8.729 1.00 96.62 348 ILE A C 1
ATOM 2728 O O . ILE A 1 348 ? 16.048 5.041 -7.685 1.00 96.62 348 ILE A O 1
ATOM 2732 N N . HIS A 1 349 ? 15.818 4.797 -9.906 1.00 94.94 349 HIS A N 1
ATOM 2733 C CA . HIS A 1 349 ? 14.907 5.918 -10.130 1.00 94.94 349 HIS A CA 1
ATOM 2734 C C . HIS A 1 349 ? 13.775 5.972 -9.090 1.00 94.94 349 HIS A C 1
ATOM 2736 O O . HIS A 1 349 ? 12.905 5.107 -9.058 1.00 94.94 349 HIS A O 1
ATOM 2742 N N . GLY A 1 350 ? 13.791 7.006 -8.243 1.00 91.94 350 GLY A N 1
ATOM 2743 C CA . GLY A 1 350 ? 12.779 7.247 -7.211 1.00 91.94 350 GLY A CA 1
ATOM 2744 C C . GLY A 1 350 ? 12.863 6.385 -5.948 1.00 91.94 350 GLY A C 1
ATOM 2745 O O . GLY A 1 350 ? 12.040 6.585 -5.056 1.00 91.94 350 GLY A O 1
ATOM 2746 N N . ALA A 1 351 ? 13.843 5.484 -5.838 1.00 94.62 351 ALA A N 1
ATOM 2747 C CA . ALA A 1 351 ? 14.102 4.712 -4.629 1.00 94.62 351 ALA A CA 1
ATOM 2748 C C . ALA A 1 351 ? 15.167 5.400 -3.765 1.00 94.62 351 ALA A C 1
ATOM 2750 O O . ALA A 1 351 ? 16.264 5.708 -4.237 1.00 94.62 351 ALA A O 1
ATOM 2751 N N . VAL A 1 352 ? 14.855 5.635 -2.489 1.00 91.12 352 VAL A N 1
ATOM 2752 C CA . VAL A 1 352 ? 15.734 6.331 -1.537 1.00 91.12 352 VAL A CA 1
ATOM 2753 C C . VAL A 1 352 ? 15.615 5.653 -0.168 1.00 91.12 352 VAL A C 1
ATOM 2755 O O . VAL A 1 352 ? 14.496 5.320 0.229 1.00 91.12 352 VAL A O 1
ATOM 2758 N N . PRO A 1 353 ? 16.718 5.467 0.589 1.00 91.06 353 PRO A N 1
ATOM 2759 C CA . PRO A 1 353 ? 16.669 4.789 1.883 1.00 91.06 353 PRO A CA 1
ATOM 2760 C C . PRO A 1 353 ? 15.646 5.418 2.833 1.00 91.06 353 PRO A C 1
ATOM 2762 O O . PRO A 1 353 ? 15.612 6.641 2.985 1.00 91.06 353 PRO A O 1
ATOM 2765 N N . GLY A 1 354 ? 14.824 4.587 3.477 1.00 88.94 354 GLY A N 1
ATOM 2766 C CA . GLY A 1 354 ? 13.859 5.022 4.494 1.00 88.94 354 GLY A CA 1
ATOM 2767 C C . GLY A 1 354 ? 12.661 5.809 3.955 1.00 88.94 354 GLY A C 1
ATOM 2768 O O . GLY A 1 354 ? 11.999 6.501 4.723 1.00 88.94 354 GLY A O 1
ATOM 2769 N N . HIS A 1 355 ? 12.388 5.736 2.651 1.00 88.94 355 HIS A N 1
ATOM 2770 C CA . HIS A 1 355 ? 11.250 6.402 2.025 1.00 88.94 355 HIS A CA 1
ATOM 2771 C C . HIS A 1 355 ? 10.487 5.466 1.080 1.00 88.94 355 HIS A C 1
ATOM 2773 O O . HIS A 1 355 ? 11.027 4.464 0.610 1.00 88.94 355 HIS A O 1
ATOM 2779 N N . ALA A 1 356 ? 9.240 5.831 0.769 1.00 91.25 356 ALA A N 1
ATOM 2780 C CA . ALA A 1 356 ? 8.437 5.178 -0.261 1.00 91.25 356 ALA A CA 1
ATOM 2781 C C . ALA A 1 356 ? 9.078 5.311 -1.654 1.00 91.25 356 ALA A C 1
ATOM 2783 O O . ALA A 1 356 ? 9.739 6.307 -1.962 1.00 91.25 356 ALA A O 1
ATOM 2784 N N . GLN A 1 357 ? 8.841 4.324 -2.517 1.00 94.81 357 GLN A N 1
ATOM 2785 C CA . GLN A 1 357 ? 9.249 4.378 -3.918 1.00 94.81 357 GLN A CA 1
ATOM 2786 C C . GLN A 1 357 ? 8.449 5.470 -4.627 1.00 94.81 357 GLN A C 1
ATOM 2788 O O . GLN A 1 357 ? 7.221 5.429 -4.648 1.00 94.81 357 GLN A O 1
ATOM 2793 N N . ARG A 1 358 ? 9.128 6.427 -5.262 1.00 92.88 358 ARG A N 1
ATOM 2794 C CA . ARG A 1 358 ? 8.464 7.468 -6.054 1.00 92.88 358 ARG A CA 1
ATOM 2795 C C . ARG A 1 358 ? 8.465 7.151 -7.537 1.00 92.88 358 ARG A C 1
ATOM 2797 O O . ARG A 1 358 ? 9.494 6.802 -8.109 1.00 92.88 358 ARG A O 1
ATOM 2804 N N . LEU A 1 359 ? 7.321 7.350 -8.175 1.00 94.62 359 LEU A N 1
ATOM 2805 C CA . LEU A 1 359 ? 7.159 7.309 -9.621 1.00 94.62 359 LEU A CA 1
ATOM 2806 C C . LEU A 1 359 ? 6.823 8.718 -10.110 1.00 94.62 359 LEU A C 1
ATOM 2808 O O . LEU A 1 359 ? 6.017 9.421 -9.505 1.00 94.62 359 LEU A O 1
ATOM 2812 N N . THR A 1 360 ? 7.450 9.141 -11.201 1.00 91.62 360 THR A N 1
ATOM 2813 C CA . THR A 1 360 ? 7.310 10.492 -11.765 1.00 91.62 360 THR A CA 1
ATOM 2814 C C . THR A 1 360 ? 7.232 10.398 -13.279 1.00 91.62 360 THR A C 1
ATOM 2816 O O . THR A 1 360 ? 7.826 9.492 -13.864 1.00 91.62 360 THR A O 1
ATOM 2819 N N . GLU A 1 361 ? 6.562 11.340 -13.941 1.00 86.88 361 GLU A N 1
ATOM 2820 C CA . GLU A 1 361 ? 6.510 11.356 -15.416 1.00 86.88 361 GLU A CA 1
ATOM 2821 C C . GLU A 1 361 ? 7.890 11.574 -16.052 1.00 86.88 361 GLU A C 1
ATOM 2823 O O . GLU A 1 361 ? 8.121 11.185 -17.191 1.00 86.88 361 GLU A O 1
ATOM 2828 N N . LEU A 1 362 ? 8.817 12.176 -15.305 1.00 88.31 362 LEU A N 1
ATOM 2829 C CA . LEU A 1 362 ? 10.206 12.378 -15.709 1.00 88.31 362 LEU A CA 1
ATOM 2830 C C . LEU A 1 362 ? 10.980 11.064 -15.776 1.00 88.31 362 LEU A C 1
ATOM 2832 O O . LEU A 1 362 ? 11.625 10.755 -16.774 1.00 88.31 362 LEU A O 1
ATOM 2836 N N . TRP A 1 363 ? 10.934 10.293 -14.694 1.00 92.31 363 TRP A N 1
ATOM 2837 C CA . TRP A 1 363 ? 11.772 9.108 -14.549 1.00 92.31 363 TRP A CA 1
ATOM 2838 C C . TRP A 1 363 ? 11.078 7.846 -15.065 1.00 92.31 363 TRP A C 1
ATOM 2840 O O . TRP A 1 363 ? 11.740 6.893 -15.473 1.00 92.31 363 TRP A O 1
ATOM 2850 N N . HIS A 1 364 ? 9.745 7.859 -15.107 1.00 96.50 364 HIS A N 1
ATOM 2851 C CA . HIS A 1 364 ? 8.888 6.726 -15.445 1.00 96.50 364 HIS A CA 1
ATOM 2852 C C . HIS A 1 364 ? 7.899 7.079 -16.574 1.00 96.50 364 HIS A C 1
ATOM 2854 O O . HIS A 1 364 ? 6.691 6.898 -16.412 1.00 96.50 364 HIS A O 1
ATOM 2860 N N . PRO A 1 365 ? 8.377 7.582 -17.727 1.00 95.50 365 PRO A N 1
ATOM 2861 C CA . PRO A 1 365 ? 7.509 8.230 -18.706 1.00 95.50 365 PRO A CA 1
ATOM 2862 C C . PRO A 1 365 ? 6.504 7.273 -19.372 1.00 95.50 365 PRO A C 1
ATOM 2864 O O . PRO A 1 365 ? 5.376 7.679 -19.643 1.00 95.50 365 PRO A O 1
ATOM 2867 N N . HIS A 1 366 ? 6.845 5.988 -19.531 1.00 97.88 366 HIS A N 1
ATOM 2868 C CA . HIS A 1 366 ? 5.941 4.971 -20.090 1.00 97.88 366 HIS A CA 1
ATOM 2869 C C . HIS A 1 366 ? 4.717 4.669 -19.214 1.00 97.88 366 HIS A C 1
ATOM 2871 O O . HIS A 1 366 ? 3.772 4.052 -19.690 1.00 97.88 366 HIS A O 1
ATOM 2877 N N . LEU A 1 367 ? 4.704 5.094 -17.944 1.00 97.19 367 LEU A N 1
ATOM 2878 C CA . LEU A 1 367 ? 3.528 4.924 -17.089 1.00 97.19 367 LEU A CA 1
ATOM 2879 C C . LEU A 1 367 ? 2.427 5.941 -17.396 1.00 97.19 367 LEU A C 1
ATOM 2881 O O . LEU A 1 367 ? 1.301 5.732 -16.954 1.00 97.19 367 LEU A O 1
ATOM 2885 N N . HIS A 1 368 ? 2.731 7.038 -18.105 1.00 94.06 368 HIS A N 1
ATOM 2886 C CA . HIS A 1 368 ? 1.783 8.115 -18.412 1.00 94.06 368 HIS A CA 1
ATOM 2887 C C . HIS A 1 368 ? 0.912 8.505 -17.203 1.00 94.06 368 HIS A C 1
ATOM 2889 O O . HIS A 1 368 ? -0.314 8.453 -17.279 1.00 94.06 368 HIS A O 1
ATOM 2895 N N . LEU A 1 369 ? 1.531 8.868 -16.071 1.00 92.81 369 LEU A N 1
ATOM 2896 C CA . LEU A 1 369 ? 0.837 9.003 -14.779 1.00 92.81 369 LEU A CA 1
ATOM 2897 C C . LEU A 1 369 ? -0.401 9.915 -14.827 1.00 92.81 369 LEU A C 1
ATOM 2899 O O . LEU A 1 369 ? -1.400 9.602 -14.186 1.00 92.81 369 LEU A O 1
ATOM 2903 N N . ARG A 1 370 ? -0.400 10.988 -15.633 1.00 88.81 370 ARG A N 1
ATOM 2904 C CA . ARG A 1 370 ? -1.595 11.833 -15.853 1.00 88.81 370 ARG A CA 1
ATOM 2905 C C . ARG A 1 370 ? -2.794 11.086 -16.445 1.00 88.81 370 ARG A C 1
ATOM 2907 O O . ARG A 1 370 ? -3.929 11.452 -16.160 1.00 88.81 370 ARG A O 1
ATOM 2914 N N . ARG A 1 371 ? -2.547 10.080 -17.286 1.00 90.25 371 ARG A N 1
ATOM 2915 C CA . ARG A 1 371 ? -3.570 9.266 -17.962 1.00 90.25 371 ARG A CA 1
ATOM 2916 C C . ARG A 1 371 ? -3.957 8.030 -17.151 1.00 90.25 371 ARG A C 1
ATOM 2918 O O . ARG A 1 371 ? -5.088 7.573 -17.268 1.00 90.25 371 ARG A O 1
ATOM 2925 N N . THR A 1 372 ? -3.030 7.482 -16.365 1.00 95.12 372 THR A N 1
ATOM 2926 C CA . THR A 1 372 ? -3.205 6.179 -15.707 1.00 95.12 372 THR A CA 1
ATOM 2927 C C . THR A 1 372 ? -3.520 6.253 -14.219 1.00 95.12 372 THR A C 1
ATOM 2929 O O . THR A 1 372 ? -4.042 5.281 -13.677 1.00 95.12 372 THR A O 1
ATOM 2932 N N . LEU A 1 373 ? -3.268 7.381 -13.545 1.00 93.75 373 LEU A N 1
ATOM 2933 C CA . LEU A 1 373 ? -3.741 7.596 -12.176 1.00 93.75 373 LEU A CA 1
ATOM 2934 C C . LEU A 1 373 ? -5.246 7.866 -12.183 1.00 93.75 373 LEU A C 1
ATOM 2936 O O . LEU A 1 373 ? -5.714 9.004 -12.278 1.00 93.75 373 LEU A O 1
ATOM 2940 N N . THR A 1 374 ? -6.001 6.781 -12.076 1.00 91.94 374 THR A N 1
ATOM 2941 C CA . THR A 1 374 ? -7.459 6.793 -12.060 1.00 91.94 374 THR A CA 1
ATOM 2942 C C . THR A 1 374 ? -7.989 7.309 -10.735 1.00 91.94 374 THR A C 1
ATOM 2944 O O . THR A 1 374 ? -7.462 7.009 -9.666 1.00 91.94 374 THR A O 1
ATOM 2947 N N . THR A 1 375 ? -9.047 8.105 -10.817 1.00 89.81 375 THR A N 1
ATOM 2948 C CA . THR A 1 375 ? -9.782 8.580 -9.648 1.00 89.81 375 THR A CA 1
ATOM 2949 C C . THR A 1 375 ? -10.741 7.496 -9.167 1.00 89.81 375 THR A C 1
ATOM 2951 O O . THR A 1 375 ? -11.432 6.873 -9.977 1.00 89.81 375 THR A O 1
ATOM 2954 N N . LEU A 1 376 ? -10.798 7.290 -7.852 1.00 87.69 376 LEU A N 1
ATOM 2955 C CA . LEU A 1 376 ? -11.791 6.412 -7.242 1.00 87.69 376 LEU A CA 1
ATOM 2956 C C . LEU A 1 376 ? -13.219 6.944 -7.455 1.00 87.69 376 LEU A C 1
ATOM 2958 O O . LEU A 1 376 ? -13.414 8.161 -7.525 1.00 87.69 376 LEU A O 1
ATOM 2962 N N . PRO A 1 377 ? -14.232 6.062 -7.532 1.00 86.81 377 PRO A N 1
ATOM 2963 C CA . PRO A 1 377 ? -15.621 6.501 -7.456 1.00 86.81 377 PRO A CA 1
ATOM 2964 C C . PRO A 1 377 ? -15.879 7.212 -6.120 1.00 86.81 377 PRO A C 1
ATOM 2966 O O . PRO A 1 377 ? -15.177 6.949 -5.142 1.00 86.81 377 PRO A O 1
ATOM 2969 N N . THR A 1 378 ? -16.919 8.050 -6.057 1.00 89.00 378 THR A N 1
ATOM 2970 C CA . THR A 1 378 ? -17.361 8.661 -4.794 1.00 89.00 378 THR A CA 1
ATOM 2971 C C . THR A 1 378 ? -17.529 7.582 -3.731 1.00 89.00 378 THR A C 1
ATOM 2973 O O . THR A 1 378 ? -18.149 6.534 -3.974 1.00 89.00 378 THR A O 1
ATOM 2976 N N . LEU A 1 379 ? -16.959 7.829 -2.559 1.00 91.62 379 LEU A N 1
ATOM 2977 C CA . LEU A 1 379 ? -17.030 6.909 -1.433 1.00 91.62 379 LEU A CA 1
ATOM 2978 C C . LEU A 1 379 ? -18.102 7.411 -0.494 1.00 91.62 379 LEU A C 1
ATOM 2980 O O . LEU A 1 379 ? -18.141 8.595 -0.169 1.00 91.62 379 LEU A O 1
ATOM 2984 N N . GLN A 1 380 ? -18.971 6.502 -0.089 1.00 95.00 380 GLN A N 1
ATOM 2985 C CA . GLN A 1 380 ? -20.012 6.776 0.878 1.00 95.00 380 GLN A CA 1
ATOM 2986 C C . GLN A 1 380 ? -19.493 6.490 2.285 1.00 95.00 380 GLN A C 1
ATOM 2988 O O . GLN A 1 380 ? -18.531 5.742 2.481 1.00 95.00 380 GLN A O 1
ATOM 2993 N N . THR A 1 381 ? -20.169 7.065 3.276 1.00 96.12 381 THR A N 1
ATOM 2994 C CA . THR A 1 381 ? -19.940 6.736 4.681 1.00 96.12 381 THR A CA 1
ATOM 2995 C C . THR A 1 381 ? -19.994 5.224 4.888 1.00 96.12 381 THR A C 1
ATOM 2997 O O . THR A 1 381 ? -20.991 4.571 4.582 1.00 96.12 381 THR A O 1
ATOM 3000 N N . GLY A 1 382 ? -18.917 4.682 5.443 1.00 97.38 382 GLY A N 1
ATOM 3001 C CA .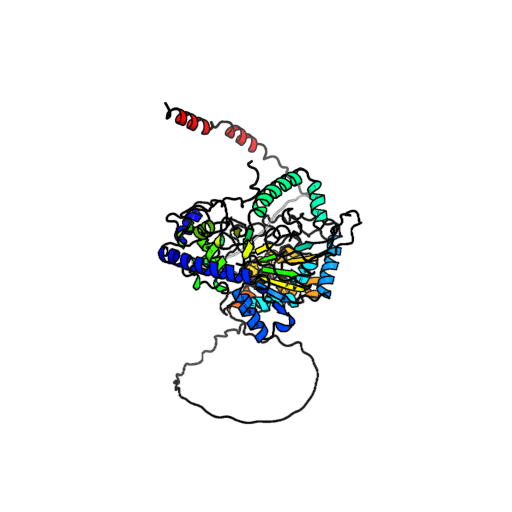 GLY A 1 382 ? -18.761 3.274 5.764 1.00 97.38 382 GLY A CA 1
ATOM 3002 C C . GLY A 1 382 ? -18.083 2.424 4.701 1.00 97.38 382 GLY A C 1
ATOM 3003 O O . GLY A 1 382 ? -17.848 1.241 4.954 1.00 97.38 382 GLY A O 1
ATOM 3004 N N . ASP A 1 383 ? -17.755 2.986 3.540 1.00 98.38 383 ASP A N 1
ATOM 3005 C CA . ASP A 1 383 ? -17.031 2.266 2.498 1.00 98.38 383 ASP A CA 1
ATOM 3006 C C . ASP A 1 383 ? -15.585 1.978 2.913 1.00 98.38 383 ASP A C 1
ATOM 3008 O O . ASP A 1 383 ? -14.919 2.791 3.561 1.00 98.38 383 ASP A O 1
ATOM 3012 N N . TYR A 1 384 ? -15.086 0.810 2.507 1.00 98.50 384 TYR A N 1
ATOM 3013 C CA . TYR A 1 384 ? -13.709 0.391 2.726 1.00 98.50 384 TYR A CA 1
ATOM 3014 C C . TYR A 1 384 ? -13.009 0.169 1.389 1.00 98.50 384 TYR A C 1
ATOM 3016 O O . TYR A 1 384 ? -13.353 -0.742 0.633 1.00 98.50 384 TYR A O 1
ATOM 3024 N N . ILE A 1 385 ? -12.018 1.003 1.092 1.00 97.06 385 ILE A N 1
ATOM 3025 C CA . ILE A 1 385 ? -11.171 0.834 -0.087 1.00 97.06 385 ILE A CA 1
ATOM 3026 C C . ILE A 1 385 ? -9.957 0.022 0.305 1.00 97.06 385 ILE A C 1
ATOM 3028 O O . ILE A 1 385 ? -9.319 0.305 1.320 1.00 97.06 385 ILE A O 1
ATOM 3032 N N . ILE A 1 386 ? -9.597 -0.911 -0.562 1.00 98.19 386 ILE A N 1
ATOM 3033 C CA . ILE A 1 386 ? -8.358 -1.667 -0.474 1.00 98.19 386 ILE A CA 1
ATOM 3034 C C . ILE A 1 386 ? -7.590 -1.561 -1.786 1.00 98.19 386 ILE A C 1
ATOM 3036 O O . ILE A 1 386 ? -8.180 -1.529 -2.869 1.00 98.19 386 ILE A O 1
ATOM 3040 N N . TRP A 1 387 ? -6.265 -1.528 -1.693 1.00 98.50 387 TRP A N 1
ATOM 3041 C CA . TRP A 1 387 ? -5.401 -1.668 -2.858 1.00 98.50 387 TRP A CA 1
ATOM 3042 C C . TRP A 1 387 ? -4.144 -2.462 -2.534 1.00 98.50 387 TRP A C 1
ATOM 3044 O O . TRP A 1 387 ? -3.645 -2.473 -1.407 1.00 98.50 387 TRP A O 1
ATOM 3054 N N . HIS A 1 388 ? -3.671 -3.176 -3.545 1.00 98.50 388 HIS A N 1
ATOM 3055 C CA . HIS A 1 388 ? -2.520 -4.056 -3.496 1.00 98.50 388 HIS A CA 1
ATOM 3056 C C . HIS A 1 388 ? -1.257 -3.270 -3.080 1.00 98.50 388 HIS A C 1
ATOM 3058 O O . HIS A 1 388 ? -1.095 -2.112 -3.470 1.00 98.50 388 HIS A O 1
ATOM 3064 N N . PRO A 1 389 ? -0.335 -3.864 -2.303 1.00 96.88 389 PRO A N 1
ATOM 3065 C CA . PRO A 1 389 ? 0.830 -3.173 -1.747 1.00 96.88 389 PRO A CA 1
ATOM 3066 C C . PRO A 1 389 ? 1.765 -2.547 -2.788 1.00 96.88 389 PRO A C 1
ATOM 3068 O O . PRO A 1 389 ? 2.403 -1.544 -2.485 1.00 96.88 389 PRO A O 1
ATOM 3071 N N . ASP A 1 390 ? 1.824 -3.104 -3.999 1.00 97.38 390 ASP A N 1
ATOM 3072 C CA . ASP A 1 390 ? 2.666 -2.581 -5.086 1.00 97.38 390 ASP A CA 1
ATOM 3073 C C . ASP A 1 390 ? 1.941 -1.573 -6.005 1.00 97.38 390 ASP A C 1
ATOM 3075 O O . ASP A 1 390 ? 2.493 -1.150 -7.019 1.00 97.38 390 ASP A O 1
ATOM 3079 N N . LEU A 1 391 ? 0.699 -1.181 -5.692 1.00 97.44 391 LEU A N 1
ATOM 3080 C CA . LEU A 1 391 ? -0.015 -0.187 -6.493 1.00 97.44 391 LEU A CA 1
ATOM 3081 C C . LEU A 1 391 ? 0.548 1.216 -6.268 1.00 97.44 391 LEU A C 1
ATOM 3083 O O . LEU A 1 391 ? 0.655 1.681 -5.133 1.00 97.44 391 LEU A O 1
ATOM 3087 N N . ALA A 1 392 ? 0.850 1.906 -7.367 1.00 97.12 392 ALA A N 1
ATOM 3088 C CA . ALA A 1 392 ? 1.226 3.309 -7.324 1.00 97.12 392 ALA A CA 1
ATOM 3089 C C . ALA A 1 392 ? -0.004 4.172 -7.073 1.00 97.12 392 ALA A C 1
ATOM 3091 O O . ALA A 1 392 ? -1.035 4.008 -7.730 1.00 97.12 392 ALA A O 1
ATOM 3092 N N . TYR A 1 393 ? 0.113 5.106 -6.138 1.00 94.75 393 TYR A N 1
ATOM 3093 C CA . TYR A 1 393 ? -0.993 5.957 -5.747 1.00 94.75 393 TYR A CA 1
ATOM 3094 C C . TYR A 1 393 ? -0.548 7.392 -5.473 1.00 94.75 393 TYR A C 1
ATOM 3096 O O . TYR A 1 393 ? 0.620 7.676 -5.215 1.00 94.75 393 TYR A O 1
ATOM 3104 N N . HIS A 1 394 ? -1.498 8.311 -5.546 1.00 90.19 394 HIS A N 1
ATOM 3105 C CA . HIS A 1 394 ? -1.333 9.709 -5.191 1.00 90.19 394 HIS A CA 1
ATOM 3106 C C . HIS A 1 394 ? -2.494 10.122 -4.294 1.00 90.19 394 HIS A C 1
ATOM 3108 O O . HIS A 1 394 ? -3.649 9.828 -4.613 1.00 90.19 394 HIS A O 1
ATOM 3114 N N . ILE A 1 395 ? -2.192 10.811 -3.194 1.00 84.00 395 ILE A N 1
ATOM 3115 C CA . ILE A 1 395 ? -3.206 11.412 -2.329 1.00 84.00 395 ILE A CA 1
ATOM 3116 C C . ILE A 1 395 ? -2.978 12.91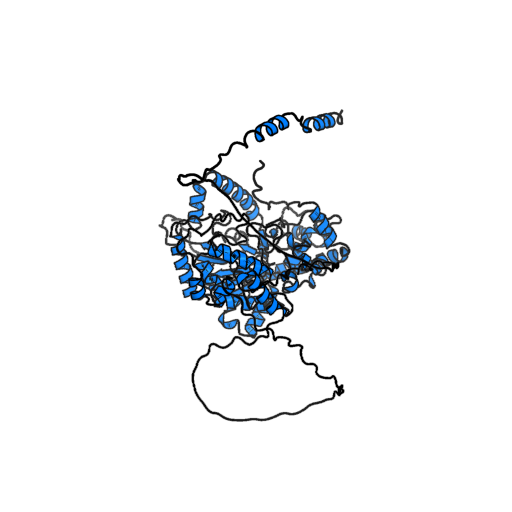9 -2.289 1.00 84.00 395 ILE A C 1
ATOM 3118 O O . ILE A 1 395 ? -1.856 13.354 -2.042 1.00 84.00 395 ILE A O 1
ATOM 3122 N N . THR A 1 396 ? -4.031 13.699 -2.527 1.00 74.44 396 THR A N 1
ATOM 3123 C CA . THR A 1 396 ? -3.989 15.167 -2.477 1.00 74.44 396 THR A CA 1
ATOM 3124 C C . THR A 1 396 ? -5.019 15.715 -1.499 1.00 74.44 396 THR A C 1
ATOM 3126 O O . THR A 1 396 ? -6.161 15.263 -1.469 1.00 74.44 396 THR A O 1
ATOM 3129 N N . SER A 1 397 ? -4.622 16.734 -0.733 1.00 62.19 397 SER A N 1
ATOM 3130 C CA . SER A 1 397 ? -5.532 17.541 0.090 1.00 62.19 397 SER A CA 1
ATOM 3131 C C . SER A 1 397 ? -6.334 18.564 -0.735 1.00 62.19 397 SER A C 1
ATOM 3133 O O . SER A 1 397 ? -7.318 19.103 -0.240 1.00 62.19 397 SER A O 1
ATOM 3135 N N . ASN A 1 398 ? -5.943 18.821 -1.991 1.00 58.16 398 ASN A N 1
ATOM 3136 C CA . ASN A 1 398 ? -6.650 19.699 -2.924 1.00 58.16 398 ASN A CA 1
ATOM 3137 C C . ASN A 1 398 ? -6.931 18.939 -4.239 1.00 58.16 398 ASN A C 1
ATOM 3139 O O . ASN A 1 398 ? -6.011 18.729 -5.031 1.00 58.16 398 ASN A O 1
ATOM 3143 N N . PRO A 1 399 ? -8.169 18.495 -4.511 1.00 49.47 399 PRO A N 1
ATOM 3144 C CA . PRO A 1 399 ? -8.477 17.728 -5.721 1.00 49.47 399 PRO A CA 1
ATOM 3145 C C . PRO A 1 399 ? -8.322 18.546 -7.021 1.00 49.47 399 PRO A C 1
ATOM 3147 O O . PRO A 1 399 ? -8.124 17.957 -8.090 1.00 49.47 399 PRO A O 1
ATOM 3150 N N . ASN A 1 400 ? -8.327 19.885 -6.940 1.00 40.34 400 ASN A N 1
ATOM 3151 C CA . ASN A 1 400 ? -8.233 20.784 -8.095 1.00 40.34 400 ASN A CA 1
ATOM 3152 C C . ASN A 1 400 ? -6.795 21.014 -8.595 1.00 40.34 400 ASN A C 1
ATOM 3154 O O . ASN A 1 400 ? -6.619 21.391 -9.754 1.00 40.34 400 ASN A O 1
ATOM 3158 N N . THR A 1 401 ? -5.751 20.731 -7.803 1.00 41.94 401 THR A N 1
ATOM 3159 C CA . THR A 1 401 ? -4.346 20.960 -8.218 1.00 41.94 401 THR A CA 1
ATOM 3160 C C . THR A 1 401 ? -3.880 20.057 -9.363 1.00 41.94 401 THR A C 1
ATOM 3162 O O . THR A 1 401 ? -2.944 20.412 -10.073 1.00 41.94 401 THR A O 1
ATOM 3165 N N . MET A 1 402 ? -4.558 18.930 -9.612 1.00 37.69 402 MET A N 1
ATOM 3166 C CA . MET A 1 402 ? -4.296 18.048 -10.763 1.00 37.69 402 MET A CA 1
ATOM 3167 C C . MET A 1 402 ? -5.420 18.009 -11.809 1.00 37.69 402 MET A C 1
ATOM 3169 O O . MET A 1 402 ? -5.279 17.340 -12.835 1.00 37.69 402 MET A O 1
ATOM 3173 N N . ALA A 1 403 ? -6.539 18.703 -11.580 1.00 32.53 403 ALA A N 1
ATOM 3174 C CA . ALA A 1 403 ? -7.658 18.765 -12.526 1.00 32.53 403 ALA A CA 1
ATOM 3175 C C . ALA A 1 403 ? -7.377 19.684 -13.732 1.00 32.53 403 ALA A C 1
ATOM 3177 O O . ALA A 1 403 ? -8.056 19.588 -14.750 1.00 32.53 403 ALA A O 1
ATOM 3178 N N . SER A 1 404 ? -6.331 20.512 -13.674 1.00 29.69 404 SER A N 1
ATOM 3179 C CA . SER A 1 404 ? -6.012 21.546 -14.669 1.00 29.69 404 SER A CA 1
ATOM 3180 C C . SER A 1 404 ? -5.584 21.049 -16.062 1.00 29.69 404 SER A C 1
ATOM 3182 O O . SER A 1 404 ? -5.271 21.878 -16.915 1.00 29.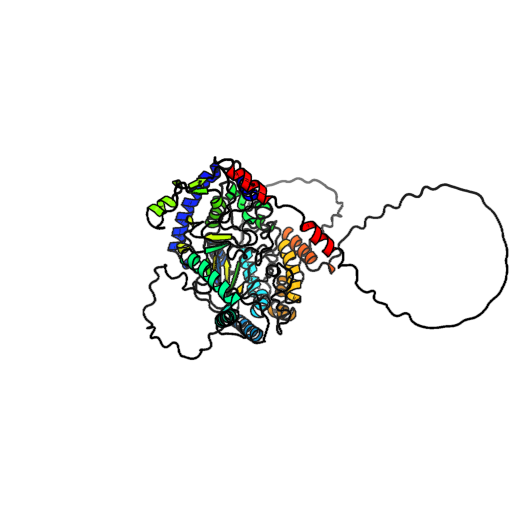69 404 SER A O 1
ATOM 3184 N N . ARG A 1 405 ? -5.584 19.734 -16.354 1.00 32.28 405 ARG A N 1
ATOM 3185 C CA . ARG A 1 405 ? -5.270 19.197 -17.702 1.00 32.28 405 ARG A CA 1
ATOM 3186 C C . ARG A 1 405 ? -6.054 17.952 -18.155 1.00 32.28 405 ARG A C 1
ATOM 3188 O O . ARG A 1 405 ? -5.711 17.384 -19.189 1.00 32.28 405 ARG A O 1
ATOM 3195 N N . ALA A 1 406 ? -7.102 17.526 -17.448 1.00 27.81 406 ALA A N 1
ATOM 3196 C CA . ALA A 1 406 ? -8.019 16.506 -17.976 1.00 27.81 406 ALA A CA 1
ATOM 3197 C C . ALA A 1 406 ? -9.208 17.204 -18.666 1.00 27.81 406 ALA A C 1
ATOM 3199 O O . ALA A 1 406 ? -9.800 18.090 -18.048 1.00 27.81 406 ALA A O 1
ATOM 3200 N N . PRO A 1 407 ? -9.588 16.852 -19.911 1.00 28.08 407 PRO A N 1
ATOM 3201 C CA . PRO A 1 407 ? -10.727 17.461 -20.586 1.00 28.08 407 PRO A CA 1
ATOM 3202 C C . PRO A 1 407 ? -12.017 16.878 -20.004 1.00 28.08 407 PRO A C 1
ATOM 3204 O O . PRO A 1 407 ? -12.651 16.009 -20.593 1.00 28.08 407 PRO A O 1
ATOM 3207 N N . THR A 1 408 ? -12.395 17.338 -18.818 1.00 33.91 408 THR A N 1
ATOM 3208 C CA . THR A 1 408 ? -13.743 17.136 -18.285 1.00 33.91 408 THR A CA 1
ATOM 3209 C C . THR A 1 408 ? -14.456 18.471 -18.451 1.00 33.91 408 THR A C 1
ATOM 3211 O O . THR A 1 408 ? -13.978 19.459 -17.891 1.00 33.91 408 THR A O 1
ATOM 3214 N N . PRO A 1 409 ? -15.534 18.561 -19.252 1.00 27.48 409 PRO A N 1
ATOM 3215 C CA . PRO A 1 409 ? -16.296 19.795 -19.344 1.00 27.48 409 PRO A CA 1
ATOM 3216 C C . PRO A 1 409 ? -16.811 20.150 -17.943 1.00 27.48 409 PRO A C 1
ATOM 3218 O O . PRO A 1 409 ? -17.314 19.254 -17.256 1.00 27.48 409 PRO A O 1
ATOM 3221 N N . PRO A 1 410 ? -16.691 21.411 -17.499 1.00 31.20 410 PRO A N 1
ATOM 3222 C CA . PRO A 1 410 ? -17.326 21.834 -16.262 1.00 31.20 410 PRO A CA 1
ATOM 3223 C C . PRO A 1 410 ? -18.848 21.628 -16.372 1.00 31.20 410 PRO A C 1
ATOM 3225 O O . PRO A 1 410 ? -19.410 21.802 -17.462 1.00 31.20 410 PRO A O 1
ATOM 3228 N N . PRO A 1 411 ? -19.531 21.243 -15.279 1.00 30.66 411 PRO A N 1
ATOM 3229 C CA . PRO A 1 411 ? -20.987 21.241 -15.255 1.00 30.66 411 PRO A CA 1
ATOM 3230 C C . PRO A 1 411 ? -21.498 22.659 -15.570 1.00 30.66 411 PRO A C 1
ATOM 3232 O O . PRO A 1 411 ? -20.896 23.641 -15.126 1.00 30.66 411 PRO A O 1
ATOM 3235 N N . PRO A 1 412 ? -22.565 22.805 -16.372 1.00 31.95 412 PRO A N 1
ATOM 3236 C CA . PRO A 1 412 ? -23.036 24.119 -16.761 1.00 31.95 412 PRO A CA 1
ATOM 3237 C C . PRO A 1 412 ? -23.762 24.792 -15.593 1.00 31.95 412 PRO A C 1
ATOM 3239 O O . PRO A 1 412 ? -24.869 24.397 -15.241 1.00 31.95 412 PRO A O 1
ATOM 3242 N N . GLY A 1 413 ? -23.139 25.855 -15.082 1.00 33.25 413 GLY A N 1
ATOM 3243 C CA . GLY A 1 413 ? -23.807 27.004 -14.479 1.00 33.25 413 GLY A CA 1
ATOM 3244 C C . GLY A 1 413 ? -24.080 26.921 -12.984 1.00 33.25 413 GLY A C 1
ATOM 3245 O O . GLY A 1 413 ? -25.174 26.547 -12.590 1.00 33.25 413 GLY A O 1
ATOM 3246 N N . GLU A 1 414 ? -23.152 27.446 -12.190 1.00 29.28 414 GLU A N 1
ATOM 3247 C CA . GLU A 1 414 ? -23.491 28.351 -11.091 1.00 29.28 414 GLU A CA 1
ATOM 3248 C C . GLU A 1 414 ? -22.560 29.559 -11.228 1.00 29.28 414 GLU A C 1
ATOM 3250 O O . GLU A 1 414 ? -21.347 29.413 -11.384 1.00 29.28 414 GLU A O 1
ATOM 3255 N N . ASN A 1 415 ? -23.160 30.742 -11.335 1.00 33.78 415 ASN A N 1
ATOM 3256 C CA . ASN A 1 415 ? -22.441 32.000 -11.442 1.00 33.78 415 ASN A CA 1
ATOM 3257 C C . ASN A 1 415 ? -21.723 32.242 -10.112 1.00 33.78 415 ASN A C 1
ATOM 3259 O O . ASN A 1 415 ? -22.377 32.384 -9.083 1.00 33.78 415 ASN A O 1
ATOM 3263 N N . ASP A 1 416 ? -20.396 32.275 -10.155 1.00 35.38 416 ASP A N 1
ATOM 3264 C CA . ASP A 1 416 ? -19.543 32.740 -9.065 1.00 35.38 416 ASP A CA 1
ATOM 3265 C C . ASP A 1 416 ? -19.573 34.277 -9.066 1.00 35.38 416 ASP A C 1
ATOM 3267 O O . ASP A 1 416 ? -18.693 34.948 -9.610 1.00 35.38 416 ASP A O 1
ATOM 3271 N N . ASP A 1 417 ? -20.682 34.835 -8.578 1.00 31.97 417 ASP A N 1
ATOM 3272 C CA . ASP A 1 417 ? -20.762 36.247 -8.220 1.00 31.97 417 ASP A CA 1
ATOM 3273 C C . ASP A 1 417 ? -20.096 36.397 -6.849 1.00 31.97 417 ASP A C 1
ATOM 3275 O O . ASP A 1 417 ? -20.620 35.948 -5.831 1.00 31.97 417 ASP A O 1
ATOM 3279 N N . GLY A 1 418 ? -18.900 36.988 -6.858 1.00 36.97 418 GLY A N 1
ATOM 3280 C CA . GLY A 1 418 ? -18.070 37.179 -5.677 1.00 36.97 418 GLY A CA 1
ATOM 3281 C C . GLY A 1 418 ? -18.772 37.974 -4.578 1.00 36.97 418 GLY A C 1
ATOM 3282 O O . GLY A 1 418 ? -19.019 39.169 -4.735 1.00 36.97 418 GLY A O 1
ATOM 3283 N N . ASP A 1 419 ? -19.012 37.298 -3.458 1.00 31.02 419 ASP A N 1
ATOM 3284 C CA . ASP A 1 419 ? -19.343 37.893 -2.163 1.00 31.02 419 ASP A CA 1
ATOM 3285 C C . ASP A 1 419 ? -18.840 36.951 -1.041 1.00 31.02 419 ASP A C 1
ATOM 3287 O O . ASP A 1 419 ? -19.602 36.328 -0.305 1.00 31.02 419 ASP A O 1
ATOM 3291 N N . ASP A 1 420 ? -17.514 36.784 -0.942 1.00 37.81 420 ASP A N 1
ATOM 3292 C CA . ASP A 1 420 ? -16.837 35.975 0.091 1.00 37.81 420 ASP A CA 1
ATOM 3293 C C . ASP A 1 420 ? -16.709 36.740 1.430 1.00 37.81 420 ASP A C 1
ATOM 3295 O O . ASP A 1 420 ? -15.616 36.907 1.971 1.00 37.81 420 ASP A O 1
ATOM 3299 N N . ASP A 1 421 ? -17.827 37.226 1.976 1.00 36.75 421 ASP A N 1
ATOM 3300 C CA . ASP A 1 421 ? -17.878 37.882 3.296 1.00 36.75 421 ASP A CA 1
ATOM 3301 C C . ASP A 1 421 ? -19.104 37.445 4.137 1.00 36.75 421 ASP A C 1
ATOM 3303 O O . ASP A 1 421 ? -19.610 38.187 4.984 1.00 36.75 421 ASP A O 1
ATOM 3307 N N . GLU A 1 422 ? -19.579 36.201 3.966 1.00 33.31 422 GLU A N 1
ATOM 3308 C CA . GLU A 1 422 ? -20.541 35.573 4.887 1.00 33.31 422 GLU A CA 1
ATOM 3309 C C . GLU A 1 422 ? -19.872 34.612 5.892 1.00 33.31 422 GLU A C 1
ATOM 3311 O O . GLU A 1 422 ? -18.986 33.818 5.580 1.00 33.31 422 GLU A O 1
ATOM 3316 N N . ALA A 1 423 ? -20.316 34.715 7.150 1.00 35.72 423 ALA A N 1
ATOM 3317 C CA . ALA A 1 423 ? -19.850 33.992 8.336 1.00 35.72 423 ALA A CA 1
ATOM 3318 C C . ALA A 1 423 ? -19.683 32.465 8.138 1.00 35.72 423 ALA A C 1
ATOM 3320 O O . ALA A 1 423 ? -20.400 31.864 7.339 1.00 35.72 423 ALA A O 1
ATOM 3321 N N . PRO A 1 424 ? -18.805 31.786 8.914 1.00 40.66 424 PRO A N 1
ATOM 3322 C CA . PRO A 1 424 ? -18.491 30.379 8.698 1.00 40.66 424 PRO A CA 1
ATOM 3323 C C . PRO A 1 424 ? -19.720 29.509 8.972 1.00 40.66 424 PRO A C 1
ATOM 3325 O O . PRO A 1 424 ? -20.034 29.177 10.116 1.00 40.66 424 PRO A O 1
ATOM 3328 N N . ILE A 1 425 ? -20.413 29.101 7.912 1.00 41.69 425 ILE A N 1
ATOM 3329 C CA . ILE A 1 425 ? -21.346 27.982 7.970 1.00 41.69 425 ILE A CA 1
ATOM 3330 C C . ILE A 1 425 ? -20.511 26.772 8.402 1.00 41.69 425 ILE A C 1
ATOM 3332 O O . ILE A 1 425 ? -19.542 26.423 7.729 1.00 41.69 425 ILE A O 1
ATOM 3336 N N . ASN A 1 426 ? -20.848 26.181 9.555 1.00 50.62 426 ASN A N 1
ATOM 3337 C CA . ASN A 1 426 ? -20.234 24.976 10.125 1.00 50.62 426 ASN A CA 1
ATOM 3338 C C . ASN A 1 426 ? -20.002 23.912 9.039 1.00 50.62 426 ASN A C 1
ATOM 3340 O O . ASN A 1 426 ? -20.898 23.120 8.742 1.00 50.62 426 ASN A O 1
ATOM 3344 N N . LYS A 1 427 ? -18.805 23.877 8.441 1.00 59.34 427 LYS A N 1
ATOM 3345 C CA . LYS A 1 427 ? -18.447 22.824 7.491 1.00 59.34 427 LYS A CA 1
ATOM 3346 C C . LYS A 1 427 ? -18.420 21.501 8.262 1.00 59.34 427 LYS A C 1
ATOM 3348 O O . LYS A 1 427 ? -17.682 21.417 9.249 1.00 59.34 427 LYS A O 1
ATOM 3353 N N . PRO A 1 428 ? -19.202 20.487 7.852 1.00 70.19 428 PRO A N 1
ATOM 3354 C CA . PRO A 1 428 ? -19.237 19.209 8.548 1.00 70.19 428 PRO A CA 1
ATOM 3355 C C . PRO A 1 428 ? -17.845 18.571 8.553 1.00 70.19 428 PRO A C 1
ATOM 3357 O O . PRO A 1 428 ? -17.113 18.627 7.564 1.00 70.19 428 PRO A O 1
ATOM 3360 N N . VAL A 1 429 ? -17.478 17.982 9.690 1.00 82.19 429 VAL A N 1
ATOM 3361 C CA . VAL A 1 429 ? -16.198 17.295 9.870 1.00 82.19 429 VAL A CA 1
ATOM 3362 C C . VAL A 1 429 ? -16.214 16.000 9.065 1.00 82.19 429 VAL A C 1
ATOM 3364 O O . VAL A 1 429 ? -17.120 15.182 9.209 1.00 82.19 429 VAL A O 1
ATOM 3367 N N . SER A 1 430 ? -15.196 15.806 8.236 1.00 86.75 430 SER A N 1
ATOM 3368 C CA . SER A 1 430 ? -15.002 14.605 7.430 1.00 86.75 430 SER A CA 1
ATOM 3369 C C . SER A 1 430 ? -13.737 13.883 7.888 1.00 86.75 430 SER A C 1
ATOM 3371 O O . SER A 1 430 ? -12.690 14.509 8.054 1.00 86.75 430 SER A O 1
ATOM 3373 N N . ILE A 1 431 ? -13.845 12.574 8.134 1.00 91.31 431 ILE A N 1
ATOM 3374 C CA . ILE A 1 431 ? -12.773 11.747 8.693 1.00 91.31 431 ILE A CA 1
ATOM 3375 C C . ILE A 1 431 ? -12.529 10.521 7.815 1.00 91.31 431 ILE A C 1
ATOM 3377 O O . ILE A 1 431 ? -13.438 9.744 7.516 1.00 91.31 431 ILE A O 1
ATOM 3381 N N . LEU A 1 432 ? -11.258 10.302 7.486 1.00 93.94 432 LEU A N 1
ATOM 3382 C CA . LEU A 1 432 ? -10.778 9.069 6.881 1.00 93.94 432 LEU A CA 1
ATOM 3383 C C . LEU A 1 432 ? -9.804 8.365 7.800 1.00 93.94 432 LEU A C 1
ATOM 3385 O O . LEU A 1 432 ? -8.849 8.975 8.276 1.00 93.94 432 LEU A O 1
ATOM 3389 N N . VAL A 1 433 ? -9.966 7.056 7.945 1.00 96.94 433 VAL A N 1
ATOM 3390 C CA . VAL A 1 433 ? -9.073 6.252 8.774 1.00 96.94 433 VAL A CA 1
ATOM 3391 C C . VAL A 1 433 ? -8.237 5.336 7.892 1.00 96.94 433 VAL A C 1
ATOM 3393 O O . VAL A 1 433 ? -8.781 4.503 7.165 1.00 96.94 433 VAL A O 1
ATOM 3396 N N . TYR A 1 434 ? -6.911 5.456 7.983 1.00 97.25 434 TYR A N 1
ATOM 3397 C CA . TYR A 1 434 ? -5.992 4.504 7.366 1.00 97.25 434 TYR A CA 1
ATOM 3398 C C . TYR A 1 434 ? -6.047 3.170 8.123 1.00 97.25 434 TYR A C 1
ATOM 3400 O O . TYR A 1 434 ? -5.729 3.087 9.315 1.00 97.25 434 TYR A O 1
ATOM 3408 N N . VAL A 1 435 ? -6.503 2.128 7.425 1.00 97.69 435 VAL A N 1
ATOM 3409 C CA . VAL A 1 435 ? -6.697 0.773 7.955 1.00 97.69 435 VAL A CA 1
ATOM 3410 C C . VAL A 1 435 ? -6.273 -0.232 6.880 1.00 97.69 435 VAL A C 1
ATOM 3412 O O . VAL A 1 435 ? -7.088 -0.611 6.037 1.00 97.69 435 VAL A O 1
ATOM 3415 N N . PRO A 1 436 ? -5.006 -0.677 6.854 1.00 97.94 436 PRO A N 1
ATOM 3416 C CA . PRO A 1 436 ? -4.588 -1.727 5.932 1.00 97.94 436 PRO A CA 1
ATOM 3417 C C . PRO A 1 436 ? -5.191 -3.083 6.320 1.00 97.94 436 PRO A C 1
ATOM 3419 O O . PRO A 1 436 ? -5.630 -3.276 7.454 1.00 97.94 436 PRO A O 1
ATOM 3422 N N . ALA A 1 437 ? -5.176 -4.044 5.398 1.00 98.56 437 ALA A N 1
ATOM 3423 C CA . ALA A 1 437 ? -5.462 -5.443 5.699 1.00 98.56 437 ALA A CA 1
ATOM 3424 C C . ALA A 1 437 ? -4.134 -6.206 5.810 1.00 98.56 437 ALA A C 1
ATOM 3426 O O . ALA A 1 437 ? -3.401 -6.357 4.827 1.00 98.56 437 ALA A O 1
ATOM 3427 N N . ALA A 1 438 ? -3.812 -6.654 7.022 1.00 98.25 438 ALA A N 1
ATOM 3428 C CA . ALA A 1 438 ? -2.567 -7.344 7.335 1.00 98.25 438 ALA A CA 1
ATOM 3429 C C . ALA A 1 438 ? -2.862 -8.660 8.076 1.00 98.25 438 ALA A C 1
ATOM 3431 O O . ALA A 1 438 ? -3.546 -8.631 9.106 1.00 98.25 438 ALA A O 1
ATOM 3432 N N . PRO A 1 439 ? -2.368 -9.809 7.576 1.00 97.69 439 PRO A N 1
ATOM 3433 C CA . PRO A 1 439 ? -2.560 -11.088 8.244 1.00 97.69 439 PRO A CA 1
ATOM 3434 C C . PRO A 1 439 ? -1.636 -11.197 9.458 1.00 97.69 439 PRO A C 1
ATOM 3436 O O . PRO A 1 439 ? -0.623 -10.497 9.557 1.00 97.69 439 PRO A O 1
ATOM 3439 N N . LEU A 1 440 ? -1.929 -12.116 10.371 1.00 98.00 440 LEU A N 1
ATOM 3440 C CA . LEU A 1 440 ? -0.971 -12.473 11.408 1.00 98.00 440 LEU A CA 1
ATOM 3441 C C . LEU A 1 440 ? 0.197 -13.241 10.774 1.00 98.00 440 LEU A C 1
ATOM 3443 O O . LEU A 1 440 ? -0.001 -14.248 10.107 1.00 98.00 440 LEU A O 1
ATOM 3447 N N . THR A 1 441 ? 1.417 -12.776 11.011 1.00 97.00 441 THR A N 1
ATOM 3448 C CA . THR A 1 441 ? 2.684 -13.437 10.656 1.00 97.00 441 THR A CA 1
ATOM 3449 C C . THR A 1 441 ? 3.631 -13.305 11.846 1.00 97.00 441 THR A C 1
ATOM 3451 O O . THR A 1 441 ? 3.350 -12.552 12.783 1.00 97.00 441 THR A O 1
ATOM 3454 N N . GLN A 1 442 ? 4.783 -13.980 11.825 1.00 95.31 442 GLN A N 1
ATOM 3455 C CA . GLN A 1 442 ? 5.797 -13.774 12.865 1.00 95.31 442 GLN A CA 1
ATOM 3456 C C . GLN A 1 442 ? 6.261 -12.305 12.936 1.00 95.31 442 GLN A C 1
ATOM 3458 O O . GLN A 1 442 ? 6.302 -11.725 14.022 1.00 95.31 442 GLN A O 1
ATOM 3463 N N . THR A 1 443 ? 6.578 -11.689 11.792 1.00 94.56 443 THR A N 1
ATOM 3464 C CA . THR A 1 443 ? 7.003 -10.279 11.706 1.00 94.56 443 THR A CA 1
ATOM 3465 C C . THR A 1 443 ? 5.901 -9.339 12.183 1.00 94.56 443 THR A C 1
ATOM 3467 O O . THR A 1 443 ? 6.137 -8.441 12.993 1.00 94.56 443 THR A O 1
ATOM 3470 N N . ASN A 1 444 ? 4.667 -9.599 11.758 1.00 97.62 444 ASN A N 1
ATOM 3471 C CA . ASN A 1 444 ? 3.511 -8.794 12.126 1.00 97.62 444 ASN A CA 1
ATOM 3472 C C . ASN A 1 444 ? 3.204 -8.911 13.633 1.00 97.62 444 ASN A C 1
ATOM 3474 O O . ASN A 1 444 ? 2.860 -7.914 14.262 1.00 97.62 444 ASN A O 1
ATOM 3478 N N . ALA A 1 445 ? 3.419 -10.078 14.253 1.00 97.69 445 ALA A N 1
ATOM 3479 C CA . ALA A 1 445 ? 3.298 -10.254 15.703 1.00 97.69 445 ALA A CA 1
ATOM 3480 C C . ALA A 1 445 ? 4.375 -9.483 16.493 1.00 97.69 445 ALA A C 1
ATOM 3482 O O . ALA A 1 445 ? 4.074 -8.908 17.541 1.00 97.69 445 ALA A O 1
ATOM 3483 N N . LEU A 1 446 ? 5.617 -9.421 15.990 1.00 96.38 446 LEU A N 1
ATOM 3484 C CA . LEU A 1 446 ? 6.688 -8.607 16.587 1.00 96.38 446 LEU A CA 1
ATOM 3485 C C . LEU A 1 446 ? 6.345 -7.113 16.558 1.00 96.38 446 LEU A C 1
ATOM 3487 O O . LEU A 1 446 ? 6.556 -6.403 17.545 1.00 96.38 446 LEU A O 1
ATOM 3491 N N . TYR A 1 447 ? 5.787 -6.626 15.447 1.00 96.38 447 TYR A N 1
ATOM 3492 C CA . TYR A 1 447 ? 5.250 -5.270 15.378 1.00 96.38 447 TYR A CA 1
ATOM 3493 C C . TYR A 1 447 ? 4.097 -5.074 16.366 1.00 96.38 447 TYR A C 1
ATOM 3495 O O . TYR A 1 447 ? 4.120 -4.120 17.142 1.00 96.38 447 TYR A O 1
ATOM 3503 N N . LEU A 1 448 ? 3.140 -6.002 16.407 1.00 97.44 448 LEU A N 1
ATOM 3504 C CA . LEU A 1 448 ? 1.959 -5.901 17.262 1.00 97.44 448 LEU A CA 1
ATOM 3505 C C . LEU A 1 448 ? 2.320 -5.841 18.757 1.00 97.44 448 LEU A C 1
ATOM 3507 O O . LEU A 1 448 ? 1.706 -5.090 19.512 1.00 97.44 448 LEU A O 1
ATOM 3511 N N . ALA A 1 449 ? 3.378 -6.536 19.187 1.00 96.75 449 ALA A N 1
ATOM 3512 C CA . ALA A 1 449 ? 3.904 -6.429 20.550 1.00 96.75 449 ALA A CA 1
ATOM 3513 C C . ALA A 1 449 ? 4.431 -5.021 20.878 1.00 96.75 449 ALA A C 1
ATOM 3515 O O . ALA A 1 449 ? 4.196 -4.508 21.978 1.00 96.75 449 ALA A O 1
ATOM 3516 N N . ARG A 1 450 ? 5.112 -4.369 19.924 1.00 95.25 450 ARG A N 1
ATOM 3517 C CA . ARG A 1 450 ? 5.547 -2.967 20.056 1.00 95.25 450 ARG A CA 1
ATOM 3518 C C . ARG A 1 450 ? 4.345 -2.024 20.049 1.00 95.25 450 ARG A C 1
ATOM 3520 O O . ARG A 1 450 ? 4.255 -1.168 20.926 1.00 95.25 450 ARG A O 1
ATOM 3527 N N . GLN A 1 451 ? 3.400 -2.236 19.133 1.00 96.25 451 GLN A N 1
ATOM 3528 C CA . GLN A 1 451 ? 2.170 -1.456 19.025 1.00 96.25 451 GLN A CA 1
ATOM 3529 C C . GLN A 1 451 ? 1.346 -1.503 20.312 1.00 96.25 451 GLN A C 1
ATOM 3531 O O . GLN A 1 451 ? 0.884 -0.470 20.778 1.00 96.25 451 GLN A O 1
ATOM 3536 N N . ARG A 1 452 ? 1.195 -2.675 20.940 1.00 96.06 452 ARG A N 1
ATOM 3537 C CA . ARG A 1 452 ? 0.487 -2.790 22.221 1.00 96.06 452 ARG A CA 1
ATOM 3538 C C . ARG A 1 452 ? 1.084 -1.859 23.275 1.00 96.06 452 ARG A C 1
ATOM 3540 O O . ARG A 1 452 ? 0.357 -1.185 23.999 1.00 96.06 452 ARG A O 1
ATOM 3547 N N . LYS A 1 453 ? 2.416 -1.808 23.356 1.00 93.75 453 LYS A N 1
ATOM 3548 C CA . LYS A 1 453 ? 3.124 -0.952 24.312 1.00 93.75 453 LYS A CA 1
ATOM 3549 C C . LYS A 1 453 ? 2.927 0.531 23.999 1.00 93.75 453 LYS A C 1
ATOM 3551 O O . LYS A 1 453 ? 2.773 1.312 24.937 1.00 93.75 453 LYS A O 1
ATOM 3556 N N . THR A 1 454 ? 2.940 0.926 22.724 1.00 94.25 454 THR A N 1
ATOM 3557 C CA . THR A 1 454 ? 2.695 2.324 22.342 1.00 94.25 454 THR A CA 1
ATOM 3558 C C . THR A 1 454 ? 1.240 2.712 22.579 1.00 94.25 454 THR A C 1
ATOM 3560 O O . THR A 1 454 ? 1.007 3.732 23.219 1.00 94.25 454 THR A O 1
ATOM 3563 N N . PHE A 1 455 ? 0.281 1.844 22.241 1.00 95.94 455 PHE A N 1
ATOM 3564 C CA . PHE A 1 455 ? -1.137 2.008 22.566 1.00 95.94 455 PHE A CA 1
ATOM 3565 C C . PHE A 1 455 ? -1.363 2.196 24.068 1.00 95.94 455 PHE A C 1
ATOM 3567 O O . PHE A 1 455 ? -1.985 3.168 24.479 1.00 95.94 455 PHE A O 1
ATOM 3574 N N . GLN A 1 456 ? -0.822 1.330 24.927 1.00 94.19 456 GLN A N 1
ATOM 3575 C CA . GLN A 1 456 ? -1.006 1.461 26.380 1.00 94.19 456 GLN A CA 1
ATOM 3576 C C . GLN A 1 456 ? -0.437 2.778 26.926 1.00 94.19 456 GLN A C 1
ATOM 3578 O O . GLN A 1 456 ? -1.001 3.358 27.851 1.00 94.19 456 GLN A O 1
ATOM 3583 N N . ARG A 1 457 ? 0.644 3.283 26.322 1.00 92.62 457 ARG A N 1
ATOM 3584 C CA . ARG A 1 457 ? 1.292 4.542 26.713 1.00 92.62 457 ARG A CA 1
ATOM 3585 C C . ARG A 1 457 ? 0.732 5.781 26.014 1.00 92.62 457 ARG A C 1
ATOM 3587 O O . ARG A 1 457 ? 1.094 6.875 26.414 1.00 92.62 457 ARG A O 1
ATOM 3594 N N . GLY A 1 458 ? -0.101 5.629 24.984 1.00 92.31 458 GLY A N 1
ATOM 3595 C CA . GLY A 1 458 ? -0.531 6.724 24.108 1.00 92.31 458 GLY A CA 1
ATOM 3596 C C . GLY A 1 458 ? 0.560 7.256 23.168 1.00 92.31 458 GLY A C 1
ATOM 3597 O O . GLY A 1 458 ? 0.381 8.311 22.583 1.00 92.31 458 GLY A O 1
ATOM 3598 N N . HIS A 1 459 ? 1.686 6.556 23.004 1.00 93.00 459 HIS A N 1
ATOM 3599 C CA . HIS A 1 459 ? 2.770 6.973 22.099 1.00 93.00 459 HIS A CA 1
ATOM 3600 C C . HIS A 1 459 ? 2.399 6.719 20.631 1.00 93.00 459 HIS A C 1
ATOM 3602 O O . HIS A 1 459 ? 1.586 5.828 20.391 1.00 93.00 459 HIS A O 1
ATOM 3608 N N . PRO A 1 460 ? 3.027 7.395 19.650 1.00 92.31 460 PRO A N 1
ATOM 3609 C CA . PRO A 1 460 ? 2.790 7.117 18.234 1.00 92.31 460 PRO A CA 1
ATOM 3610 C C . PRO A 1 460 ? 2.941 5.636 17.855 1.00 92.31 460 PRO A C 1
ATOM 3612 O O . PRO A 1 460 ? 3.586 4.847 18.558 1.00 92.31 460 PRO A O 1
ATOM 3615 N N . GLY A 1 461 ? 2.345 5.245 16.725 1.00 92.38 461 GLY A N 1
ATOM 3616 C CA . GLY A 1 461 ? 2.557 3.913 16.151 1.00 92.38 461 GLY A CA 1
ATOM 3617 C C . GLY A 1 461 ? 4.060 3.614 15.984 1.00 92.38 461 GLY A C 1
ATOM 3618 O O . GLY A 1 461 ? 4.819 4.543 15.714 1.00 92.38 461 GLY A O 1
ATOM 3619 N N . PRO A 1 462 ? 4.523 2.353 16.130 1.00 92.44 462 PRO A N 1
ATOM 3620 C CA . PRO A 1 462 ? 5.958 2.039 16.125 1.00 92.44 462 PRO A CA 1
ATOM 3621 C C . PRO A 1 462 ? 6.740 2.565 14.910 1.00 92.44 462 PRO A C 1
ATOM 3623 O O . PRO A 1 462 ? 7.885 2.975 15.065 1.00 92.44 462 PRO A O 1
ATOM 3626 N N . ASP A 1 463 ? 6.112 2.605 13.733 1.00 93.12 463 ASP A N 1
ATOM 3627 C CA . ASP A 1 463 ? 6.724 3.074 12.478 1.00 93.12 463 ASP A CA 1
ATOM 3628 C C . ASP A 1 463 ? 6.760 4.616 12.365 1.00 93.12 463 ASP A C 1
ATOM 3630 O O . ASP A 1 463 ? 7.424 5.178 11.499 1.00 93.12 463 ASP A O 1
ATOM 3634 N N . PHE A 1 464 ? 6.074 5.322 13.269 1.00 89.69 464 PHE A N 1
ATOM 3635 C CA . PHE A 1 464 ? 6.015 6.785 13.352 1.00 89.69 464 PHE A CA 1
ATOM 3636 C C . PHE A 1 464 ? 6.736 7.333 14.597 1.00 89.69 464 PHE A C 1
ATOM 3638 O O . PHE A 1 464 ? 6.664 8.528 14.876 1.00 89.69 464 PHE A O 1
ATOM 3645 N N . ASP A 1 465 ? 7.457 6.482 15.335 1.00 82.56 465 ASP A N 1
ATOM 3646 C CA . ASP A 1 465 ? 8.324 6.857 16.460 1.00 82.56 465 ASP A CA 1
ATOM 3647 C C . ASP A 1 465 ? 9.744 6.308 16.249 1.00 82.56 465 ASP A C 1
ATOM 3649 O O . ASP A 1 465 ? 10.293 5.586 17.082 1.00 82.56 465 ASP A O 1
ATOM 3653 N N . SER A 1 466 ? 10.364 6.652 15.114 1.00 69.81 466 SER A N 1
ATOM 3654 C CA . SER A 1 466 ? 11.700 6.158 14.736 1.00 69.81 466 SER A CA 1
ATOM 3655 C C . SER A 1 466 ? 12.804 6.511 15.746 1.00 69.81 466 SER A C 1
ATOM 3657 O O . SER A 1 466 ? 13.841 5.849 15.788 1.00 69.81 466 SER A O 1
ATOM 3659 N N . THR A 1 467 ? 12.577 7.524 16.590 1.00 68.06 467 THR A N 1
ATOM 3660 C CA . THR A 1 467 ? 13.491 7.951 17.666 1.00 68.06 467 THR A CA 1
ATOM 3661 C C . THR A 1 467 ? 13.192 7.298 19.019 1.00 68.06 467 THR A C 1
ATOM 3663 O O . THR A 1 467 ? 14.010 7.398 19.934 1.00 68.06 467 THR A O 1
ATOM 3666 N N . GLY A 1 468 ? 12.031 6.652 19.174 1.00 68.81 468 GLY A N 1
ATOM 3667 C CA . GLY A 1 468 ? 11.541 6.125 20.449 1.00 68.81 468 GLY A CA 1
ATOM 3668 C C . GLY A 1 468 ? 11.281 7.201 21.510 1.00 68.81 468 GLY A C 1
ATOM 3669 O O . GLY A 1 468 ? 11.237 6.887 22.703 1.00 68.81 468 GLY A O 1
ATOM 3670 N N . SER A 1 469 ? 11.183 8.469 21.101 1.00 67.50 469 SER A N 1
ATOM 3671 C CA . SER A 1 469 ? 11.074 9.619 22.005 1.00 67.50 469 SER A CA 1
ATOM 3672 C C . SER A 1 469 ? 9.653 9.831 22.516 1.00 67.50 469 SER A C 1
ATOM 3674 O O . SER A 1 469 ? 9.472 10.497 23.535 1.00 67.50 469 SER A O 1
ATOM 3676 N N . GLY A 1 470 ? 8.646 9.275 21.831 1.00 66.25 470 GLY A N 1
ATOM 3677 C CA . GLY A 1 470 ? 7.242 9.562 22.114 1.00 66.25 470 GLY A CA 1
ATOM 3678 C C . GLY A 1 470 ? 6.847 11.014 21.816 1.00 66.25 470 GLY A C 1
ATOM 3679 O O . GLY A 1 470 ? 5.868 11.503 22.373 1.00 66.25 470 GLY A O 1
ATOM 3680 N N . LEU A 1 471 ? 7.595 11.738 20.977 1.00 66.94 471 LEU A N 1
ATOM 3681 C CA . LEU A 1 471 ? 7.183 13.063 20.503 1.00 66.94 471 LEU A CA 1
ATOM 3682 C C . LEU A 1 471 ? 5.907 12.950 19.652 1.00 66.94 471 LEU A C 1
ATOM 3684 O O . LEU A 1 471 ? 5.785 12.044 18.834 1.00 66.94 471 LEU A O 1
ATOM 3688 N N . GLY A 1 472 ? 4.954 13.869 19.847 1.00 71.19 472 GLY A N 1
ATOM 3689 C CA . GLY A 1 472 ? 3.622 13.778 19.225 1.00 71.19 472 GLY A CA 1
ATOM 3690 C C . GLY A 1 472 ? 2.713 12.719 19.864 1.00 71.19 472 GLY A C 1
ATOM 3691 O O . GLY A 1 472 ? 1.802 12.221 19.216 1.00 71.19 472 GLY A O 1
ATOM 3692 N N . SER A 1 473 ? 2.992 12.339 21.112 1.00 82.62 473 SER A N 1
ATOM 3693 C CA . SER A 1 473 ? 2.224 11.348 21.868 1.00 82.62 473 SER A CA 1
ATOM 3694 C C . SER A 1 473 ? 0.878 11.881 22.356 1.00 82.62 473 SER A C 1
ATOM 3696 O O . SER A 1 473 ? 0.780 12.987 22.873 1.00 82.62 473 SER A O 1
ATOM 3698 N N . GLU A 1 474 ? -0.125 11.010 22.303 1.00 90.69 474 GLU A N 1
ATOM 3699 C CA . GLU A 1 474 ? -1.469 11.182 22.858 1.00 90.69 474 GLU A CA 1
ATOM 3700 C C . GLU A 1 474 ? -1.543 10.744 24.339 1.00 90.69 474 GLU A C 1
ATOM 3702 O O . GLU A 1 474 ? -2.625 10.548 24.892 1.00 90.69 474 GLU A O 1
ATOM 3707 N N . ALA A 1 475 ? -0.400 10.545 25.010 1.00 88.38 475 ALA A N 1
ATOM 3708 C CA . ALA A 1 475 ? -0.329 10.088 26.404 1.00 88.38 475 ALA A CA 1
ATOM 3709 C C . ALA A 1 475 ? -1.059 11.009 27.392 1.00 88.38 475 ALA A C 1
ATOM 3711 O O . ALA A 1 475 ? -1.623 10.534 28.377 1.00 88.38 475 ALA A O 1
ATOM 3712 N N . SER A 1 476 ? -1.019 12.321 27.150 1.00 87.44 476 SER A N 1
ATOM 3713 C CA . SER A 1 476 ? -1.678 13.334 27.980 1.00 87.44 476 SER A CA 1
ATOM 3714 C C . SER A 1 476 ? -3.139 13.571 27.590 1.00 87.44 476 SER A C 1
ATOM 3716 O O . SER A 1 476 ? -3.829 14.326 28.277 1.00 87.44 476 SER A O 1
ATOM 3718 N N . HIS A 1 477 ? -3.622 12.957 26.504 1.00 88.88 477 HIS A N 1
ATOM 3719 C CA . HIS A 1 477 ? -4.953 13.231 25.982 1.00 88.88 477 HIS A CA 1
ATOM 3720 C C . HIS A 1 477 ? -6.016 12.514 26.818 1.00 88.88 477 HIS A C 1
ATOM 3722 O O . HIS A 1 477 ? -6.003 11.292 26.992 1.00 88.88 477 HIS A O 1
ATOM 3728 N N . SER A 1 478 ? -6.969 13.282 27.337 1.00 87.25 478 SER A N 1
ATOM 3729 C CA . SER A 1 478 ? -8.138 12.755 28.037 1.00 87.25 478 SER A CA 1
ATOM 3730 C C . SER A 1 478 ? -9.148 12.187 27.043 1.00 87.25 478 SER A C 1
ATOM 3732 O O . SER A 1 478 ? -9.406 12.800 26.017 1.00 87.25 478 SER A O 1
ATOM 3734 N N . GLY A 1 479 ? -9.782 11.058 27.365 1.00 87.56 479 GLY A N 1
ATOM 3735 C CA . GLY A 1 479 ? -10.817 10.466 26.504 1.00 87.56 479 GLY A CA 1
ATOM 3736 C C . GLY A 1 479 ? -10.283 9.550 25.399 1.00 87.56 479 GLY A C 1
ATOM 3737 O O . GLY A 1 479 ? -11.061 9.088 24.568 1.00 87.56 479 GLY A O 1
ATOM 3738 N N . ARG A 1 480 ? -8.979 9.244 25.407 1.00 92.56 480 ARG A N 1
ATOM 3739 C CA . ARG A 1 480 ? -8.399 8.195 24.565 1.00 92.56 480 ARG A CA 1
ATOM 3740 C C . ARG A 1 480 ? -9.030 6.831 24.910 1.00 92.56 480 ARG A C 1
ATOM 3742 O O . ARG A 1 480 ? -8.983 6.451 26.082 1.00 92.56 480 ARG A O 1
ATOM 3749 N N . PRO A 1 481 ? -9.571 6.079 23.934 1.00 95.06 481 PRO A N 1
ATOM 3750 C CA . PRO A 1 481 ? -10.127 4.752 24.182 1.00 95.06 481 PRO A CA 1
ATOM 3751 C C . PRO A 1 481 ? -9.072 3.761 24.691 1.00 95.06 481 PRO A C 1
ATOM 3753 O O . PRO A 1 481 ? -7.926 3.756 24.227 1.00 95.06 481 PRO A O 1
ATOM 3756 N N . GLY A 1 482 ? -9.476 2.903 25.626 1.00 95.44 482 GLY A N 1
ATOM 3757 C CA . GLY A 1 482 ? -8.680 1.832 26.210 1.00 95.44 482 GLY A CA 1
ATOM 3758 C C . GLY A 1 482 ? -9.157 0.435 25.800 1.00 95.44 482 GLY A C 1
ATOM 3759 O O . GLY A 1 482 ? -9.875 0.241 24.819 1.00 95.44 482 GLY A O 1
ATOM 3760 N N . GLU A 1 483 ? -8.714 -0.573 26.555 1.00 96.75 483 GLU A N 1
ATOM 3761 C CA . GLU A 1 483 ? -9.044 -1.982 26.290 1.00 96.75 483 GLU A CA 1
ATOM 3762 C C . GLU A 1 483 ? -10.544 -2.272 26.475 1.00 96.75 483 GLU A C 1
ATOM 3764 O O . GLU A 1 483 ? -11.099 -3.097 25.750 1.00 96.75 483 GLU A O 1
ATOM 3769 N N . THR A 1 484 ? -11.209 -1.565 27.397 1.00 96.75 484 THR A N 1
ATOM 3770 C CA . THR A 1 484 ? -12.654 -1.687 27.646 1.00 96.75 484 THR A CA 1
ATOM 3771 C C . THR A 1 484 ? -13.457 -1.286 26.415 1.00 96.75 484 THR A C 1
ATOM 3773 O O . THR A 1 484 ? -14.283 -2.063 25.947 1.00 96.75 484 THR A O 1
ATOM 3776 N N . GLU A 1 485 ? -13.168 -0.126 25.826 1.00 96.25 485 GLU A N 1
ATOM 3777 C CA . GLU A 1 485 ? -13.861 0.364 24.634 1.00 96.25 485 GLU A CA 1
ATOM 3778 C C . GLU A 1 485 ? -13.605 -0.543 23.420 1.00 96.25 485 GLU A C 1
ATOM 3780 O O . GLU A 1 485 ? -14.506 -0.782 22.616 1.00 96.25 485 GLU A O 1
ATOM 3785 N N . ILE A 1 486 ? -12.395 -1.104 23.297 1.00 97.75 486 ILE A N 1
ATOM 3786 C CA . ILE A 1 486 ? -12.086 -2.104 22.261 1.00 97.75 486 ILE A CA 1
ATOM 3787 C C . ILE A 1 486 ? -12.940 -3.361 22.455 1.00 97.75 486 ILE A C 1
ATOM 3789 O O . ILE A 1 486 ? -13.491 -3.878 21.481 1.00 97.75 486 ILE A O 1
ATOM 3793 N N . ALA A 1 487 ? -13.061 -3.852 23.690 1.00 97.50 487 ALA A N 1
ATOM 3794 C CA . ALA A 1 487 ? -13.870 -5.024 24.005 1.00 97.50 487 ALA A CA 1
ATOM 3795 C C . ALA A 1 487 ? -15.367 -4.774 23.758 1.00 97.50 487 ALA A C 1
ATOM 3797 O O . ALA A 1 487 ? -16.044 -5.650 23.225 1.00 97.50 487 ALA A O 1
ATOM 3798 N N . GLU A 1 488 ? -15.874 -3.583 24.081 1.00 97.00 488 GLU A N 1
ATOM 3799 C CA . GLU A 1 488 ? -17.263 -3.188 23.817 1.00 97.00 488 GLU A CA 1
ATOM 3800 C C . GLU A 1 488 ? -17.584 -3.130 22.319 1.00 97.00 488 GLU A C 1
ATOM 3802 O O . GLU A 1 488 ? -18.670 -3.532 21.905 1.00 97.00 488 GLU A O 1
ATOM 3807 N N . VAL A 1 489 ? -16.650 -2.641 21.496 1.00 96.25 489 VAL A N 1
ATOM 3808 C CA . VAL A 1 489 ? -16.853 -2.508 20.045 1.00 96.25 489 VAL A CA 1
ATOM 3809 C C . VAL A 1 489 ? -16.625 -3.827 19.309 1.00 96.25 489 VAL A C 1
ATOM 3811 O O . VAL A 1 489 ? -17.442 -4.227 18.482 1.00 96.25 489 VAL A O 1
ATOM 3814 N N . GLY A 1 490 ? -15.489 -4.476 19.560 1.00 96.06 490 GLY A N 1
ATOM 3815 C CA . GLY A 1 490 ? -14.984 -5.588 18.752 1.00 96.06 490 GLY A CA 1
ATOM 3816 C C . GLY A 1 490 ? -14.964 -6.944 19.448 1.00 96.06 490 GLY A C 1
ATOM 3817 O O . GLY A 1 490 ? -14.643 -7.952 18.809 1.00 96.06 490 GLY A O 1
ATOM 3818 N N . GLY A 1 491 ? -15.260 -6.995 20.750 1.00 97.00 491 GLY A N 1
ATOM 3819 C CA . GLY A 1 491 ? -15.173 -8.214 21.548 1.00 97.00 491 GLY A CA 1
ATOM 3820 C C . GLY A 1 491 ? -13.776 -8.857 21.514 1.00 97.00 491 GLY A C 1
ATOM 3821 O O . GLY A 1 491 ? -12.765 -8.165 21.351 1.00 97.00 491 GLY A O 1
ATOM 3822 N N . PRO A 1 492 ? -13.693 -10.197 21.627 1.00 96.25 492 PRO A N 1
ATOM 3823 C CA . PRO A 1 492 ? -12.423 -10.921 21.569 1.00 96.25 492 PRO A CA 1
ATOM 3824 C C . PRO A 1 492 ? -11.635 -10.683 20.276 1.00 96.25 492 PRO A C 1
ATOM 3826 O O . PRO A 1 492 ? -10.419 -10.524 20.327 1.00 96.25 492 PRO A O 1
ATOM 3829 N N . ALA A 1 493 ? -12.314 -10.596 19.127 1.00 96.62 493 ALA A N 1
ATOM 3830 C CA . ALA A 1 493 ? -11.658 -10.372 17.840 1.00 96.62 493 ALA A CA 1
ATOM 3831 C C . ALA A 1 493 ? -11.008 -8.981 17.756 1.00 96.62 493 ALA A C 1
ATOM 3833 O O . ALA A 1 493 ? -9.902 -8.860 17.233 1.00 96.62 493 ALA A O 1
ATOM 3834 N N . GLY A 1 494 ? -11.658 -7.947 18.304 1.00 97.56 494 GLY A N 1
ATOM 3835 C CA . GLY A 1 494 ? -11.081 -6.603 18.412 1.00 97.56 494 GLY A CA 1
ATOM 3836 C C . GLY A 1 494 ? -9.849 -6.570 19.318 1.00 97.56 494 GLY A C 1
ATOM 3837 O O . GLY A 1 494 ? -8.822 -5.999 18.949 1.00 97.56 494 GLY A O 1
ATOM 3838 N N . LEU A 1 495 ? -9.909 -7.248 20.469 1.00 98.12 495 LEU A N 1
ATOM 3839 C CA . LEU A 1 495 ? -8.763 -7.373 21.376 1.00 98.12 495 LEU A CA 1
ATOM 3840 C C . LEU A 1 495 ? -7.600 -8.142 20.729 1.00 98.12 495 LEU A C 1
ATOM 3842 O O . LEU A 1 495 ? -6.452 -7.721 20.850 1.00 98.12 495 LEU A O 1
ATOM 3846 N N . GLN A 1 496 ? -7.880 -9.236 20.016 1.00 97.75 496 GLN A N 1
ATOM 3847 C CA . GLN A 1 496 ? -6.880 -10.003 19.262 1.00 97.75 496 GLN A CA 1
ATOM 3848 C C . GLN A 1 496 ? -6.223 -9.147 18.173 1.00 97.75 496 GLN A C 1
ATOM 3850 O O . GLN A 1 496 ? -4.995 -9.083 18.107 1.00 97.75 496 GLN A O 1
ATOM 3855 N N . ALA A 1 497 ? -7.018 -8.432 17.369 1.00 97.88 497 ALA A N 1
ATOM 3856 C CA . ALA A 1 497 ? -6.508 -7.558 16.312 1.00 97.88 497 ALA A CA 1
ATOM 3857 C C . ALA A 1 497 ? -5.567 -6.474 16.865 1.00 97.88 497 ALA A C 1
ATOM 3859 O O . ALA A 1 497 ? -4.548 -6.165 16.252 1.00 97.88 497 ALA A O 1
ATOM 3860 N N . MET A 1 498 ? -5.859 -5.944 18.055 1.00 97.69 498 MET A N 1
ATOM 3861 C CA . MET A 1 498 ? -5.034 -4.944 18.745 1.00 97.69 498 MET A CA 1
ATOM 3862 C C . MET A 1 498 ? -3.862 -5.542 19.553 1.00 97.69 498 MET A C 1
ATOM 3864 O O . MET A 1 498 ? -3.087 -4.794 20.149 1.00 97.69 498 MET A O 1
ATOM 3868 N N . GLY A 1 499 ? -3.697 -6.871 19.580 1.00 96.88 499 GLY A N 1
ATOM 3869 C CA . GLY A 1 499 ? -2.627 -7.559 20.320 1.00 96.88 499 GLY A CA 1
ATOM 3870 C C . GLY A 1 499 ? -2.851 -7.668 21.831 1.00 96.88 499 GLY A C 1
ATOM 3871 O O . GLY A 1 499 ? -1.914 -7.947 22.582 1.00 96.88 499 GLY A O 1
ATOM 3872 N N . LEU A 1 500 ? -4.077 -7.420 22.288 1.00 97.12 500 LEU A N 1
ATOM 3873 C CA . LEU A 1 500 ? -4.479 -7.368 23.697 1.00 97.12 500 LEU A CA 1
ATOM 3874 C C . LEU A 1 500 ? -5.004 -8.712 24.219 1.00 97.12 500 LEU A C 1
ATOM 3876 O O . LEU A 1 500 ? -5.013 -8.939 25.426 1.00 97.12 500 LEU A O 1
ATOM 3880 N N . ALA A 1 501 ? -5.377 -9.629 23.326 1.00 95.94 501 ALA A N 1
ATOM 3881 C CA . ALA A 1 501 ? -5.777 -10.991 23.667 1.00 95.94 501 ALA A CA 1
ATOM 3882 C C . ALA A 1 501 ? -4.989 -12.036 22.852 1.00 95.94 501 ALA A C 1
ATOM 3884 O O . ALA A 1 501 ? -4.597 -11.745 21.720 1.00 95.94 501 ALA A O 1
ATOM 3885 N N . PRO A 1 502 ? -4.748 -13.244 23.401 1.00 95.12 502 PRO A N 1
ATOM 3886 C CA . PRO A 1 502 ? -4.171 -14.352 22.644 1.00 95.12 502 PRO A CA 1
ATOM 3887 C C . PRO A 1 502 ? -5.050 -14.780 21.467 1.00 95.12 502 PRO A C 1
ATOM 3889 O O . PRO A 1 502 ? -6.278 -14.705 21.533 1.00 95.12 502 PRO A O 1
ATOM 3892 N N . PHE A 1 503 ? -4.408 -15.286 20.420 1.00 93.88 503 PHE A N 1
ATOM 3893 C CA . PHE A 1 503 ? -5.055 -15.920 19.279 1.00 93.88 503 PHE A CA 1
ATOM 3894 C C . PHE A 1 503 ? -5.451 -17.356 19.611 1.00 93.88 503 PHE A C 1
ATOM 3896 O O . PHE A 1 503 ? -4.680 -18.092 20.235 1.00 93.88 503 PHE A O 1
ATOM 3903 N N . ASP A 1 504 ? -6.636 -17.762 19.168 1.00 86.19 504 ASP A N 1
ATOM 3904 C CA . ASP A 1 504 ? -7.154 -19.104 19.410 1.00 86.19 504 ASP A CA 1
ATOM 3905 C C . ASP A 1 504 ? -6.399 -20.130 18.554 1.00 86.19 504 ASP A C 1
ATOM 3907 O O . ASP A 1 504 ? -6.447 -20.099 17.324 1.00 86.19 504 ASP A O 1
ATOM 3911 N N . ILE A 1 505 ? -5.698 -21.057 19.207 1.00 74.19 505 ILE A N 1
ATOM 3912 C CA . ILE A 1 505 ? -4.991 -22.161 18.552 1.00 74.19 505 ILE A CA 1
ATOM 3913 C C . ILE A 1 505 ? -5.894 -23.386 18.699 1.00 74.19 505 ILE A C 1
ATOM 3915 O O . ILE A 1 505 ? -6.177 -23.801 19.824 1.00 74.19 505 ILE A O 1
ATOM 3919 N N . ALA A 1 506 ? -6.376 -23.962 17.593 1.00 56.72 506 ALA A N 1
ATOM 3920 C CA . ALA A 1 506 ? -7.020 -25.274 17.667 1.00 56.72 506 ALA A CA 1
ATOM 3921 C C . ALA A 1 506 ? -6.028 -26.261 18.313 1.00 56.72 506 ALA A C 1
ATOM 3923 O O . ALA A 1 506 ? -4.842 -26.204 17.980 1.00 56.72 506 ALA A O 1
ATOM 3924 N N . PRO A 1 507 ? -6.451 -27.136 19.242 1.00 42.81 507 PRO A N 1
ATOM 3925 C CA . PRO A 1 507 ? -5.530 -28.064 19.879 1.00 42.81 507 PRO A CA 1
ATOM 3926 C C . PRO A 1 507 ? -4.868 -28.923 18.801 1.00 42.81 507 PRO A C 1
ATOM 3928 O O . PRO A 1 507 ? -5.542 -29.664 18.086 1.00 42.81 507 PRO A O 1
ATOM 3931 N N . THR A 1 508 ? -3.547 -28.801 18.662 1.00 35.28 508 THR A N 1
ATOM 3932 C CA . THR A 1 508 ? -2.756 -29.696 17.820 1.00 35.28 508 THR A CA 1
ATOM 3933 C C . THR A 1 508 ? -3.053 -31.120 18.287 1.00 35.28 508 THR A C 1
ATOM 3935 O O . THR A 1 508 ? -2.881 -31.379 19.483 1.00 35.28 508 THR A O 1
ATOM 3938 N N . PRO A 1 509 ? -3.514 -32.045 17.423 1.00 31.31 509 PRO A N 1
ATOM 3939 C CA . PRO A 1 509 ? -3.667 -33.429 17.836 1.00 31.31 509 PRO A CA 1
ATOM 3940 C C . PRO A 1 509 ? -2.303 -33.904 18.330 1.00 31.31 509 PRO A C 1
ATOM 3942 O O . PRO A 1 509 ? -1.314 -33.894 17.596 1.00 31.31 509 PRO A O 1
ATOM 3945 N N . THR A 1 510 ? -2.234 -34.229 19.618 1.00 27.67 510 THR A N 1
ATOM 3946 C CA . THR A 1 510 ? -1.038 -34.775 20.243 1.00 27.67 510 THR A CA 1
ATOM 3947 C C . THR A 1 510 ? -0.703 -36.060 19.509 1.00 27.67 510 THR A C 1
ATOM 3949 O O . THR A 1 510 ? -1.464 -37.027 19.584 1.00 27.67 510 THR A O 1
ATOM 3952 N N . SER A 1 511 ? 0.420 -36.082 18.795 1.00 32.78 511 SER A N 1
ATOM 3953 C CA . SER A 1 511 ? 1.010 -37.325 18.322 1.00 32.78 511 SER A CA 1
ATOM 3954 C C . SER A 1 511 ? 1.487 -38.107 19.546 1.00 32.78 511 SER A C 1
ATOM 3956 O O . SER A 1 511 ? 2.648 -38.024 19.943 1.00 32.78 511 SER A O 1
ATOM 3958 N N . ASN A 1 512 ? 0.579 -38.847 20.177 1.00 29.33 512 ASN A N 1
ATOM 3959 C CA . ASN A 1 512 ? 0.957 -39.939 21.056 1.00 29.33 512 ASN A CA 1
ATOM 3960 C C . ASN A 1 512 ? 1.478 -41.064 20.161 1.00 29.33 512 ASN A C 1
ATOM 3962 O O . ASN A 1 512 ? 0.750 -41.987 19.806 1.00 29.33 512 ASN A O 1
ATOM 3966 N N . SER A 1 513 ? 2.748 -40.973 19.769 1.00 33.41 513 SER A N 1
ATOM 3967 C CA . SER A 1 513 ? 3.499 -42.135 19.307 1.00 33.41 513 SER A CA 1
ATOM 3968 C C . SER A 1 513 ? 3.869 -42.973 20.530 1.00 33.41 513 SER A C 1
ATOM 3970 O O . SER A 1 513 ? 4.965 -42.870 21.080 1.00 33.41 513 SER A O 1
ATOM 3972 N N . SER A 1 514 ? 2.916 -43.771 20.986 1.00 34.28 514 SER A N 1
ATOM 3973 C CA . SER A 1 514 ? 3.175 -44.950 21.801 1.00 34.28 514 SER A CA 1
ATOM 3974 C C . SER A 1 514 ? 2.089 -45.964 21.480 1.00 34.28 514 SER A C 1
ATOM 3976 O O . SER A 1 514 ? 1.133 -46.126 22.234 1.00 34.28 514 SER A O 1
ATOM 3978 N N . ASN A 1 515 ? 2.215 -46.580 20.310 1.00 29.89 515 ASN A N 1
ATOM 3979 C CA . ASN A 1 515 ? 1.617 -47.876 20.058 1.00 29.89 515 ASN A CA 1
ATOM 3980 C C . ASN A 1 515 ? 2.671 -48.709 19.330 1.00 29.89 515 ASN A C 1
ATOM 3982 O O . ASN A 1 515 ? 2.852 -48.595 18.120 1.00 29.89 515 ASN A O 1
ATOM 3986 N N . ASP A 1 516 ? 3.410 -49.479 20.126 1.00 35.16 516 ASP A N 1
ATOM 3987 C CA . ASP A 1 516 ? 3.999 -50.731 19.681 1.00 35.16 516 ASP A CA 1
ATOM 3988 C C . ASP A 1 516 ? 2.829 -51.632 19.260 1.00 35.16 516 ASP A C 1
ATOM 3990 O O . ASP A 1 516 ? 1.993 -52.009 20.082 1.00 35.16 516 ASP A O 1
ATOM 3994 N N . GLY A 1 517 ? 2.724 -51.896 17.965 1.00 29.25 517 GLY A N 1
ATOM 3995 C CA . GLY A 1 517 ? 1.719 -52.765 17.371 1.00 29.25 517 GLY A CA 1
ATOM 3996 C C . GLY A 1 517 ? 2.271 -53.270 16.051 1.00 29.25 517 GLY A C 1
ATOM 3997 O O . GLY A 1 517 ? 2.607 -52.475 15.179 1.00 29.25 517 GLY A O 1
ATOM 3998 N N . GLU A 1 518 ? 2.461 -54.579 15.995 1.00 27.95 518 GLU A N 1
ATOM 3999 C CA . GLU A 1 518 ? 3.171 -55.342 14.978 1.00 27.95 518 GLU A CA 1
ATOM 4000 C C . GLU A 1 518 ? 2.703 -55.044 13.548 1.00 27.95 518 GLU A C 1
ATOM 4002 O O . GLU A 1 518 ? 1.519 -54.861 13.270 1.00 27.95 518 GLU A O 1
ATOM 4007 N N . VAL A 1 519 ? 3.683 -54.991 12.646 1.00 28.53 519 VAL A N 1
ATOM 4008 C CA . VAL A 1 519 ? 3.484 -54.959 11.200 1.00 28.53 519 VAL A CA 1
ATOM 4009 C C . VAL A 1 519 ? 3.149 -56.382 10.767 1.00 28.53 519 VAL A C 1
ATOM 4011 O O . VAL A 1 519 ? 4.013 -57.254 10.843 1.00 28.53 519 VAL A O 1
ATOM 4014 N N . GLU A 1 520 ? 1.925 -56.601 10.301 1.00 28.34 520 GLU A N 1
ATOM 4015 C CA . GLU A 1 520 ? 1.628 -57.694 9.381 1.00 28.34 520 GLU A CA 1
ATOM 4016 C C . GLU A 1 520 ? 1.162 -57.083 8.058 1.00 28.34 520 GLU A C 1
ATOM 4018 O O . GLU A 1 520 ? 0.233 -56.273 8.007 1.00 28.34 520 GLU A O 1
ATOM 4023 N N . ASP A 1 521 ? 1.919 -57.421 7.017 1.00 29.55 521 ASP A N 1
ATOM 4024 C CA . ASP A 1 521 ? 1.669 -57.120 5.617 1.00 29.55 521 ASP A CA 1
ATOM 4025 C C . ASP A 1 521 ? 0.363 -57.786 5.166 1.00 29.55 521 ASP A C 1
ATOM 4027 O O . ASP A 1 521 ? 0.249 -59.005 5.264 1.00 29.55 521 ASP A O 1
ATOM 4031 N N . GLU A 1 522 ? -0.577 -57.028 4.597 1.00 30.66 522 GLU A N 1
ATOM 4032 C CA . GLU A 1 522 ? -1.536 -57.593 3.644 1.00 30.66 522 GLU A CA 1
ATOM 4033 C C . GLU A 1 522 ? -1.752 -56.654 2.454 1.00 30.66 522 GLU A C 1
ATOM 4035 O O . GLU A 1 522 ? -1.836 -55.427 2.565 1.00 30.66 522 GLU A O 1
ATOM 4040 N N . ASP A 1 523 ? -1.762 -57.305 1.298 1.00 27.56 523 ASP A N 1
ATOM 4041 C CA . ASP A 1 523 ? -1.579 -56.781 -0.039 1.00 27.56 523 ASP A CA 1
ATOM 4042 C C . ASP A 1 523 ? -2.696 -55.856 -0.537 1.00 27.56 523 ASP A C 1
ATOM 4044 O O . ASP A 1 523 ? -3.886 -55.994 -0.253 1.00 27.56 523 ASP A O 1
ATOM 4048 N N . VAL A 1 524 ? -2.268 -54.918 -1.378 1.00 28.45 524 VAL A N 1
ATOM 4049 C CA . VAL A 1 524 ? -3.111 -54.057 -2.202 1.00 28.45 524 VAL A CA 1
ATOM 4050 C C . VAL A 1 524 ? -3.628 -54.860 -3.396 1.00 28.45 524 VAL A C 1
ATOM 4052 O O . VAL A 1 524 ? -2.841 -55.231 -4.264 1.00 28.45 524 VAL A O 1
ATOM 4055 N N . GLU A 1 525 ? -4.948 -55.001 -3.526 1.00 27.23 525 GLU A N 1
ATOM 4056 C CA . GLU A 1 525 ? -5.587 -55.200 -4.831 1.00 27.23 525 GLU A CA 1
ATOM 4057 C C . GLU A 1 525 ? -6.550 -54.051 -5.154 1.00 27.23 525 GLU A C 1
ATOM 4059 O O . GLU A 1 525 ? -7.451 -53.691 -4.395 1.00 27.23 525 GLU A O 1
ATOM 4064 N N . MET A 1 526 ? -6.300 -53.456 -6.319 1.00 30.03 526 MET A N 1
ATOM 4065 C CA . MET A 1 526 ? -7.105 -52.452 -7.001 1.00 30.03 526 MET A CA 1
ATOM 4066 C C . MET A 1 526 ? -7.945 -53.142 -8.074 1.00 30.03 526 MET A C 1
ATOM 4068 O O . MET A 1 526 ? -7.372 -53.785 -8.940 1.00 30.03 526 MET A O 1
ATOM 4072 N N . GLU A 1 527 ? -9.257 -52.922 -8.057 1.00 26.86 527 GLU A N 1
ATOM 4073 C CA . GLU A 1 527 ? -10.206 -52.858 -9.188 1.00 26.86 527 GLU A CA 1
ATOM 4074 C C . GLU A 1 527 ? -11.603 -52.695 -8.549 1.00 26.86 527 GLU A C 1
ATOM 4076 O O . GLU A 1 527 ? -11.857 -53.201 -7.466 1.00 26.86 527 GLU A O 1
ATOM 4081 N N . GLY A 1 528 ? -12.599 -51.978 -9.052 1.00 24.70 528 GLY A N 1
ATOM 4082 C CA . GLY A 1 528 ? -12.863 -51.384 -10.346 1.00 24.70 528 GLY A CA 1
ATOM 4083 C C . GLY A 1 528 ? -14.392 -51.277 -10.466 1.00 24.70 528 GLY A C 1
ATOM 4084 O O . GLY A 1 528 ? -15.118 -52.214 -10.160 1.00 24.70 528 GLY A O 1
ATOM 4085 N N . THR A 1 529 ? -14.877 -50.130 -10.942 1.00 24.94 529 THR A N 1
ATOM 4086 C CA . THR A 1 529 ? -16.180 -49.931 -11.616 1.00 24.94 529 THR A CA 1
ATOM 4087 C C . THR A 1 529 ? -17.518 -50.046 -10.847 1.00 24.94 529 THR A C 1
ATOM 4089 O O . THR A 1 529 ? -18.054 -51.113 -10.598 1.00 24.94 529 THR A O 1
ATOM 4092 N N . ALA A 1 530 ? -18.123 -48.862 -10.676 1.00 26.44 530 ALA A N 1
ATOM 4093 C CA . ALA A 1 530 ? -19.391 -48.418 -11.280 1.00 26.44 530 ALA A CA 1
ATOM 4094 C C . ALA A 1 530 ? -20.770 -48.981 -10.838 1.00 26.44 530 ALA A C 1
ATOM 4096 O O . ALA A 1 530 ? -21.040 -50.174 -10.859 1.00 26.44 530 ALA A O 1
ATOM 4097 N N . THR A 1 531 ? -21.694 -48.011 -10.706 1.00 25.17 531 THR A N 1
ATOM 4098 C CA . THR A 1 531 ? -23.125 -47.976 -11.109 1.00 25.17 531 THR A CA 1
ATOM 4099 C C . THR A 1 531 ? -24.201 -47.833 -10.019 1.00 25.17 531 THR A C 1
ATOM 4101 O O . THR A 1 531 ? -24.264 -48.590 -9.063 1.00 25.17 531 THR A O 1
ATOM 4104 N N . GLY A 1 532 ? -25.108 -46.870 -10.270 1.00 24.53 532 GLY A N 1
ATOM 4105 C CA . GLY A 1 532 ? -26.562 -46.963 -10.032 1.00 24.53 532 GLY A CA 1
ATOM 4106 C C . GLY A 1 532 ? -27.057 -46.667 -8.609 1.00 24.53 532 GLY A C 1
ATOM 4107 O O . GLY A 1 532 ? -27.006 -47.525 -7.750 1.00 24.53 532 GLY A O 1
ATOM 4108 N N . SER A 1 533 ? -27.478 -45.446 -8.271 1.00 25.47 533 SER A N 1
ATOM 4109 C CA . SER A 1 533 ? -28.795 -44.831 -8.547 1.00 25.47 533 SER A CA 1
ATOM 4110 C C . SER A 1 533 ? -29.949 -45.246 -7.604 1.00 25.47 533 SER A C 1
ATOM 4112 O O . SER A 1 533 ? -30.319 -46.410 -7.502 1.00 25.47 533 SER A O 1
ATOM 4114 N N . THR A 1 534 ? -30.612 -44.201 -7.085 1.00 25.56 534 THR A N 1
ATOM 4115 C CA . THR A 1 534 ? -32.049 -44.030 -6.754 1.00 25.56 534 THR A CA 1
ATOM 4116 C C . THR A 1 534 ? -32.661 -44.346 -5.371 1.00 25.56 534 THR A C 1
ATOM 4118 O O . THR A 1 534 ? -32.719 -45.482 -4.924 1.00 25.56 534 THR A O 1
ATOM 4121 N N . ASN A 1 535 ? -33.342 -43.283 -4.889 1.00 27.70 535 ASN A N 1
ATOM 4122 C CA . ASN A 1 535 ? -34.615 -43.172 -4.140 1.00 27.70 535 ASN A CA 1
ATOM 4123 C C . ASN A 1 535 ? -34.572 -43.116 -2.595 1.00 27.70 535 ASN A C 1
ATOM 4125 O O . ASN A 1 535 ? -34.075 -44.023 -1.948 1.00 27.70 535 ASN A O 1
ATOM 4129 N N . LYS A 1 536 ? -34.937 -41.965 -1.978 1.00 26.00 536 LYS A N 1
ATOM 4130 C CA . LYS A 1 536 ? -36.303 -41.466 -1.588 1.00 26.00 536 LYS A CA 1
ATOM 4131 C C . LYS A 1 536 ? -36.926 -42.344 -0.478 1.00 26.00 536 LYS A C 1
ATOM 4133 O O . LYS A 1 536 ? -36.944 -43.548 -0.645 1.00 26.00 536 LYS A O 1
ATOM 4138 N N . ALA A 1 537 ? -37.546 -41.877 0.612 1.00 27.39 537 ALA A N 1
ATOM 4139 C CA . ALA A 1 537 ? -38.009 -40.566 1.075 1.00 27.39 537 ALA A CA 1
ATOM 4140 C C . ALA A 1 537 ? -38.502 -40.667 2.549 1.00 27.39 537 ALA A C 1
ATOM 4142 O O . ALA A 1 537 ? -38.880 -41.754 2.969 1.00 27.39 537 ALA A O 1
ATOM 4143 N N . SER A 1 538 ? -38.689 -39.502 3.203 1.00 24.98 538 SER A N 1
ATOM 4144 C CA . SER A 1 538 ? -39.742 -39.184 4.211 1.00 24.98 538 S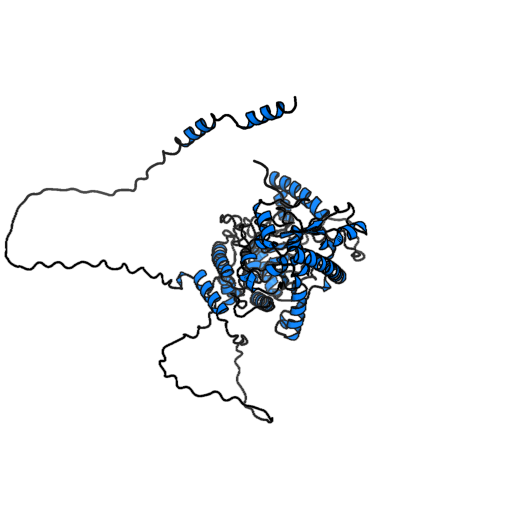ER A CA 1
ATOM 4145 C C . SER A 1 538 ? -39.595 -39.777 5.638 1.00 24.98 538 SER A C 1
ATOM 4147 O O . SER A 1 538 ? -39.196 -40.920 5.777 1.00 24.98 538 SER A O 1
ATOM 4149 N N . ALA A 1 539 ? -39.950 -39.126 6.755 1.00 26.17 539 ALA A N 1
ATOM 4150 C CA . ALA A 1 539 ? -40.623 -37.852 7.017 1.00 26.17 539 ALA A CA 1
ATOM 4151 C C . ALA A 1 539 ? -40.452 -37.428 8.507 1.00 26.17 539 ALA A C 1
ATOM 4153 O O . ALA A 1 539 ? -40.375 -38.276 9.388 1.00 26.17 539 ALA A O 1
ATOM 4154 N N . THR A 1 540 ? -40.424 -36.104 8.727 1.00 24.86 540 THR A N 1
ATOM 4155 C CA . THR A 1 540 ? -41.052 -35.283 9.800 1.00 24.86 540 THR A CA 1
ATOM 4156 C C . THR A 1 540 ? -41.031 -35.691 11.287 1.00 24.86 540 THR A C 1
ATOM 4158 O O . THR A 1 540 ? -41.680 -36.659 11.667 1.00 24.86 540 THR A O 1
ATOM 4161 N N . ALA A 1 541 ? -40.514 -34.790 12.141 1.00 25.17 541 ALA A N 1
ATOM 4162 C CA . ALA A 1 541 ? -41.254 -34.179 13.266 1.00 25.17 541 ALA A CA 1
ATOM 4163 C C . ALA A 1 541 ? -40.529 -32.922 13.807 1.00 25.17 541 ALA A C 1
ATOM 4165 O O . ALA A 1 541 ? -39.308 -32.814 13.735 1.00 25.17 541 ALA A O 1
ATOM 4166 N N . GLU A 1 542 ? -41.320 -31.965 14.290 1.00 24.09 542 GLU A N 1
ATOM 4167 C CA . GLU A 1 542 ? -41.022 -30.547 14.531 1.00 24.09 542 GLU A CA 1
ATOM 4168 C C . GLU A 1 542 ? -40.466 -30.192 15.930 1.00 24.09 542 GLU A C 1
ATOM 4170 O O . GLU A 1 542 ? -40.717 -30.886 16.910 1.00 24.09 542 GLU A O 1
ATOM 4175 N N . SER A 1 543 ? -39.883 -28.980 15.989 1.00 23.02 543 SER A N 1
ATOM 4176 C CA . SER A 1 543 ? -39.868 -28.006 17.104 1.00 23.02 543 SER A CA 1
ATOM 4177 C C . SER A 1 543 ? -38.843 -28.167 18.241 1.00 23.02 543 SER A C 1
ATOM 4179 O O . SER A 1 543 ? -38.985 -29.008 19.120 1.00 23.02 543 SER A O 1
ATOM 4181 N N . SER A 1 544 ? -37.866 -27.252 18.320 1.00 24.16 544 SER A N 1
ATOM 4182 C CA . SER A 1 544 ? -37.950 -26.089 19.226 1.00 24.16 544 SER A CA 1
ATOM 4183 C C . SER A 1 544 ? -36.742 -25.150 19.046 1.00 24.16 544 SER A C 1
ATOM 4185 O O . SER A 1 544 ? -35.648 -25.562 18.670 1.00 24.16 544 SER A O 1
ATOM 4187 N N . THR A 1 545 ? -36.993 -23.870 19.280 1.00 26.91 545 THR A N 1
ATOM 4188 C CA . THR A 1 545 ? -36.154 -22.680 19.110 1.00 26.91 545 THR A CA 1
ATOM 4189 C C . THR A 1 545 ? -34.933 -22.586 20.035 1.00 26.91 545 THR A C 1
ATOM 4191 O O . THR A 1 545 ? -35.106 -22.505 21.250 1.00 26.91 545 THR A O 1
ATOM 4194 N N . THR A 1 546 ? -33.749 -22.384 19.446 1.00 24.61 546 THR A N 1
ATOM 4195 C CA . THR A 1 546 ? -32.678 -21.532 20.003 1.00 24.61 546 THR A CA 1
ATOM 4196 C C . THR A 1 546 ? -31.766 -21.064 18.866 1.00 24.61 546 THR A C 1
ATOM 4198 O O . THR A 1 546 ? -31.003 -21.848 18.302 1.00 24.61 546 THR A O 1
ATOM 4201 N N . GLU A 1 547 ? -31.858 -19.783 18.498 1.00 26.33 547 GLU A N 1
ATOM 4202 C CA . GLU A 1 547 ? -30.942 -19.146 17.547 1.00 26.33 547 GLU A CA 1
ATOM 4203 C C . GLU A 1 547 ? -29.527 -19.144 18.129 1.00 26.33 547 GLU A C 1
ATOM 4205 O O . GLU A 1 547 ? -29.182 -18.364 19.014 1.00 26.33 547 GLU A O 1
ATOM 4210 N N . THR A 1 548 ? -28.707 -20.063 17.630 1.00 25.89 548 THR A N 1
ATOM 4211 C CA . THR A 1 548 ? -27.266 -20.065 17.853 1.00 25.89 548 THR A CA 1
ATOM 4212 C C . THR A 1 548 ? -26.640 -19.394 16.641 1.00 25.89 548 THR A C 1
ATOM 4214 O O . THR A 1 548 ? -26.794 -19.870 15.517 1.00 25.89 548 THR A O 1
ATOM 4217 N N . ILE A 1 549 ? -25.952 -18.275 16.864 1.00 36.50 549 ILE A N 1
ATOM 4218 C CA . ILE A 1 549 ? -25.105 -17.616 15.867 1.00 36.50 549 ILE A CA 1
ATOM 4219 C C . ILE A 1 549 ? -24.019 -18.625 15.474 1.00 36.50 549 ILE A C 1
ATOM 4221 O O . ILE A 1 549 ? -23.077 -18.864 16.226 1.00 36.50 549 ILE A O 1
ATOM 4225 N N . GLY A 1 550 ? -24.197 -19.280 14.328 1.00 27.66 550 GLY A N 1
ATOM 4226 C CA . GLY A 1 550 ? -23.392 -20.421 13.913 1.00 27.66 550 GLY A CA 1
ATOM 4227 C C . GLY A 1 550 ? -23.175 -20.426 12.410 1.00 27.66 550 GLY A C 1
ATOM 4228 O O . GLY A 1 550 ? -24.059 -20.785 11.641 1.00 27.66 550 GLY A O 1
ATOM 4229 N N . GLY A 1 551 ? -21.968 -20.039 12.011 1.00 24.33 551 GLY A N 1
ATOM 4230 C CA . GLY A 1 551 ? -21.497 -20.125 10.636 1.00 24.33 551 GLY A CA 1
ATOM 4231 C C . GLY A 1 551 ? -19.996 -19.886 10.497 1.00 24.33 551 GLY A C 1
ATOM 4232 O O . GLY A 1 551 ? -19.554 -19.457 9.439 1.00 24.33 551 GLY A O 1
ATOM 4233 N N . VAL A 1 552 ? -19.196 -20.132 11.542 1.00 34.91 552 VAL A N 1
ATOM 4234 C CA . VAL A 1 552 ? -17.762 -20.369 11.338 1.00 34.91 552 VAL A CA 1
ATOM 4235 C C . VAL A 1 552 ? -17.658 -21.837 10.954 1.00 34.91 552 VAL A C 1
ATOM 4237 O O . VAL A 1 552 ? -17.690 -22.719 11.807 1.00 34.91 552 VAL A O 1
ATOM 4240 N N . SER A 1 553 ? -17.632 -22.107 9.653 1.00 34.47 553 SER A N 1
ATOM 4241 C CA . SER A 1 553 ? -17.233 -23.410 9.131 1.00 34.47 553 SER A CA 1
ATOM 4242 C C . SER A 1 553 ? -15.935 -23.845 9.818 1.00 34.47 553 SER A C 1
ATOM 4244 O O . SER A 1 553 ? -15.002 -23.044 9.897 1.00 34.47 553 SER A O 1
ATOM 4246 N N . ASN A 1 554 ? -15.874 -25.091 10.300 1.00 39.38 554 ASN A N 1
ATOM 4247 C CA . ASN A 1 554 ? -14.642 -25.757 10.731 1.00 39.38 554 ASN A CA 1
ATOM 4248 C C . ASN A 1 554 ? -13.679 -25.844 9.535 1.00 39.38 554 ASN A C 1
ATOM 4250 O O . ASN A 1 554 ? -13.597 -26.872 8.868 1.00 39.38 554 ASN A O 1
ATOM 4254 N N . ILE A 1 555 ? -12.996 -24.745 9.218 1.00 55.06 555 ILE A N 1
ATOM 4255 C CA . ILE A 1 555 ? -11.890 -24.746 8.267 1.00 55.06 555 ILE A CA 1
ATOM 4256 C C . ILE A 1 555 ? -10.730 -25.438 8.989 1.00 55.06 555 ILE A C 1
ATOM 4258 O O . ILE A 1 555 ? -10.368 -24.999 10.087 1.00 55.06 555 ILE A O 1
ATOM 4262 N N . PRO A 1 556 ? -10.170 -26.524 8.431 1.00 64.56 556 PRO A N 1
ATOM 4263 C CA . PRO A 1 556 ? -8.991 -27.159 8.996 1.00 64.56 556 PRO A CA 1
ATOM 4264 C C . PRO A 1 556 ? -7.868 -26.123 9.107 1.00 64.56 556 PRO A C 1
ATOM 4266 O O . PRO A 1 556 ? -7.488 -25.509 8.113 1.00 64.56 556 PRO A O 1
ATOM 4269 N N . VAL A 1 557 ? -7.363 -25.905 10.319 1.00 79.56 557 VAL A N 1
ATOM 4270 C CA . VAL A 1 557 ? -6.218 -25.018 10.556 1.00 79.56 557 VAL A CA 1
ATOM 4271 C C . VAL A 1 557 ? -4.979 -25.702 9.990 1.00 79.56 557 VAL A C 1
ATOM 4273 O O . VAL A 1 557 ? -4.674 -26.831 10.384 1.00 79.56 557 VAL A O 1
ATOM 4276 N N . SER A 1 558 ? -4.269 -25.046 9.068 1.00 87.88 558 SER A N 1
ATOM 4277 C CA . SER A 1 558 ? -3.017 -25.595 8.547 1.00 87.88 558 SER A CA 1
ATOM 4278 C C . SER A 1 558 ? -1.952 -25.642 9.645 1.00 87.88 558 SER A C 1
ATOM 4280 O O . SER A 1 558 ? -2.001 -24.908 10.639 1.00 87.88 558 SER A O 1
ATOM 4282 N N . ARG A 1 559 ? -0.944 -26.503 9.475 1.00 89.31 559 ARG A N 1
ATOM 4283 C CA . ARG A 1 559 ? 0.181 -26.571 10.415 1.00 89.31 559 ARG A CA 1
ATOM 4284 C C . ARG A 1 559 ? 0.912 -25.227 10.511 1.00 89.31 559 ARG A C 1
ATOM 4286 O O . ARG A 1 559 ? 1.258 -24.820 11.620 1.00 89.31 559 ARG A O 1
ATOM 4293 N N . ALA A 1 560 ? 1.128 -24.557 9.377 1.00 90.75 560 ALA A N 1
ATOM 4294 C CA . ALA A 1 560 ? 1.787 -23.255 9.327 1.00 90.75 560 ALA A CA 1
ATOM 4295 C C . ALA A 1 560 ? 0.969 -22.187 10.072 1.00 90.75 560 ALA A C 1
ATOM 4297 O O . ALA A 1 560 ? 1.524 -21.456 10.893 1.00 90.75 560 ALA A O 1
ATOM 4298 N N . GLU A 1 561 ? -0.354 -22.166 9.882 1.00 92.44 561 GLU A N 1
ATOM 4299 C CA . GLU A 1 561 ? -1.253 -21.245 10.580 1.00 92.44 561 GLU A CA 1
ATOM 4300 C C . GLU A 1 561 ? -1.214 -21.456 12.105 1.00 92.44 561 GLU A C 1
ATOM 4302 O O . GLU A 1 561 ? -1.038 -20.503 12.872 1.00 92.44 561 GLU A O 1
ATOM 4307 N N . ALA A 1 562 ? -1.322 -22.712 12.557 1.00 91.88 562 ALA A N 1
ATOM 4308 C CA . ALA A 1 562 ? -1.259 -23.056 13.977 1.00 91.88 562 ALA A CA 1
ATOM 4309 C C . ALA A 1 562 ? 0.090 -22.665 14.604 1.00 91.88 562 ALA A C 1
ATOM 4311 O O . ALA A 1 562 ? 0.138 -22.162 15.731 1.00 91.88 562 ALA A O 1
ATOM 4312 N N . GLU A 1 563 ? 1.193 -22.873 13.880 1.00 93.19 563 GLU A N 1
ATOM 4313 C CA . GLU A 1 563 ? 2.526 -22.492 14.337 1.00 93.19 563 GLU A CA 1
ATOM 4314 C C . GLU A 1 563 ? 2.680 -20.972 14.451 1.00 93.19 563 GLU A C 1
ATOM 4316 O O . GLU A 1 563 ? 3.186 -20.491 15.468 1.00 93.19 563 GLU A O 1
ATOM 4321 N N . VAL A 1 564 ? 2.181 -20.210 13.475 1.00 95.06 564 VAL A N 1
ATOM 4322 C CA . VAL A 1 564 ? 2.189 -18.741 13.501 1.00 95.06 564 VAL A CA 1
ATOM 4323 C C . VAL A 1 564 ? 1.380 -18.205 14.677 1.00 95.06 564 VAL A C 1
ATOM 4325 O O . VAL A 1 564 ? 1.883 -17.360 15.417 1.00 95.06 564 VAL A O 1
ATOM 4328 N N . ALA A 1 565 ? 0.169 -18.720 14.908 1.00 94.88 565 ALA A N 1
ATOM 4329 C CA . ALA A 1 565 ? -0.657 -18.318 16.047 1.00 94.88 565 ALA A CA 1
ATOM 4330 C C . ALA A 1 565 ? 0.031 -18.636 17.389 1.00 94.88 565 ALA A C 1
ATOM 4332 O O . ALA A 1 565 ? 0.074 -17.797 18.293 1.00 94.88 565 ALA A O 1
ATOM 4333 N N . ARG A 1 566 ? 0.662 -19.814 17.501 1.00 94.06 566 ARG A N 1
ATOM 4334 C CA . ARG A 1 566 ? 1.467 -20.197 18.672 1.00 94.06 566 ARG A CA 1
ATOM 4335 C C . ARG A 1 566 ? 2.644 -19.253 18.899 1.00 94.06 566 ARG A C 1
ATOM 4337 O O . ARG A 1 566 ? 2.847 -18.796 20.022 1.00 94.06 566 ARG A O 1
ATOM 4344 N N . MET A 1 567 ? 3.415 -18.951 17.856 1.00 94.44 567 MET A N 1
ATOM 4345 C CA . MET A 1 567 ? 4.547 -18.028 17.943 1.00 94.44 567 MET A CA 1
ATOM 4346 C C . MET A 1 567 ? 4.098 -16.616 18.310 1.00 94.44 567 MET A C 1
ATOM 4348 O O . MET A 1 567 ? 4.710 -15.991 19.172 1.00 94.44 567 MET A O 1
ATOM 4352 N N . ALA A 1 568 ? 3.013 -16.130 17.709 1.00 96.44 568 ALA A N 1
ATOM 4353 C CA . ALA A 1 568 ? 2.447 -14.828 18.024 1.00 96.44 568 ALA A CA 1
ATOM 4354 C C . ALA A 1 568 ? 2.035 -14.727 19.496 1.00 96.44 568 ALA A C 1
ATOM 4356 O O . ALA A 1 568 ? 2.352 -13.735 20.151 1.00 96.44 568 ALA A O 1
ATOM 4357 N N . ASN A 1 569 ? 1.409 -15.769 20.046 1.00 95.94 569 ASN A N 1
ATOM 4358 C CA . ASN A 1 569 ? 1.050 -15.799 21.460 1.00 95.94 569 ASN A CA 1
ATOM 4359 C C . ASN A 1 569 ? 2.277 -15.783 22.383 1.00 95.94 569 ASN A C 1
ATOM 4361 O O . ASN A 1 569 ? 2.253 -15.083 23.392 1.00 95.94 569 ASN A O 1
ATOM 4365 N N . ILE A 1 570 ? 3.361 -16.479 22.024 1.00 94.75 570 ILE A N 1
ATOM 4366 C CA . ILE A 1 570 ? 4.635 -16.423 22.763 1.00 94.75 570 ILE A CA 1
ATOM 4367 C C . ILE A 1 570 ? 5.246 -15.015 22.697 1.00 94.75 570 ILE A C 1
ATOM 4369 O O . ILE A 1 570 ? 5.718 -14.502 23.708 1.00 94.75 570 ILE A O 1
ATOM 4373 N N . ILE A 1 571 ? 5.226 -14.378 21.522 1.00 95.62 571 ILE A N 1
ATOM 4374 C CA . ILE A 1 571 ? 5.763 -13.024 21.313 1.00 95.62 571 ILE A CA 1
ATOM 4375 C C . ILE A 1 571 ? 4.974 -11.988 22.126 1.00 95.62 571 ILE A C 1
ATOM 4377 O O . ILE A 1 571 ? 5.563 -11.123 22.774 1.00 95.62 571 ILE A O 1
ATOM 4381 N N . LEU A 1 572 ? 3.643 -12.060 22.090 1.00 94.44 572 LEU A N 1
ATOM 4382 C CA . LEU A 1 572 ? 2.763 -11.084 22.732 1.00 94.44 572 LEU A CA 1
ATOM 4383 C C . LEU A 1 572 ? 2.617 -11.328 24.236 1.00 94.44 572 LEU A C 1
ATOM 4385 O O . LEU A 1 572 ? 2.495 -10.372 25.005 1.00 94.44 572 LEU A O 1
ATOM 4389 N N . PHE A 1 573 ? 2.621 -12.581 24.680 1.00 93.62 573 PHE A N 1
ATOM 4390 C CA . PHE A 1 573 ? 2.335 -12.962 26.064 1.00 93.62 573 PHE A CA 1
ATOM 4391 C C . PHE A 1 573 ? 3.412 -13.905 26.618 1.00 93.62 573 PHE A C 1
ATOM 4393 O O . PHE A 1 573 ? 3.074 -15.001 27.064 1.00 93.62 573 PHE A O 1
ATOM 4400 N N . PRO A 1 574 ? 4.697 -13.499 26.625 1.00 91.00 574 PRO A N 1
ATOM 4401 C CA . PRO A 1 574 ? 5.803 -14.377 27.012 1.00 91.00 574 PRO A CA 1
ATOM 4402 C C . PRO A 1 574 ? 5.636 -14.953 28.423 1.00 91.00 574 PRO A C 1
ATOM 4404 O O . PRO A 1 574 ? 5.963 -16.111 28.640 1.00 91.00 574 PRO A O 1
ATOM 4407 N N . ASP A 1 575 ? 5.036 -14.204 29.353 1.00 87.62 575 ASP A N 1
ATOM 4408 C CA . ASP A 1 575 ? 4.803 -14.650 30.736 1.00 87.62 575 ASP A CA 1
ATOM 4409 C C . ASP A 1 575 ? 3.782 -15.797 30.857 1.00 87.62 575 ASP A C 1
ATOM 4411 O O . ASP A 1 575 ? 3.678 -16.427 31.906 1.00 87.62 575 ASP A O 1
ATOM 4415 N N . ARG A 1 576 ? 2.999 -16.071 29.803 1.00 83.69 576 ARG A N 1
ATOM 4416 C CA . ARG A 1 576 ? 2.038 -17.188 29.758 1.00 83.69 576 ARG A CA 1
ATOM 4417 C C . ARG A 1 576 ? 2.649 -18.480 29.214 1.00 83.69 576 ARG A C 1
ATOM 4419 O O . ARG A 1 576 ? 1.970 -19.504 29.212 1.00 83.69 576 ARG A O 1
ATOM 4426 N N . TYR A 1 577 ? 3.888 -18.432 28.725 1.00 74.44 577 TYR A N 1
ATOM 4427 C CA . TYR A 1 577 ? 4.557 -19.559 28.089 1.00 74.44 577 TYR A CA 1
ATOM 4428 C C . TYR A 1 577 ? 5.909 -19.807 28.757 1.00 74.44 577 TYR A C 1
ATOM 4430 O O . TYR A 1 577 ? 6.822 -18.991 28.666 1.00 74.44 577 TYR A O 1
ATOM 4438 N N . ASP A 1 578 ? 6.057 -20.969 29.396 1.00 59.47 578 ASP A N 1
ATOM 4439 C CA . ASP A 1 578 ? 7.341 -21.390 29.948 1.00 59.47 578 ASP A CA 1
ATOM 4440 C C . ASP A 1 578 ? 8.350 -21.595 28.812 1.00 59.47 578 ASP A C 1
ATOM 4442 O O . ASP A 1 578 ? 8.268 -22.539 28.020 1.00 59.47 578 ASP A O 1
ATOM 4446 N N . PHE A 1 579 ? 9.344 -20.714 28.732 1.00 54.16 579 PHE A N 1
ATOM 4447 C CA . PHE A 1 579 ? 10.517 -20.964 27.911 1.00 54.16 579 PHE A CA 1
ATOM 4448 C C . PHE A 1 579 ? 11.319 -22.082 28.572 1.00 54.16 579 PHE A C 1
ATOM 4450 O O . PHE A 1 579 ? 11.938 -21.877 29.618 1.00 54.16 579 PHE A O 1
ATOM 4457 N N . TYR A 1 580 ? 11.362 -23.261 27.949 1.00 42.53 580 TYR A N 1
ATOM 4458 C CA . TYR A 1 580 ? 12.328 -24.290 28.322 1.00 42.53 580 TYR A CA 1
ATOM 4459 C C . TYR A 1 580 ? 13.740 -23.813 27.945 1.00 42.53 580 TYR A C 1
ATOM 4461 O O . TYR A 1 580 ? 14.314 -24.198 26.929 1.00 42.53 580 TYR A O 1
ATOM 4469 N N . MET A 1 581 ? 14.321 -22.941 28.766 1.00 39.28 581 MET A N 1
ATOM 4470 C CA . MET A 1 581 ? 15.762 -22.750 28.818 1.00 39.28 581 MET A CA 1
ATOM 4471 C C . MET A 1 581 ? 16.316 -24.007 29.473 1.00 39.28 581 MET A C 1
ATOM 4473 O O . MET A 1 581 ? 16.311 -24.130 30.698 1.00 39.28 581 MET A O 1
ATOM 4477 N N . GLY A 1 582 ? 16.756 -24.965 28.655 1.00 35.91 582 GLY A N 1
ATOM 4478 C CA . GLY A 1 582 ? 17.507 -26.117 29.130 1.00 35.91 582 GLY A CA 1
ATOM 4479 C C . GLY A 1 582 ? 18.698 -25.610 29.934 1.00 35.91 582 GLY A C 1
ATOM 4480 O O . GLY A 1 582 ? 19.709 -25.189 29.372 1.00 35.91 582 GLY A O 1
ATOM 4481 N N . THR A 1 583 ? 18.568 -25.599 31.259 1.00 36.31 583 THR A N 1
ATOM 4482 C CA . THR A 1 583 ? 19.691 -25.316 32.136 1.00 36.31 583 THR A CA 1
ATOM 4483 C C . THR A 1 583 ? 20.737 -26.362 31.795 1.00 36.31 583 THR A C 1
ATOM 4485 O O . THR A 1 583 ? 20.493 -27.566 31.898 1.00 36.31 583 THR A O 1
ATOM 4488 N N . ARG A 1 584 ? 21.900 -25.911 31.309 1.00 35.22 584 ARG A N 1
ATOM 4489 C CA . ARG A 1 584 ? 23.079 -26.766 31.213 1.00 35.22 584 ARG A CA 1
ATOM 4490 C C . ARG A 1 584 ? 23.253 -27.384 32.591 1.00 35.22 584 ARG A C 1
ATOM 4492 O O . ARG A 1 584 ? 23.688 -26.708 33.522 1.00 35.22 584 ARG A O 1
ATOM 4499 N N . ARG A 1 585 ? 22.885 -28.660 32.727 1.00 33.00 585 ARG A N 1
ATOM 4500 C CA . ARG A 1 585 ? 23.304 -29.491 33.846 1.00 33.00 585 ARG A CA 1
ATOM 4501 C C . ARG A 1 585 ? 24.816 -29.355 33.892 1.00 33.00 585 ARG A C 1
ATOM 4503 O O . ARG A 1 585 ? 25.510 -29.842 33.003 1.00 33.00 585 ARG A O 1
ATOM 4510 N N . SER A 1 586 ? 25.301 -28.628 34.894 1.00 32.91 586 SER A N 1
ATOM 4511 C CA . SER A 1 586 ? 26.694 -28.673 35.305 1.00 32.91 586 SER A CA 1
ATOM 4512 C C . SER A 1 586 ? 27.035 -30.148 35.456 1.00 32.91 586 SER A C 1
ATOM 4514 O O . SER A 1 586 ? 26.488 -30.832 36.324 1.00 32.91 586 SER A O 1
ATOM 4516 N N . SER A 1 587 ? 27.846 -30.665 34.534 1.00 32.28 587 SER A N 1
ATOM 4517 C CA . SER A 1 587 ? 28.416 -31.995 34.644 1.00 32.28 587 SER A CA 1
ATOM 4518 C C . SER A 1 587 ? 29.202 -32.007 35.947 1.00 32.28 587 SER A C 1
ATOM 4520 O O . SER A 1 587 ? 30.253 -31.372 36.054 1.00 32.28 587 SER A O 1
ATOM 4522 N N . THR A 1 588 ? 28.654 -32.672 36.958 1.00 30.14 588 THR A N 1
ATOM 4523 C CA . THR A 1 588 ? 29.307 -32.906 38.238 1.00 30.14 588 THR A CA 1
ATOM 4524 C C . THR A 1 588 ? 30.690 -33.481 37.978 1.00 30.14 588 THR A C 1
ATOM 4526 O O . THR A 1 588 ? 30.823 -34.599 37.483 1.00 30.14 588 THR A O 1
ATOM 4529 N N . ALA A 1 589 ? 31.712 -32.686 38.292 1.00 31.53 589 ALA A N 1
ATOM 4530 C CA . ALA A 1 589 ? 33.100 -33.090 38.222 1.00 31.53 589 ALA A CA 1
ATOM 4531 C C . ALA A 1 589 ? 33.317 -34.330 39.097 1.00 31.53 589 ALA A C 1
ATOM 4533 O O . ALA A 1 589 ? 33.068 -34.334 40.305 1.00 31.53 589 ALA A O 1
ATOM 4534 N N . THR A 1 590 ? 33.782 -35.390 38.451 1.00 30.36 590 THR A N 1
ATOM 4535 C CA . THR A 1 590 ? 34.131 -36.686 39.016 1.00 30.36 590 THR A CA 1
ATOM 4536 C C . THR A 1 590 ? 35.174 -36.516 40.124 1.00 30.36 590 THR A C 1
ATOM 4538 O O . THR A 1 590 ? 36.359 -36.310 39.857 1.00 30.36 590 THR A O 1
ATOM 4541 N N . LYS A 1 591 ? 34.764 -36.615 41.395 1.00 28.59 591 LYS A N 1
ATOM 4542 C CA . LYS A 1 591 ? 35.703 -36.680 42.525 1.00 28.59 591 LYS A CA 1
ATOM 4543 C C . LYS A 1 591 ? 36.258 -38.103 42.631 1.00 28.59 591 LYS A C 1
ATOM 4545 O O . LYS A 1 591 ? 35.575 -39.026 43.065 1.00 28.59 591 LYS A O 1
ATOM 4550 N N . ARG A 1 592 ? 37.518 -38.264 42.212 1.00 28.22 592 ARG A N 1
ATOM 4551 C CA . ARG A 1 592 ? 38.350 -39.459 42.427 1.00 28.22 592 ARG A CA 1
ATOM 4552 C C . ARG A 1 592 ? 38.388 -39.823 43.916 1.00 28.22 592 ARG A C 1
ATOM 4554 O O . ARG A 1 592 ? 38.795 -39.018 44.749 1.00 28.22 592 ARG A O 1
ATOM 4561 N N . LYS A 1 593 ? 38.003 -41.062 44.219 1.00 26.12 593 LYS A N 1
ATOM 4562 C CA . LYS A 1 593 ? 38.108 -41.711 45.530 1.00 26.12 593 LYS A CA 1
ATOM 4563 C C . LYS A 1 593 ? 39.577 -42.107 45.757 1.00 26.12 593 LYS A C 1
ATOM 4565 O O . LYS A 1 593 ? 40.122 -42.875 44.969 1.00 26.12 593 LYS A O 1
ATOM 4570 N N . ARG A 1 594 ? 40.219 -41.597 46.811 1.00 27.42 594 ARG A N 1
ATOM 4571 C CA . ARG A 1 594 ? 41.421 -42.211 47.400 1.00 27.42 594 ARG A CA 1
ATOM 4572 C C . ARG A 1 594 ? 41.119 -42.559 48.852 1.00 27.42 594 ARG A C 1
ATOM 4574 O O . ARG A 1 594 ? 40.584 -41.744 49.593 1.00 27.42 594 ARG A O 1
ATOM 4581 N N . SER A 1 595 ? 41.401 -43.815 49.159 1.00 26.78 595 SER A N 1
ATOM 4582 C CA . SER A 1 595 ? 41.248 -44.520 50.424 1.00 26.78 595 SER A CA 1
ATOM 4583 C C . SER A 1 595 ? 42.193 -44.000 51.503 1.00 26.78 595 SER A C 1
ATOM 4585 O O . SER A 1 595 ? 43.360 -43.736 51.212 1.00 26.78 595 SER A O 1
ATOM 4587 N N . SER A 1 596 ? 41.733 -43.998 52.748 1.00 28.86 596 SER A N 1
ATOM 4588 C CA . SER A 1 596 ? 42.603 -44.167 53.912 1.00 28.86 596 SER A CA 1
ATOM 4589 C C . SER A 1 596 ? 41.798 -44.800 55.045 1.00 28.86 596 SER A C 1
ATOM 4591 O O . SER A 1 596 ? 40.893 -44.171 55.593 1.00 28.86 596 SER A O 1
ATOM 4593 N N . ASP A 1 597 ? 42.115 -46.063 55.319 1.00 27.56 597 ASP A N 1
ATOM 4594 C CA . ASP A 1 597 ? 41.740 -46.809 56.517 1.00 27.56 597 ASP A CA 1
ATOM 4595 C C . ASP A 1 597 ? 42.496 -46.297 57.759 1.00 27.56 597 ASP A C 1
ATOM 4597 O O . ASP A 1 597 ? 43.545 -45.666 57.626 1.00 27.56 597 ASP A O 1
ATOM 4601 N N . VAL A 1 598 ? 42.004 -46.734 58.932 1.00 28.98 598 VAL A N 1
ATOM 4602 C CA . VAL A 1 598 ? 42.638 -46.750 60.277 1.00 28.98 598 VAL A CA 1
ATOM 4603 C C . VAL A 1 598 ? 42.449 -45.433 61.063 1.00 28.98 598 VAL A C 1
ATOM 4605 O O . VAL A 1 598 ? 43.025 -44.416 60.702 1.00 28.98 598 VAL A O 1
ATOM 4608 N N . LYS A 1 599 ? 41.474 -45.310 61.985 1.00 27.72 599 LYS A N 1
ATOM 4609 C CA . LYS A 1 599 ? 41.242 -45.907 63.336 1.00 27.72 599 LYS A CA 1
ATOM 4610 C C . LYS A 1 599 ? 41.808 -45.064 64.496 1.00 27.72 599 LYS A C 1
ATOM 4612 O O . LYS A 1 599 ? 42.978 -44.714 64.454 1.00 27.72 599 LYS A O 1
ATOM 4617 N N . ASP A 1 600 ? 40.946 -44.916 65.516 1.00 27.16 600 ASP A N 1
ATOM 4618 C CA . ASP A 1 600 ? 41.214 -44.726 66.962 1.00 27.16 600 ASP A CA 1
ATOM 4619 C C . ASP A 1 600 ? 41.894 -43.385 67.363 1.00 27.16 600 ASP A C 1
ATOM 4621 O O . ASP A 1 600 ? 42.732 -42.872 66.640 1.00 27.16 600 ASP A O 1
ATOM 4625 N N . GLU A 1 601 ? 41.617 -42.673 68.464 1.00 26.41 601 GLU A N 1
ATOM 4626 C CA . GLU A 1 601 ? 40.882 -42.900 69.715 1.00 26.41 601 GLU A CA 1
ATOM 4627 C C . GLU A 1 601 ? 40.820 -41.557 70.513 1.00 26.41 601 GLU A C 1
ATOM 4629 O O . GLU A 1 601 ? 41.661 -40.686 70.314 1.00 26.41 601 GLU A O 1
ATOM 4634 N N . GLU A 1 602 ? 39.846 -41.447 71.433 1.00 27.61 602 GLU A N 1
ATOM 4635 C CA . GLU A 1 602 ? 39.838 -40.717 72.735 1.00 27.61 602 GLU A CA 1
ATOM 4636 C C . GLU A 1 602 ? 40.022 -39.172 72.859 1.00 27.61 602 GLU A C 1
ATOM 4638 O O . GLU A 1 602 ? 40.941 -38.575 72.319 1.00 27.61 602 GLU A O 1
ATOM 4643 N N . LYS A 1 603 ? 39.041 -38.475 73.493 1.00 28.02 603 LYS A N 1
ATOM 4644 C CA . LYS A 1 603 ? 39.030 -37.821 74.853 1.00 28.02 603 LYS A CA 1
ATOM 4645 C C . LYS A 1 603 ? 40.040 -36.661 75.032 1.00 28.02 603 LYS A C 1
ATOM 4647 O O . LYS A 1 603 ? 41.129 -36.707 74.507 1.00 28.02 603 LYS A O 1
ATOM 4652 N N . GLU A 1 604 ? 39.855 -35.580 75.793 1.00 29.33 604 GLU A N 1
ATOM 4653 C CA . GLU A 1 604 ? 38.950 -35.109 76.852 1.00 29.33 604 GLU A CA 1
ATOM 4654 C C . GLU A 1 604 ? 39.297 -33.614 77.113 1.00 29.33 604 GLU A C 1
ATOM 4656 O O . GLU A 1 604 ? 40.441 -33.243 76.888 1.00 29.33 604 GLU A O 1
ATOM 4661 N N . LYS A 1 605 ? 38.365 -32.831 77.705 1.00 29.80 605 LYS A N 1
ATOM 4662 C CA . LYS A 1 605 ? 38.555 -31.681 78.654 1.00 29.80 605 LYS A CA 1
ATOM 4663 C C . LYS A 1 605 ? 39.498 -30.511 78.251 1.00 29.80 605 LYS A C 1
ATOM 4665 O O . LYS A 1 605 ? 40.597 -30.694 77.778 1.00 29.80 605 LYS A O 1
ATOM 4670 N N . GLY A 1 606 ? 39.248 -29.228 78.518 1.00 25.77 606 GLY A N 1
ATOM 4671 C CA . GLY A 1 606 ? 38.309 -28.519 79.380 1.00 25.77 606 GLY A CA 1
ATOM 4672 C C . GLY A 1 606 ? 38.971 -27.238 79.945 1.00 25.77 606 GLY A C 1
ATOM 4673 O O . GLY A 1 606 ? 40.129 -27.272 80.332 1.00 25.77 606 GLY A O 1
ATOM 4674 N N . LYS A 1 607 ? 38.162 -26.172 80.092 1.00 29.52 607 LYS A N 1
ATOM 4675 C CA . LYS A 1 607 ? 38.224 -25.051 81.074 1.00 29.52 607 LYS A CA 1
ATOM 4676 C C . LYS A 1 607 ? 39.173 -23.828 80.916 1.00 29.52 607 LYS A C 1
ATOM 4678 O O . LYS A 1 607 ? 40.362 -23.927 81.171 1.00 29.52 607 LYS A O 1
ATOM 4683 N N . ARG A 1 608 ? 38.480 -22.660 80.903 1.00 28.69 608 ARG A N 1
ATOM 4684 C CA . ARG A 1 608 ? 38.627 -21.426 81.747 1.00 28.69 608 ARG A CA 1
ATOM 4685 C C . ARG A 1 608 ? 39.788 -20.458 81.397 1.00 28.69 608 ARG A C 1
ATOM 4687 O O . ARG A 1 608 ? 40.851 -20.923 81.045 1.00 28.69 608 ARG A O 1
ATOM 4694 N N . LYS A 1 609 ? 39.693 -19.117 81.514 1.00 28.50 609 LYS A N 1
ATOM 4695 C CA . LYS A 1 609 ? 38.845 -18.206 82.329 1.00 28.50 609 LYS A CA 1
ATOM 4696 C C . LYS A 1 609 ? 39.058 -16.718 81.909 1.00 28.50 609 LYS A C 1
ATOM 4698 O O . LYS A 1 609 ? 40.180 -16.410 81.542 1.00 28.50 609 LYS A O 1
ATOM 4703 N N . GLU A 1 610 ? 38.015 -15.874 82.083 1.00 29.31 610 GLU A N 1
ATOM 4704 C CA . GLU A 1 610 ? 37.966 -14.470 82.627 1.00 29.31 610 GLU A CA 1
ATOM 4705 C C . GLU A 1 610 ? 38.872 -13.346 82.021 1.00 29.31 610 GLU A C 1
ATOM 4707 O O . GLU A 1 610 ? 40.006 -13.613 81.671 1.00 29.31 610 GLU A O 1
ATOM 4712 N N . THR A 1 611 ? 38.508 -12.058 81.835 1.00 25.59 611 THR A N 1
ATOM 4713 C CA . THR A 1 611 ? 37.612 -11.089 82.530 1.00 25.59 611 THR A CA 1
ATOM 4714 C C . THR A 1 611 ? 37.146 -9.908 81.623 1.00 25.59 611 THR A C 1
ATOM 4716 O O . THR A 1 611 ? 37.835 -9.535 80.680 1.00 25.59 611 THR A O 1
ATOM 4719 N N . SER A 1 612 ? 36.005 -9.298 81.989 1.00 26.09 612 SER A N 1
ATOM 4720 C CA . SER A 1 612 ? 35.280 -8.077 81.515 1.00 26.09 612 SER A CA 1
ATOM 4721 C C . SER A 1 612 ? 36.020 -6.722 81.801 1.00 26.09 612 SER A C 1
ATOM 4723 O O . SER A 1 612 ? 37.124 -6.837 82.333 1.00 26.09 612 SER A O 1
ATOM 4725 N N . PRO A 1 613 ? 35.490 -5.461 81.599 1.00 42.97 613 PRO A N 1
ATOM 4726 C CA . PRO A 1 613 ? 34.085 -5.021 81.369 1.00 42.97 613 PRO A CA 1
ATOM 4727 C C . PRO A 1 613 ? 33.758 -3.762 80.478 1.00 42.97 613 PRO A C 1
ATOM 4729 O O . PRO A 1 613 ? 34.600 -2.937 80.148 1.00 42.97 613 PRO A O 1
ATOM 4732 N N . SER A 1 614 ? 32.437 -3.599 80.249 1.00 26.53 614 SER A N 1
ATOM 4733 C CA . SER A 1 614 ? 31.572 -2.380 80.185 1.00 26.53 614 SER A CA 1
ATOM 4734 C C . SER A 1 614 ? 31.436 -1.447 78.946 1.00 26.53 614 SER A C 1
ATOM 4736 O O . SER A 1 614 ? 32.397 -0.973 78.361 1.00 26.53 614 SER A O 1
ATOM 4738 N N . LEU A 1 615 ? 30.144 -1.186 78.658 1.00 29.39 615 LEU A N 1
ATOM 4739 C CA . LEU A 1 615 ? 29.355 -0.408 77.658 1.00 29.39 615 LEU A CA 1
ATOM 4740 C C . LEU A 1 615 ? 29.538 1.146 77.708 1.00 29.39 615 LEU A C 1
ATOM 4742 O O . LEU A 1 615 ? 30.138 1.572 78.693 1.00 29.39 615 LEU A O 1
ATOM 4746 N N . PRO A 1 616 ? 28.993 2.022 76.792 1.00 37.97 616 PRO A N 1
ATOM 4747 C CA . PRO A 1 616 ? 27.641 1.950 76.177 1.00 37.97 616 PRO A CA 1
ATOM 4748 C C . PRO A 1 616 ? 27.353 2.556 74.761 1.00 37.97 616 PRO A C 1
ATOM 4750 O O . PRO A 1 616 ? 28.184 3.174 74.112 1.00 37.97 616 PRO A O 1
ATOM 4753 N N . ALA A 1 617 ? 26.096 2.318 74.339 1.00 26.39 617 ALA A N 1
ATOM 4754 C CA . ALA A 1 617 ? 25.207 2.855 73.279 1.00 26.39 617 ALA A CA 1
ATOM 4755 C C . ALA A 1 617 ? 25.578 4.108 72.437 1.00 26.39 617 ALA A C 1
ATOM 4757 O O . ALA A 1 617 ? 26.016 5.105 73.000 1.00 26.39 617 ALA A O 1
ATOM 4758 N N . ARG A 1 618 ? 25.177 4.150 71.139 1.00 26.30 618 ARG A 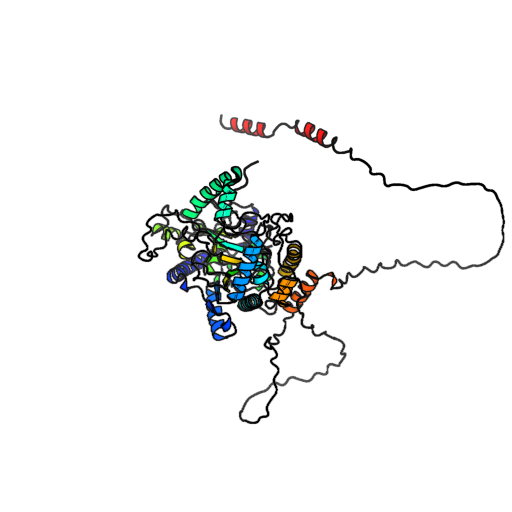N 1
ATOM 4759 C CA . ARG A 1 618 ? 23.966 4.840 70.577 1.00 26.30 618 ARG A CA 1
ATOM 4760 C C . ARG A 1 618 ? 24.024 5.019 69.029 1.00 26.30 618 ARG A C 1
ATOM 4762 O O . ARG A 1 618 ? 25.069 5.337 68.489 1.00 26.30 618 ARG A O 1
ATOM 4769 N N . ALA A 1 619 ? 22.846 4.923 68.394 1.00 25.86 619 ALA A N 1
ATOM 4770 C CA . ALA A 1 619 ? 22.335 5.634 67.197 1.00 25.86 619 ALA A CA 1
ATOM 4771 C C . ALA A 1 619 ? 22.969 5.505 65.781 1.00 25.86 619 ALA A C 1
ATOM 4773 O O . ALA A 1 619 ? 24.077 5.943 65.514 1.00 25.86 619 ALA A O 1
ATOM 4774 N N . SER A 1 620 ? 22.109 5.043 64.858 1.00 27.83 620 SER A N 1
ATOM 4775 C CA . SER A 1 620 ? 21.766 5.596 63.530 1.00 27.83 620 SER A CA 1
ATOM 4776 C C . SER A 1 620 ? 22.864 6.161 62.618 1.00 27.83 620 SER A C 1
ATOM 4778 O O . SER A 1 620 ? 23.291 7.297 62.802 1.00 27.83 620 SER A O 1
ATOM 4780 N N . ASN A 1 621 ? 23.150 5.467 61.505 1.00 27.33 621 ASN A N 1
ATOM 4781 C CA . ASN A 1 621 ? 23.844 6.055 60.355 1.00 27.33 621 ASN A CA 1
ATOM 4782 C C . ASN A 1 621 ? 22.883 6.349 59.195 1.00 27.33 621 ASN A C 1
ATOM 4784 O O . ASN A 1 621 ? 22.265 5.456 58.615 1.00 27.33 621 ASN A O 1
ATOM 4788 N N . LYS A 1 622 ? 22.788 7.648 58.893 1.00 27.27 622 LYS A N 1
ATOM 4789 C CA . LYS A 1 622 ? 22.222 8.238 57.682 1.00 27.27 622 LYS A CA 1
ATOM 4790 C C . LYS A 1 622 ? 23.122 7.954 56.479 1.00 27.27 622 LYS A C 1
ATOM 4792 O O . LYS A 1 622 ? 24.344 7.929 56.588 1.00 27.27 622 LYS A O 1
ATOM 4797 N N . VAL A 1 623 ? 22.466 7.831 55.332 1.00 30.06 623 VAL A N 1
ATOM 4798 C CA . VAL A 1 623 ? 23.020 7.910 53.977 1.00 30.06 623 VAL A CA 1
ATOM 4799 C C . VAL A 1 623 ? 23.777 9.232 53.795 1.00 30.06 623 VAL A C 1
ATOM 4801 O O . VAL A 1 623 ? 23.244 10.292 54.126 1.00 30.06 623 VAL A O 1
ATOM 4804 N N . VAL A 1 624 ? 24.994 9.165 53.248 1.00 26.22 624 VAL A N 1
ATOM 4805 C CA . VAL A 1 624 ? 25.762 10.324 52.771 1.00 26.22 624 VAL A CA 1
ATOM 4806 C C . VAL A 1 624 ? 26.066 10.138 51.286 1.00 26.22 624 VAL A C 1
ATOM 4808 O O . VAL A 1 624 ? 26.668 9.152 50.869 1.00 26.22 624 VAL A O 1
ATOM 4811 N N . THR A 1 625 ? 25.605 11.114 50.515 1.00 29.58 625 THR A N 1
ATOM 4812 C CA . THR A 1 625 ? 25.807 11.359 49.085 1.00 29.58 625 THR A CA 1
ATOM 4813 C C . THR A 1 625 ? 27.228 11.879 48.826 1.00 29.58 625 THR A C 1
ATOM 4815 O O . THR A 1 625 ? 27.712 12.730 49.570 1.00 29.58 625 THR A O 1
ATOM 4818 N N . VAL A 1 626 ? 27.889 11.415 47.759 1.00 31.28 626 VAL A N 1
ATOM 4819 C CA . VAL A 1 626 ? 29.213 11.901 47.311 1.00 31.28 626 VAL A CA 1
ATOM 4820 C C . VAL A 1 626 ? 29.038 12.858 46.117 1.00 31.28 626 VAL A C 1
ATOM 4822 O O . VAL A 1 626 ? 28.261 12.526 45.218 1.00 31.28 626 VAL A O 1
ATOM 4825 N N . PRO A 1 627 ? 29.717 14.025 46.073 1.00 31.16 627 PRO A N 1
ATOM 4826 C CA . PRO A 1 627 ? 29.552 15.007 45.006 1.00 31.16 627 PRO A CA 1
ATOM 4827 C C . PRO A 1 627 ? 30.502 14.803 43.813 1.00 31.16 627 PRO A C 1
ATOM 4829 O O . PRO A 1 627 ? 31.590 14.238 43.910 1.00 31.16 627 PRO A O 1
ATOM 4832 N N . VAL A 1 628 ? 30.035 15.322 42.679 1.00 38.03 628 VAL A N 1
ATOM 4833 C CA . VAL A 1 628 ? 30.635 15.350 41.343 1.00 38.03 628 VAL A CA 1
ATOM 4834 C C . VAL A 1 628 ? 31.774 16.368 41.284 1.00 38.03 628 VAL A C 1
ATOM 4836 O O . VAL A 1 628 ? 31.525 17.562 41.417 1.00 38.03 628 VAL A O 1
ATOM 4839 N N . GLN A 1 629 ? 33.005 15.917 41.021 1.00 38.28 629 GLN A N 1
ATOM 4840 C CA . GLN A 1 629 ? 34.097 16.793 40.574 1.00 38.28 629 GLN A CA 1
ATOM 4841 C C . GLN A 1 629 ? 35.245 16.011 39.907 1.00 38.28 629 GLN A C 1
ATOM 4843 O O . GLN A 1 629 ? 36.391 16.091 40.317 1.00 38.28 629 GLN A O 1
ATOM 4848 N N . VAL A 1 630 ? 34.950 15.245 38.851 1.00 39.88 630 VAL A N 1
ATOM 4849 C CA . VAL A 1 630 ? 35.968 14.767 37.892 1.00 39.88 630 VAL A CA 1
ATOM 4850 C C . VAL A 1 630 ? 35.319 14.688 36.510 1.00 39.88 630 VAL A C 1
ATOM 4852 O O . VAL A 1 630 ? 34.915 13.623 36.056 1.00 39.88 630 VAL A O 1
ATOM 4855 N N . LYS A 1 631 ? 35.118 15.838 35.857 1.00 40.41 631 LYS A N 1
ATOM 4856 C CA . LYS A 1 631 ? 34.782 15.855 34.419 1.00 40.41 631 LYS A CA 1
ATOM 4857 C C . LYS A 1 631 ? 35.156 17.128 33.656 1.00 40.41 631 LYS A C 1
ATOM 4859 O O . LYS A 1 631 ? 34.958 17.166 32.455 1.00 40.41 631 LYS A O 1
ATOM 4864 N N . GLN A 1 632 ? 35.747 18.135 34.303 1.00 38.62 632 GLN A N 1
ATOM 4865 C CA . GLN A 1 632 ? 36.124 19.394 33.638 1.00 38.62 632 GLN A CA 1
ATOM 4866 C C . GLN A 1 632 ? 37.623 19.532 33.315 1.00 38.62 632 GLN A C 1
ATOM 4868 O O . GLN A 1 632 ? 38.026 20.528 32.724 1.00 38.62 632 GLN A O 1
ATOM 4873 N N . GLU A 1 633 ? 38.453 18.533 33.633 1.00 37.41 633 GLU A N 1
ATOM 4874 C CA . GLU A 1 633 ? 39.904 18.592 33.369 1.00 37.41 633 GLU A CA 1
ATOM 4875 C C . GLU A 1 633 ? 40.369 17.713 32.193 1.00 37.41 633 GLU A C 1
ATOM 4877 O O . GLU A 1 633 ? 41.502 17.847 31.738 1.00 37.41 633 GLU A O 1
ATOM 4882 N N . GLN A 1 634 ? 39.493 16.860 31.644 1.00 39.25 634 GLN A N 1
ATOM 4883 C CA . GLN A 1 634 ? 39.797 16.060 30.446 1.00 39.25 634 GLN A CA 1
ATOM 4884 C C . GLN A 1 634 ? 39.332 16.713 29.135 1.00 39.25 634 GLN A C 1
ATOM 4886 O O . GLN A 1 634 ? 39.948 16.469 28.103 1.00 39.25 634 GLN A O 1
ATOM 4891 N N . GLU A 1 635 ? 38.333 17.601 29.165 1.00 41.47 635 GLU A N 1
ATOM 4892 C CA . GLU A 1 635 ? 37.872 18.316 27.961 1.00 41.47 635 GLU A CA 1
ATOM 4893 C C . GLU A 1 635 ? 38.805 19.479 27.575 1.00 41.47 635 GLU A C 1
ATOM 4895 O O . GLU A 1 635 ? 39.055 19.698 26.396 1.00 41.47 635 GLU A O 1
ATOM 4900 N N . LYS A 1 636 ? 39.465 20.140 28.539 1.00 39.06 636 LYS A N 1
ATOM 4901 C CA . LYS A 1 636 ? 40.406 21.240 28.240 1.00 39.06 636 LYS A CA 1
ATOM 4902 C C . LYS A 1 636 ? 41.726 20.813 27.585 1.00 39.06 636 LYS A C 1
ATOM 4904 O O . LYS A 1 636 ? 42.357 21.635 26.931 1.00 39.06 636 LYS A O 1
ATOM 4909 N N . ARG A 1 637 ? 42.158 19.554 27.740 1.00 37.38 637 ARG A N 1
ATOM 4910 C CA . ARG A 1 637 ? 43.386 19.045 27.092 1.00 37.38 637 ARG A CA 1
ATOM 4911 C C . ARG A 1 637 ? 43.162 18.551 25.661 1.00 37.38 637 ARG A C 1
ATOM 4913 O O . ARG A 1 637 ? 44.121 18.511 24.901 1.00 37.38 637 ARG A O 1
ATOM 4920 N N . ALA A 1 638 ? 41.926 18.217 25.287 1.00 42.44 638 ALA A N 1
ATOM 4921 C CA . ALA A 1 638 ? 41.598 17.800 23.924 1.00 42.44 638 ALA A CA 1
ATOM 4922 C C . ALA A 1 638 ? 41.523 18.997 22.954 1.00 42.44 638 ALA A C 1
ATOM 4924 O O . ALA A 1 638 ? 41.946 18.884 21.803 1.00 42.44 638 ALA A O 1
ATOM 4925 N N . ASP A 1 639 ? 41.080 20.161 23.440 1.00 39.84 639 ASP A N 1
ATOM 4926 C CA . ASP A 1 639 ? 40.933 21.370 22.618 1.00 39.84 639 ASP A CA 1
ATOM 4927 C C . ASP A 1 639 ? 42.274 22.064 22.300 1.00 39.84 639 ASP A C 1
ATOM 4929 O O . ASP A 1 639 ? 42.443 22.616 21.212 1.00 39.84 639 ASP A O 1
ATOM 4933 N N . GLU A 1 640 ? 43.280 21.980 23.181 1.00 37.62 640 GLU A N 1
ATOM 4934 C CA . GLU A 1 640 ? 44.620 22.537 22.908 1.00 37.62 640 GLU A CA 1
ATOM 4935 C C . GLU A 1 640 ? 45.455 21.675 21.940 1.00 37.62 640 GLU A C 1
ATOM 4937 O O . GLU A 1 640 ? 46.329 22.197 21.241 1.00 37.62 640 GLU A O 1
ATOM 4942 N N . GLU A 1 641 ? 45.173 20.371 21.834 1.00 37.16 641 GLU A N 1
ATOM 4943 C CA . GLU A 1 641 ? 45.875 19.461 20.914 1.00 37.16 641 GLU A CA 1
ATOM 4944 C C . GLU A 1 641 ? 45.279 19.483 19.490 1.00 37.16 641 GLU A C 1
ATOM 4946 O O . GLU A 1 641 ? 45.984 19.233 18.507 1.00 37.16 641 GLU A O 1
ATOM 4951 N N . MET A 1 642 ? 44.013 19.894 19.345 1.00 41.12 642 MET A N 1
ATOM 4952 C CA . MET A 1 642 ? 43.361 20.091 18.043 1.00 41.12 642 MET A CA 1
ATOM 4953 C C . MET A 1 642 ? 43.797 21.397 17.344 1.00 41.12 642 MET A C 1
ATOM 4955 O O . MET A 1 642 ? 43.735 21.493 16.119 1.00 41.12 642 MET A O 1
ATOM 4959 N N . ALA A 1 643 ? 44.333 22.369 18.093 1.00 42.94 643 ALA A N 1
ATOM 4960 C CA . ALA A 1 643 ? 44.777 23.670 17.582 1.00 42.94 643 ALA A CA 1
ATOM 4961 C C . ALA A 1 643 ? 46.204 23.690 16.977 1.00 42.94 643 ALA A C 1
ATOM 4963 O O . ALA A 1 643 ? 46.658 24.736 16.514 1.00 42.94 643 ALA A O 1
ATOM 4964 N N . ARG A 1 644 ? 46.937 22.561 16.962 1.00 39.41 644 ARG A N 1
ATOM 4965 C CA . ARG A 1 644 ? 48.336 22.486 16.467 1.00 39.41 644 ARG A CA 1
ATOM 4966 C C . ARG A 1 644 ? 48.568 21.606 15.232 1.00 39.41 644 ARG A C 1
ATOM 4968 O O . ARG A 1 644 ? 49.720 21.358 14.878 1.00 39.41 644 ARG A O 1
ATOM 4975 N N . ARG A 1 645 ? 47.524 21.157 14.530 1.00 40.03 645 ARG A N 1
ATOM 4976 C CA . ARG A 1 645 ? 47.687 20.408 13.267 1.00 40.03 645 ARG A CA 1
ATOM 4977 C C . ARG A 1 645 ? 47.591 21.344 12.052 1.00 40.03 645 ARG A C 1
ATOM 4979 O O . ARG A 1 645 ? 46.560 21.990 11.889 1.00 40.03 645 ARG A O 1
ATOM 4986 N N . PRO A 1 646 ? 48.613 21.427 11.180 1.00 35.69 646 PRO A N 1
ATOM 4987 C CA . PRO A 1 646 ? 48.504 22.199 9.948 1.00 35.69 646 PRO A CA 1
ATOM 4988 C C . PRO A 1 646 ? 47.552 21.502 8.964 1.00 35.69 646 PRO A C 1
ATOM 4990 O O . PRO A 1 646 ? 47.567 20.280 8.815 1.00 35.69 646 PRO A O 1
ATOM 4993 N N . SER A 1 647 ? 46.707 22.292 8.304 1.00 42.47 647 SER A N 1
ATOM 4994 C CA . SER A 1 647 ? 45.679 21.844 7.367 1.00 42.47 647 SER A CA 1
ATOM 4995 C C . SER A 1 647 ? 46.284 21.271 6.076 1.00 42.47 647 SER A C 1
ATOM 4997 O O . SER A 1 647 ? 47.007 21.946 5.344 1.00 42.47 647 SER A O 1
ATOM 4999 N N . GLN A 1 648 ? 45.921 20.029 5.737 1.00 40.91 648 GLN A N 1
ATOM 5000 C CA . GLN A 1 648 ? 46.284 19.371 4.468 1.00 40.91 648 GLN A CA 1
ATOM 5001 C C . GLN A 1 648 ? 45.649 20.021 3.218 1.00 40.91 648 GLN A C 1
ATOM 5003 O O . GLN A 1 648 ? 45.966 19.639 2.095 1.00 40.91 648 GLN A O 1
ATOM 5008 N N . GLN A 1 649 ? 44.810 21.048 3.376 1.00 43.03 649 GLN A N 1
ATOM 5009 C CA . GLN A 1 649 ? 44.236 21.812 2.262 1.00 43.03 649 GLN A CA 1
ATOM 5010 C C . GLN A 1 649 ? 45.196 22.855 1.660 1.00 43.03 649 GLN A C 1
ATOM 5012 O O . GLN A 1 649 ? 45.012 23.247 0.514 1.00 43.03 649 GLN A O 1
ATOM 5017 N N . GLY A 1 650 ? 46.267 23.253 2.360 1.00 39.56 650 GLY A N 1
ATOM 5018 C CA . GLY A 1 650 ? 47.247 24.222 1.837 1.00 39.56 650 GLY A CA 1
ATOM 5019 C C . GLY A 1 650 ? 48.300 23.645 0.876 1.00 39.56 650 GLY A C 1
ATOM 5020 O O . GLY A 1 650 ? 49.046 24.405 0.256 1.00 39.56 650 GLY A O 1
ATOM 5021 N N . GLN A 1 651 ? 48.389 22.316 0.747 1.00 37.22 651 GLN A N 1
ATOM 5022 C CA . GLN A 1 651 ? 49.403 21.640 -0.078 1.00 37.22 651 GLN A CA 1
ATOM 5023 C C . GLN A 1 651 ? 48.893 21.248 -1.476 1.00 37.22 651 GLN A C 1
ATOM 5025 O O . GLN A 1 651 ? 49.665 21.303 -2.430 1.00 37.22 651 GLN A O 1
ATOM 5030 N N . GLN A 1 652 ? 47.591 20.990 -1.645 1.00 40.72 652 GLN A N 1
ATOM 5031 C CA . GLN A 1 652 ? 47.007 20.666 -2.959 1.00 40.72 652 GLN A CA 1
ATOM 5032 C C . GLN A 1 652 ? 46.839 21.885 -3.885 1.00 40.72 652 GLN A C 1
ATOM 5034 O O . GLN A 1 652 ? 46.805 21.739 -5.107 1.00 40.72 652 GLN A O 1
ATOM 5039 N N . GLU A 1 653 ? 46.796 23.105 -3.341 1.00 40.16 653 GLU A N 1
ATOM 5040 C CA . GLU A 1 653 ? 46.669 24.325 -4.152 1.00 40.16 653 GLU A CA 1
ATOM 5041 C C . GLU A 1 653 ? 48.019 24.823 -4.713 1.00 40.16 653 GLU A C 1
ATOM 5043 O O . GLU A 1 653 ? 48.057 25.517 -5.732 1.00 40.16 653 GLU A O 1
ATOM 5048 N N . LYS A 1 654 ? 49.149 24.397 -4.122 1.00 40.47 654 LYS A N 1
ATOM 5049 C CA . LYS A 1 654 ? 50.497 24.655 -4.664 1.00 40.47 654 LYS A CA 1
ATOM 5050 C C . LYS A 1 654 ? 50.890 23.699 -5.794 1.00 40.47 654 LYS A C 1
ATOM 5052 O O . LYS A 1 654 ? 51.604 24.121 -6.697 1.00 40.47 654 LYS A O 1
ATOM 5057 N N . GLU A 1 655 ? 50.377 22.469 -5.812 1.00 44.78 655 GLU A N 1
ATOM 5058 C CA . GLU A 1 655 ? 50.631 21.517 -6.908 1.00 44.78 655 GLU A CA 1
ATOM 5059 C C . GLU A 1 655 ? 49.783 21.809 -8.158 1.00 44.78 655 GLU A C 1
ATOM 5061 O O . GLU A 1 655 ? 50.245 21.617 -9.281 1.00 44.78 655 GLU A O 1
ATOM 5066 N N . ARG A 1 656 ? 48.591 22.402 -8.000 1.00 44.03 656 ARG A N 1
ATOM 5067 C CA . ARG A 1 656 ? 47.743 22.828 -9.132 1.00 44.03 656 ARG A CA 1
ATOM 5068 C C . ARG A 1 656 ? 48.242 24.069 -9.885 1.00 44.03 656 ARG A C 1
ATOM 5070 O O . ARG A 1 656 ? 47.833 24.280 -11.023 1.00 44.03 656 ARG A O 1
ATOM 5077 N N . LYS A 1 657 ? 49.123 24.882 -9.288 1.00 45.00 657 LYS A N 1
ATOM 5078 C CA . LYS A 1 657 ? 49.748 26.045 -9.955 1.00 45.00 657 LYS A CA 1
ATOM 5079 C C . LYS A 1 657 ? 51.087 25.733 -10.635 1.00 45.00 657 LYS A C 1
ATOM 5081 O O . LYS A 1 657 ? 51.571 26.576 -11.380 1.00 45.00 657 LYS A O 1
ATOM 5086 N N . ALA A 1 658 ? 51.650 24.539 -10.439 1.00 45.75 658 ALA A N 1
ATOM 5087 C CA . ALA A 1 658 ? 52.892 24.108 -11.089 1.00 45.75 658 ALA A CA 1
ATOM 5088 C C . ALA A 1 658 ? 52.672 23.282 -12.376 1.00 45.75 658 ALA A C 1
ATOM 5090 O O . ALA A 1 658 ? 53.622 23.054 -13.112 1.00 45.75 658 ALA A O 1
ATOM 5091 N N . SER A 1 659 ? 51.436 22.866 -12.684 1.00 46.94 659 SER A N 1
ATOM 5092 C CA . SER A 1 659 ? 51.095 22.122 -13.912 1.00 46.94 659 SER A CA 1
ATOM 5093 C C . SER A 1 659 ? 50.480 22.984 -15.025 1.00 46.94 659 SER A C 1
ATOM 5095 O O . SER A 1 659 ? 49.963 22.459 -16.010 1.00 46.94 659 SER A O 1
ATOM 5097 N N . ARG A 1 660 ? 50.515 24.315 -14.875 1.00 46.75 660 ARG A N 1
ATOM 5098 C CA . ARG A 1 660 ? 49.975 25.278 -15.850 1.00 46.75 660 ARG A CA 1
ATOM 5099 C C . ARG A 1 660 ? 50.935 26.436 -16.166 1.00 46.75 660 ARG A C 1
ATOM 5101 O O . ARG A 1 660 ? 50.474 27.521 -16.515 1.00 46.75 660 ARG A O 1
ATOM 5108 N N . ALA A 1 661 ? 52.239 26.188 -16.032 1.00 41.34 661 ALA A N 1
ATOM 5109 C CA . ALA A 1 661 ? 53.325 27.032 -16.531 1.00 41.34 661 ALA A CA 1
ATOM 5110 C C . ALA A 1 661 ? 54.117 26.266 -17.592 1.00 41.34 661 ALA A C 1
ATOM 5112 O O . ALA A 1 661 ? 54.365 25.061 -17.351 1.00 41.34 661 ALA A O 1
#

InterPro domains:
  IPR010856 Gig2-like [PF07350] (15-500)
  IPR010856 Gig2-like [PTHR30613] (1-574)
  IPR027443 Isopenicillin N synthase-like superfamily [G3DSA:2.60.120.330] (8-501)

Organism: NCBI:txid241081